Protein AF-0000000086847300 (afdb_homodimer)

InterPro domains:
  IPR021765 Mycotoxin biosynthesis protein UstYa-like [PF11807] (17-201)
  IPR021765 Mycotoxin biosynthesis protein UstYa-like [PTHR33365] (23-204)

Nearest PDB structures (foldseek):
  8xvk-assembly1_R  TM=2.671E-01  e=2.281E+00  Acetivibrio thermocellus ATCC 27405
  8an4-assembly2_B  TM=3.291E-01  e=4.816E+00  Mycobacterium tuberculosis H37Rv
  7stn-assembly1_A  TM=1.536E-01  e=4.547E+00  Candida albicans
  8xvk-assembly1_R  TM=2.671E-01  e=2.387E+00  Acetivibrio thermocellus ATCC 27405
  8an4-assembly2_B  TM=3.291E-01  e=5.006E+00  Mycobacterium tuberculosis H37Rv

Secondary structure (DSSP, 8-state):
---HHHHHHHHHTTGGGHHHHHHS---GGGGT----EEEEE----SS--S--GGGSPS-HHHHHHHHHTT----EEEEHHHHHHTT--TTTB-B--GGG-S-TTEEEEEEHHHHHHHHHHHHHHHHTHHHHHTTT-TTSPPPHHHHHHHHHHHHHHHHHHHHT----EEE-B-BTT-SS-------EEEEE-HHHHHHHHHHHS---HHHHTT--PPTT--PBP--HHHHHHHHTTT-TTSSSS---/---HHHHHHHHHTTGGGHHHHHHS---GGGGT----EEEEE----SS--S--GGGSPS-HHHHHHHHHTT----EEEEHHHHHHTT--TTTB-B--GGG-S-TTEEEEEEHHHHHHHHHHHHHHHHTHHHHHTTT-TTSPPPHHHHHHHHHHHHHHHHHHHHT----EEE-B-BTT-SS-------EEEEE-HHHHHHHHHHHS---HHHHTT--PPTT--PBP--HHHHHHHHSS--TTSSSS---

Foldseek 3Di:
DCDPVNVVVCVVFCPLVVVCPVQDQDDPVSNVFDKTKDKDWDDDDPDDPPPDLCPDPDDPVSVVVLCLLQPFFKFWDFQVRCVSNVHDPLAFDADDCVVVPDPGIGIGGDLRSNLSLLVVLLVCLVVCCVQPCVPPVVSDDDPLSVVSNVVSVVSNVVVCVSPPDPDDWDFPDDPPDPDTHTDPGGMDTDIRSVRVSVVCVVGGDPPLVVVLVDDDDPPRDHDDDDPVVCVSCVVPPVVPPDDPPPD/DCDPVNVVVCVVFCPLVVVCPVQDQDDPVSNVFDKTWDKDWDDDDPDDPPPDLCPDPDDPVSVVVLCLLQPFFKFWDFQVRCVSNVHDPLAFDADDVVVVPDPGIGIGGDLRSNLSLLVVLLVCLVVCCVQPCVPPVVSDDDPLSVVSNVVSVVSNVVVCVSPPDPDDWDFPDDPPDPDTHTDPGGMDTDIRSVRVSVVCVVGGDPPLVVVLVDDDDPPRDHDDDDPVVCVSCVVPPVVPPDDSPSD

Sequence (494 aa):
MVSAFRLKTDLRYNRDNALLRMTDWYSPVHNEARIDFIDVKVNGTLLDLDHSLFRAPPSPQVDAAWERISSLAPHVIRTDHVLRLGKDPAVTARWSADWGFGPDAHVAELDILHTIHCLNAIRRDVHWRHYFAKSFPDGEFPELHKVHTDHCIYIVLQNLMCGATADIITQPWVESQDHPFPDFSINKRCRDFAAILDWHERTMISDIDKFGTLKMPPGHTPLPMTPEFHRMFHSGQADFHHGHSHGMVSAFRLKTDLRYNRDNALLRMTDWYSPVHNEARIDFIDVKVNGTLLDLDHSLFRAPPSPQVDAAWERISSLAPHVIRTDHVLRLGKDPAVTARWSADWGFGPDAHVAELDILHTIHCLNAIRRDVHWRHYFAKSFPDGEFPELHKVHTDHCIYIVLQNLMCGATADIITQPWVESQDHPFPDFSINKRCRDFAAILDWHERTMISDIDKFGTLKMPPGHTPLPMTPEFHRMFHSGQADFHHGHSHG

pLDDT: mean 91.58, std 14.46, range [25.38, 98.94]

Radius of gyration: 23.79 Å; Cα contacts (8 Å, |Δi|>4): 767; chains: 2; bounding box: 69×78×44 Å

Solvent-accessible surface area (backbone atoms only — not comparable to full-atom values): 27586 Å² total; per-residue (Å²): 125,84,46,41,61,53,55,50,50,34,49,74,63,35,46,87,30,46,50,51,68,73,56,40,46,72,38,76,51,56,79,74,44,79,58,49,79,42,81,42,71,46,80,36,59,64,62,82,81,80,68,51,60,77,54,49,72,91,43,72,69,32,50,51,56,52,48,65,63,20,48,71,54,37,33,78,42,42,50,68,53,36,47,70,58,73,46,62,65,87,44,40,29,59,53,57,74,91,74,67,70,48,94,49,21,29,41,27,32,52,42,47,22,44,41,41,33,27,50,50,53,47,51,43,50,60,44,29,68,80,68,35,26,89,83,27,72,86,70,66,70,58,68,64,59,51,42,49,47,31,32,25,52,34,42,45,49,53,50,50,41,31,50,42,57,68,36,67,25,46,15,26,38,34,58,98,49,72,45,67,41,74,42,56,53,34,66,37,38,18,38,36,42,68,44,54,50,50,50,44,72,74,58,38,54,79,60,54,73,63,57,70,65,48,64,80,56,88,88,66,73,52,42,85,66,56,70,66,53,51,54,59,44,62,68,66,67,38,77,60,65,73,70,91,62,72,123,126,85,44,41,62,55,54,49,50,34,49,74,64,34,45,86,29,46,50,51,68,73,56,39,45,73,39,76,52,57,80,73,44,78,58,49,78,41,80,42,72,46,80,36,57,63,63,81,81,80,69,51,59,79,53,47,72,90,44,72,69,32,49,50,56,54,47,65,62,21,48,70,53,38,36,78,43,43,51,69,54,37,47,69,58,74,47,60,65,86,44,40,30,60,53,58,73,91,73,68,70,48,93,50,20,28,42,26,32,52,43,48,22,45,41,41,31,27,49,50,53,47,51,43,50,59,44,29,69,80,69,36,26,88,84,27,73,85,72,65,68,57,68,65,57,52,42,47,48,32,32,25,53,34,44,43,49,53,50,51,41,32,49,42,56,68,36,65,26,46,16,26,38,34,60,98,48,71,45,67,41,74,41,56,54,35,65,37,39,18,38,37,42,66,44,53,51,49,52,45,71,72,58,38,53,80,58,53,72,65,58,70,65,48,64,80,56,89,87,64,74,52,42,87,67,55,71,66,52,50,53,59,45,61,68,66,65,42,76,63,65,71,65,94,60,73,126

Structure (mmCIF, N/CA/C/O backbone):
data_AF-0000000086847300-model_v1
#
loop_
_entity.id
_entity.type
_entity.pdbx_description
1 polymer 'Tat pathway signal sequence'
#
loop_
_atom_site.group_PDB
_atom_site.id
_atom_site.type_symbol
_atom_site.label_atom_id
_atom_site.label_alt_id
_atom_site.label_comp_id
_atom_site.label_asym_id
_atom_site.label_entity_id
_atom_site.label_seq_id
_atom_site.pdbx_PDB_ins_code
_atom_site.Cartn_x
_atom_site.Cartn_y
_atom_site.Cartn_z
_atom_site.occupancy
_atom_site.B_iso_or_equiv
_atom_site.auth_seq_id
_atom_site.auth_comp_id
_atom_site.auth_asym_id
_atom_site.auth_atom_id
_atom_site.pdbx_PDB_model_num
ATOM 1 N N . MET A 1 1 ? 40.031 10.367 0.722 1 36.97 1 MET A N 1
ATOM 2 C CA . MET A 1 1 ? 39.781 9.148 -0.035 1 36.97 1 MET A CA 1
ATOM 3 C C . MET A 1 1 ? 38.812 8.227 0.729 1 36.97 1 MET A C 1
ATOM 5 O O . MET A 1 1 ? 39.25 7.504 1.63 1 36.97 1 MET A O 1
ATOM 9 N N . VAL A 1 2 ? 37.688 8.68 1.063 1 52.72 2 VAL A N 1
ATOM 10 C CA . VAL A 1 2 ? 36.812 7.699 1.69 1 52.72 2 VAL A CA 1
ATOM 11 C C . VAL A 1 2 ? 36.781 6.418 0.859 1 52.72 2 VAL A C 1
ATOM 13 O O . VAL A 1 2 ? 36.469 6.453 -0.336 1 52.72 2 VAL A O 1
ATOM 16 N N . SER A 1 3 ? 37.406 5.336 1.212 1 69.56 3 SER A N 1
ATOM 17 C CA . SER A 1 3 ? 37.719 4.125 0.462 1 69.56 3 SER A CA 1
ATOM 18 C C . SER A 1 3 ? 36.438 3.393 0.04 1 69.56 3 SER A C 1
ATOM 20 O O . SER A 1 3 ? 35.375 3.557 0.661 1 69.56 3 SER A O 1
ATOM 22 N N . ALA A 1 4 ? 36.406 3.039 -1.16 1 74.75 4 ALA A N 1
ATOM 23 C CA . ALA A 1 4 ? 35.406 2.145 -1.723 1 74.75 4 ALA A CA 1
ATOM 24 C C . ALA A 1 4 ? 34.906 1.146 -0.678 1 74.75 4 ALA A C 1
ATOM 26 O O . ALA A 1 4 ? 33.719 0.829 -0.624 1 74.75 4 ALA A O 1
ATOM 27 N N . PHE A 1 5 ? 35.75 0.87 0.105 1 77.12 5 PHE A N 1
ATOM 28 C CA . PHE A 1 5 ? 35.406 -0.098 1.141 1 77.12 5 PHE A CA 1
ATOM 29 C C . PHE A 1 5 ? 34.469 0.521 2.172 1 77.12 5 PHE A C 1
ATOM 31 O O . PHE A 1 5 ? 33.5 -0.113 2.6 1 77.12 5 PHE A O 1
ATOM 38 N N . ARG A 1 6 ? 34.812 1.663 2.533 1 75.44 6 ARG A N 1
ATOM 39 C CA . ARG A 1 6 ? 33.969 2.34 3.506 1 75.44 6 ARG A CA 1
ATOM 40 C C . ARG A 1 6 ? 32.594 2.592 2.938 1 75.44 6 ARG A C 1
ATOM 42 O O . ARG A 1 6 ? 31.578 2.396 3.629 1 75.44 6 ARG A O 1
ATOM 49 N N . LEU A 1 7 ? 32.562 2.969 1.764 1 79.56 7 LEU A N 1
ATOM 50 C CA . LEU A 1 7 ? 31.281 3.221 1.116 1 79.56 7 LEU A CA 1
ATOM 51 C C . LEU A 1 7 ? 30.438 1.949 1.064 1 79.56 7 LEU A C 1
ATOM 53 O O . LEU A 1 7 ? 29.234 1.978 1.365 1 79.56 7 LEU A O 1
ATOM 57 N N . LYS A 1 8 ? 31.047 0.939 0.771 1 80.06 8 LYS A N 1
ATOM 58 C CA . LYS A 1 8 ? 30.344 -0.337 0.695 1 80.06 8 LYS A CA 1
ATOM 59 C C . LYS A 1 8 ? 29.812 -0.752 2.062 1 80.06 8 LYS A C 1
ATOM 61 O O . LYS A 1 8 ? 28.688 -1.247 2.172 1 80.06 8 LYS A O 1
ATOM 66 N N . THR A 1 9 ? 30.578 -0.535 2.992 1 82.88 9 THR A N 1
ATOM 67 C CA . THR A 1 9 ? 30.172 -0.88 4.348 1 82.88 9 THR A CA 1
ATOM 68 C C . THR A 1 9 ? 29.016 0.016 4.801 1 82.88 9 THR A C 1
ATOM 70 O O . THR A 1 9 ? 28.062 -0.455 5.426 1 82.88 9 THR A O 1
ATOM 73 N N . ASP A 1 10 ? 29.156 1.218 4.504 1 83.12 10 ASP A N 1
ATOM 74 C CA . ASP A 1 10 ? 28.109 2.166 4.863 1 83.12 10 ASP A CA 1
ATOM 75 C C . ASP A 1 10 ? 26.781 1.797 4.199 1 83.12 10 ASP A C 1
ATOM 77 O O . ASP A 1 10 ? 25.719 1.854 4.832 1 83.12 10 ASP A O 1
ATOM 81 N N . LEU A 1 11 ? 26.875 1.403 3.016 1 86.19 11 LEU A N 1
ATOM 82 C CA . LEU A 1 11 ? 25.672 1.02 2.277 1 86.19 11 LEU A CA 1
ATOM 83 C C . LEU A 1 11 ? 25.125 -0.303 2.795 1 86.19 11 LEU A C 1
ATOM 85 O O . LEU A 1 11 ? 23.906 -0.44 2.986 1 86.19 11 LEU A O 1
ATOM 89 N N . ARG A 1 12 ? 26.031 -1.139 3.07 1 82.75 12 ARG A N 1
ATOM 90 C CA . ARG A 1 12 ? 25.625 -2.451 3.561 1 82.75 12 ARG A CA 1
ATOM 91 C C . ARG A 1 12 ? 24.859 -2.332 4.875 1 82.75 12 ARG A C 1
ATOM 93 O O . ARG A 1 12 ? 23.875 -3.051 5.102 1 82.75 12 ARG A O 1
ATOM 100 N N . TYR A 1 13 ? 25.219 -1.329 5.59 1 87.56 13 TYR A N 1
ATOM 101 C CA . TYR A 1 13 ? 24.609 -1.204 6.91 1 87.56 13 TYR A CA 1
ATOM 102 C C . TYR A 1 13 ? 23.672 0.005 6.969 1 87.56 13 TYR A C 1
ATOM 104 O O . TYR A 1 13 ? 23.219 0.385 8.047 1 87.56 13 TYR A O 1
ATOM 112 N N . ASN A 1 14 ? 23.438 0.588 5.816 1 93.62 14 ASN A N 1
ATOM 113 C CA . ASN A 1 14 ? 22.594 1.77 5.723 1 93.62 14 ASN A CA 1
ATOM 114 C C . ASN A 1 14 ? 23 2.836 6.734 1 93.62 14 ASN A C 1
ATOM 116 O O . ASN A 1 14 ? 22.141 3.416 7.406 1 93.62 14 ASN A O 1
ATOM 120 N N . ARG A 1 15 ? 24.266 2.994 6.922 1 93 15 ARG A N 1
ATOM 121 C CA . ARG A 1 15 ? 24.75 4.008 7.852 1 93 15 ARG A CA 1
ATOM 122 C C . ARG A 1 15 ? 24.219 5.391 7.477 1 93 15 ARG A C 1
ATOM 124 O O . ARG A 1 15 ? 24.219 5.758 6.301 1 93 15 ARG A O 1
ATOM 131 N N . ASP A 1 16 ? 23.797 6.113 8.469 1 94.25 16 ASP A N 1
ATOM 132 C CA . ASP A 1 16 ? 23.266 7.461 8.289 1 94.25 16 ASP A CA 1
ATOM 133 C C . ASP A 1 16 ? 22.141 7.473 7.254 1 94.25 16 ASP A C 1
ATOM 135 O O . ASP A 1 16 ? 21.969 8.453 6.531 1 94.25 16 ASP A O 1
ATOM 139 N N . ASN A 1 17 ? 21.5 6.371 7.105 1 97.19 17 ASN A N 1
ATOM 140 C CA . ASN A 1 17 ? 20.391 6.211 6.176 1 97.19 17 ASN A CA 1
ATOM 141 C C . ASN A 1 17 ? 20.828 6.422 4.73 1 97.19 17 ASN A C 1
ATOM 143 O O . ASN A 1 17 ? 20.109 7.016 3.936 1 97.19 17 ASN A O 1
ATOM 147 N N . ALA A 1 18 ? 22.016 5.93 4.395 1 94.5 18 ALA A N 1
ATOM 148 C CA . ALA A 1 18 ? 22.594 6.164 3.072 1 94.5 18 ALA A CA 1
ATOM 149 C C . ALA A 1 18 ? 21.719 5.547 1.978 1 94.5 18 ALA A C 1
ATOM 151 O O . ALA A 1 18 ? 21.5 6.16 0.933 1 94.5 18 ALA A O 1
ATOM 152 N N . LEU A 1 19 ? 21.234 4.344 2.148 1 95.19 19 LEU A N 1
ATOM 153 C CA . LEU A 1 19 ? 20.406 3.691 1.148 1 95.19 19 LEU A CA 1
ATOM 154 C C . LEU A 1 19 ? 19.078 4.422 0.998 1 95.19 19 LEU A C 1
ATOM 156 O O . LEU A 1 19 ? 18.562 4.559 -0.115 1 95.19 19 LEU A O 1
ATOM 160 N N . LEU A 1 20 ? 18.516 4.895 2.129 1 96.69 20 LEU A N 1
ATOM 161 C CA . LEU A 1 20 ? 17.266 5.633 2.074 1 96.69 20 LEU A CA 1
ATOM 162 C C . LEU A 1 20 ? 17.422 6.926 1.282 1 96.69 20 LEU A C 1
ATOM 164 O O . LEU A 1 20 ? 16.547 7.293 0.496 1 96.69 20 LEU A O 1
ATOM 168 N N . ARG A 1 21 ? 18.516 7.582 1.518 1 95 21 ARG A N 1
ATOM 169 C CA . ARG A 1 21 ? 18.766 8.859 0.863 1 95 21 ARG A CA 1
ATOM 170 C C . ARG A 1 21 ? 18.906 8.688 -0.645 1 95 21 ARG A C 1
ATOM 172 O O . ARG A 1 21 ? 18.703 9.633 -1.408 1 95 21 ARG A O 1
ATOM 179 N N . MET A 1 22 ? 19.172 7.434 -1.088 1 94.44 22 MET A N 1
ATOM 180 C CA . MET A 1 22 ? 19.312 7.164 -2.516 1 94.44 22 MET A CA 1
ATOM 181 C C . MET A 1 22 ? 18 6.672 -3.115 1 94.44 22 MET A C 1
ATOM 183 O O . MET A 1 22 ? 17.781 6.805 -4.32 1 94.44 22 MET A O 1
ATOM 187 N N . THR A 1 23 ? 17.109 6.152 -2.262 1 96.56 23 THR A N 1
ATOM 188 C CA . THR A 1 23 ? 15.961 5.438 -2.82 1 96.56 23 THR A CA 1
ATOM 189 C C . THR A 1 23 ? 14.656 6.145 -2.467 1 96.56 23 THR A C 1
ATOM 191 O O . THR A 1 23 ? 13.602 5.805 -3.002 1 96.56 23 THR A O 1
ATOM 194 N N . ASP A 1 24 ? 14.719 7.102 -1.577 1 97.69 24 ASP A N 1
ATOM 195 C CA . ASP A 1 24 ? 13.531 7.852 -1.173 1 97.69 24 ASP A CA 1
ATOM 196 C C . ASP A 1 24 ? 13.641 9.32 -1.596 1 97.69 24 ASP A C 1
ATOM 198 O O . ASP A 1 24 ? 14.734 9.805 -1.894 1 97.69 24 ASP A O 1
ATOM 202 N N . TRP A 1 25 ? 12.531 10.008 -1.683 1 98.25 25 TRP A N 1
ATOM 203 C CA . TRP A 1 25 ? 12.531 11.461 -1.752 1 98.25 25 TRP A CA 1
ATOM 204 C C . TRP A 1 25 ? 13.07 12.07 -0.461 1 98.25 25 TRP A C 1
ATOM 206 O O . TRP A 1 25 ? 13.109 11.406 0.577 1 98.25 25 TRP A O 1
ATOM 216 N N . TYR A 1 26 ? 13.477 13.273 -0.498 1 98.25 26 TYR A N 1
ATOM 217 C CA . TYR A 1 26 ? 14.008 13.969 0.669 1 98.25 26 TYR A CA 1
ATOM 218 C C . TYR A 1 26 ? 13.008 13.945 1.817 1 98.25 26 TYR A C 1
ATOM 220 O O . TYR A 1 26 ? 11.812 14.172 1.609 1 98.25 26 TYR A O 1
ATOM 228 N N . SER A 1 27 ? 13.5 13.719 2.973 1 98.69 27 SER A N 1
ATOM 229 C CA . SER A 1 27 ? 12.742 13.867 4.211 1 98.69 27 SER A CA 1
ATOM 230 C C . SER A 1 27 ? 13.648 14.297 5.363 1 98.69 27 SER A C 1
ATOM 232 O O . SER A 1 27 ? 14.711 13.711 5.578 1 98.69 27 SER A O 1
ATOM 234 N N . PRO A 1 28 ? 13.203 15.297 6.121 1 98.44 28 PRO A N 1
ATOM 235 C CA . PRO A 1 28 ? 13.992 15.633 7.305 1 98.44 28 PRO A CA 1
ATOM 236 C C . PRO A 1 28 ? 14.062 14.5 8.32 1 98.44 28 PRO A C 1
ATOM 238 O O . PRO A 1 28 ? 14.961 14.469 9.164 1 98.44 28 PRO A O 1
ATOM 241 N N . VAL A 1 29 ? 13.172 13.562 8.258 1 98.69 29 VAL A N 1
ATOM 242 C CA . VAL A 1 29 ? 13.141 12.43 9.18 1 98.69 29 VAL A CA 1
ATOM 243 C C . VAL A 1 29 ? 14.414 11.602 9.023 1 98.69 29 VAL A C 1
ATOM 245 O O . VAL A 1 29 ? 14.883 10.984 9.984 1 98.69 29 VAL A O 1
ATOM 248 N N . HIS A 1 30 ? 14.992 11.609 7.844 1 98.31 30 HIS A N 1
ATOM 249 C CA . HIS A 1 30 ? 16.219 10.852 7.582 1 98.31 30 HIS A CA 1
ATOM 250 C C . HIS A 1 30 ? 17.359 11.32 8.484 1 98.31 30 HIS A C 1
ATOM 252 O O . HIS A 1 30 ? 18.297 10.57 8.734 1 98.31 30 HIS A O 1
ATOM 258 N N . ASN A 1 31 ? 17.25 12.555 8.953 1 97.81 31 ASN A N 1
ATOM 259 C CA . ASN A 1 31 ? 18.281 13.109 9.82 1 97.81 31 ASN A CA 1
ATOM 260 C C . ASN A 1 31 ? 17.922 12.922 11.297 1 97.81 31 ASN A C 1
ATOM 262 O O . ASN A 1 31 ? 18.734 13.211 12.172 1 97.81 31 ASN A O 1
ATOM 266 N N . GLU A 1 32 ? 16.734 12.445 11.539 1 98.06 32 GLU A N 1
ATOM 267 C CA . GLU A 1 32 ? 16.25 12.484 12.922 1 98.06 32 GLU A CA 1
ATOM 268 C C . GLU A 1 32 ? 15.961 11.078 13.445 1 98.06 32 GLU A C 1
ATOM 270 O O . GLU A 1 32 ? 15.773 10.883 14.648 1 98.06 32 GLU A O 1
ATOM 275 N N . ALA A 1 33 ? 15.961 10.141 12.555 1 98.12 33 ALA A N 1
ATOM 276 C CA . ALA A 1 33 ? 15.711 8.758 12.93 1 98.12 33 ALA A CA 1
ATOM 277 C C . ALA A 1 33 ? 16.516 7.793 12.07 1 98.12 33 ALA A C 1
ATOM 279 O O . ALA A 1 33 ? 16.703 8.031 10.867 1 98.12 33 ALA A O 1
ATOM 280 N N . ARG A 1 34 ? 16.984 6.762 12.703 1 97.5 34 ARG A N 1
ATOM 281 C CA . ARG A 1 34 ? 17.578 5.66 11.953 1 97.5 34 ARG A CA 1
ATOM 282 C C . ARG A 1 34 ? 16.5 4.684 11.484 1 97.5 34 ARG A C 1
ATOM 284 O O . ARG A 1 34 ? 15.789 4.094 12.305 1 97.5 34 ARG A O 1
ATOM 291 N N . ILE A 1 35 ? 16.359 4.52 10.195 1 98.31 35 ILE A N 1
ATOM 292 C CA . ILE A 1 35 ? 15.383 3.617 9.602 1 98.31 35 ILE A CA 1
ATOM 293 C C . ILE A 1 35 ? 16.094 2.494 8.859 1 98.31 35 ILE A C 1
ATOM 295 O O . ILE A 1 35 ? 16.469 2.656 7.695 1 98.31 35 ILE A O 1
ATOM 299 N N . ASP A 1 36 ? 16.219 1.346 9.422 1 97.56 36 ASP A N 1
ATOM 300 C CA . ASP A 1 36 ? 16.984 0.23 8.867 1 97.56 36 ASP A CA 1
ATOM 301 C C . ASP A 1 36 ? 16.141 -0.566 7.871 1 97.56 36 ASP A C 1
ATOM 303 O O . ASP A 1 36 ? 14.906 -0.435 7.848 1 97.56 36 ASP A O 1
ATOM 307 N N . PHE A 1 37 ? 16.812 -1.221 6.984 1 97.5 37 PHE A N 1
ATOM 308 C CA . PHE A 1 37 ? 16.188 -2.287 6.219 1 97.5 37 PHE A CA 1
ATOM 309 C C . PHE A 1 37 ? 16.234 -3.604 6.984 1 97.5 37 PHE A C 1
ATOM 311 O O . PHE A 1 37 ? 17.281 -3.99 7.504 1 97.5 37 PHE A O 1
ATOM 318 N N . ILE A 1 38 ? 15.078 -4.27 7.117 1 98 38 ILE A N 1
ATOM 319 C CA . ILE A 1 38 ? 14.977 -5.508 7.879 1 98 38 ILE A CA 1
ATOM 320 C C . ILE A 1 38 ? 14.281 -6.578 7.035 1 98 38 ILE A C 1
ATOM 322 O O . ILE A 1 38 ? 13.477 -6.258 6.164 1 98 38 ILE A O 1
ATOM 326 N N . ASP A 1 39 ? 14.648 -7.785 7.281 1 97.69 39 ASP A N 1
ATOM 327 C CA . ASP A 1 39 ? 13.977 -8.906 6.629 1 97.69 39 ASP A CA 1
ATOM 328 C C . ASP A 1 39 ? 12.734 -9.336 7.41 1 97.69 39 ASP A C 1
ATOM 330 O O . ASP A 1 39 ? 12.797 -9.531 8.625 1 97.69 39 ASP A O 1
ATOM 334 N N . VAL A 1 40 ? 11.641 -9.367 6.711 1 98.12 40 VAL A N 1
ATOM 335 C CA . VAL A 1 40 ? 10.359 -9.703 7.32 1 98.12 40 VAL A CA 1
ATOM 336 C C . VAL A 1 40 ? 9.688 -10.828 6.535 1 98.12 40 VAL A C 1
ATOM 338 O O . VAL A 1 40 ? 9.727 -10.844 5.301 1 98.12 40 VAL A O 1
ATOM 341 N N . LYS A 1 41 ? 9.156 -11.781 7.258 1 97.19 41 LYS A N 1
ATOM 342 C CA . LYS A 1 41 ? 8.242 -12.719 6.613 1 97.19 41 LYS A CA 1
ATOM 343 C C . LYS A 1 41 ? 6.797 -12.234 6.699 1 97.19 41 LYS A C 1
ATOM 345 O O . LYS A 1 41 ? 6.227 -12.156 7.785 1 97.19 41 LYS A O 1
ATOM 350 N N . VAL A 1 42 ? 6.234 -11.891 5.562 1 96.94 42 VAL A N 1
ATOM 351 C CA . VAL A 1 42 ? 4.844 -11.445 5.488 1 96.94 42 VAL A CA 1
ATOM 352 C C . VAL A 1 42 ? 3.914 -12.57 5.918 1 96.94 42 VAL A C 1
ATOM 354 O O . VAL A 1 42 ? 4.113 -13.727 5.535 1 96.94 42 VAL A O 1
ATOM 357 N N . ASN A 1 43 ? 2.984 -12.242 6.762 1 96.5 43 ASN A N 1
ATOM 358 C CA . ASN A 1 43 ? 1.896 -13.18 7.016 1 96.5 43 ASN A CA 1
ATOM 359 C C . ASN A 1 43 ? 0.823 -13.094 5.934 1 96.5 43 ASN A C 1
ATOM 361 O O . ASN A 1 43 ? -0.005 -12.188 5.945 1 96.5 43 ASN A O 1
ATOM 365 N N . GLY A 1 44 ? 0.847 -14.078 5.047 1 96 44 GLY A N 1
ATOM 366 C CA . GLY A 1 44 ? -0.067 -14.055 3.914 1 96 44 GLY A CA 1
ATOM 367 C C . GLY A 1 44 ? -1.091 -15.172 3.953 1 96 44 GLY A C 1
ATOM 368 O O . GLY A 1 44 ? -1.695 -15.5 2.932 1 96 44 GLY A O 1
ATOM 369 N N . THR A 1 45 ? -1.31 -15.828 5.125 1 93.75 45 THR A N 1
ATOM 370 C CA . THR A 1 45 ? -2.297 -16.891 5.207 1 93.75 45 THR A CA 1
ATOM 371 C C . THR A 1 45 ? -3.701 -16.359 4.953 1 93.75 45 THR A C 1
ATOM 373 O O . THR A 1 45 ? -4.035 -15.25 5.379 1 93.75 45 THR A O 1
ATOM 376 N N . LEU A 1 46 ? -4.477 -17.109 4.266 1 90 46 LEU A N 1
ATOM 377 C CA . LEU A 1 46 ? -5.855 -16.703 4.027 1 90 46 LEU A CA 1
ATOM 378 C C . LEU A 1 46 ? -6.633 -16.625 5.34 1 90 46 LEU A C 1
ATOM 380 O O . LEU A 1 46 ? -7.281 -15.609 5.617 1 90 46 LEU A O 1
ATOM 384 N N . LEU A 1 47 ? -6.465 -17.734 6.102 1 87.06 47 LEU A N 1
ATOM 385 C CA . LEU A 1 47 ? -7.145 -17.75 7.395 1 87.06 47 LEU A CA 1
ATOM 386 C C . LEU A 1 47 ? -6.32 -17.031 8.453 1 87.06 47 LEU A C 1
ATOM 388 O O . LEU A 1 47 ? -5.09 -17 8.375 1 87.06 47 LEU A O 1
ATOM 392 N N . ASP A 1 48 ? -7.074 -16.453 9.352 1 84.5 48 ASP A N 1
ATOM 393 C CA . ASP A 1 48 ? -6.41 -15.758 10.453 1 84.5 48 ASP A CA 1
ATOM 394 C C . ASP A 1 48 ? -5.867 -16.75 11.477 1 84.5 48 ASP A C 1
ATOM 396 O O . ASP A 1 48 ? -6.508 -17 12.5 1 84.5 48 ASP A O 1
ATOM 400 N N . LEU A 1 49 ? -4.68 -17.125 11.211 1 78.62 49 LEU A N 1
ATOM 401 C CA . LEU A 1 49 ? -4.086 -18.141 12.078 1 78.62 49 LEU A CA 1
ATOM 402 C C . LEU A 1 49 ? -3.283 -17.5 13.203 1 78.62 49 LEU A C 1
ATOM 404 O O . LEU A 1 49 ? -3.074 -18.109 14.25 1 78.62 49 LEU A O 1
ATOM 408 N N . ASP A 1 50 ? -2.871 -16.281 13.039 1 81.25 50 ASP A N 1
ATOM 409 C CA . ASP A 1 50 ? -2.006 -15.617 14.008 1 81.25 50 ASP A CA 1
ATOM 410 C C . ASP A 1 50 ? -2.807 -14.664 14.898 1 81.25 50 ASP A C 1
ATOM 412 O O . ASP A 1 50 ? -2.268 -14.086 15.844 1 81.25 50 ASP A O 1
ATOM 416 N N . HIS A 1 51 ? -3.994 -14.414 14.609 1 85.06 51 HIS A N 1
ATOM 417 C CA . HIS A 1 51 ? -4.902 -13.57 15.383 1 85.06 51 HIS A CA 1
ATOM 418 C C . HIS A 1 51 ? -4.383 -12.141 15.477 1 85.06 51 HIS A C 1
ATOM 420 O O . HIS A 1 51 ? -4.32 -11.57 16.562 1 85.06 51 HIS A O 1
ATOM 426 N N . SER A 1 52 ? -3.965 -11.672 14.32 1 91.06 52 SER A N 1
ATOM 427 C CA . SER A 1 52 ? -3.549 -10.281 14.273 1 91.06 52 SER A CA 1
ATOM 428 C C . SER A 1 52 ? -4.73 -9.336 14.5 1 91.06 52 SER A C 1
ATOM 430 O O . SER A 1 52 ? -5.816 -9.555 13.953 1 91.06 52 SER A O 1
ATOM 432 N N . LEU A 1 53 ? -4.484 -8.25 15.25 1 94.38 53 LEU A N 1
ATOM 433 C CA . LEU A 1 53 ? -5.516 -7.238 15.453 1 94.38 53 LEU A CA 1
ATOM 434 C C . LEU A 1 53 ? -5.902 -6.582 14.133 1 94.38 53 LEU A C 1
ATOM 436 O O . LEU A 1 53 ? -7.039 -6.125 13.969 1 94.38 53 LEU A O 1
ATOM 440 N N . PHE A 1 54 ? -5.02 -6.613 13.18 1 96.06 54 PHE A N 1
ATOM 441 C CA . PHE A 1 54 ? -5.203 -5.82 11.969 1 96.06 54 PHE A CA 1
ATOM 442 C C . PHE A 1 54 ? -6.082 -6.562 10.969 1 96.06 54 PHE A C 1
ATOM 444 O O . PHE A 1 54 ? -6.496 -5.988 9.953 1 96.06 54 PHE A O 1
ATOM 451 N N . ARG A 1 55 ? -6.438 -7.805 11.188 1 93 55 ARG A N 1
ATOM 452 C CA . ARG A 1 55 ? -7.402 -8.484 10.328 1 93 55 ARG A CA 1
ATOM 453 C C . ARG A 1 55 ? -8.531 -9.102 11.156 1 93 55 ARG A C 1
ATOM 455 O O . ARG A 1 55 ? -9.289 -9.93 10.656 1 93 55 ARG A O 1
ATOM 462 N N . ALA A 1 56 ? -8.602 -8.695 12.453 1 94.5 56 ALA A N 1
ATOM 463 C CA . ALA A 1 56 ? -9.695 -9.125 13.328 1 94.5 56 ALA A CA 1
ATOM 464 C C . ALA A 1 56 ? -10.977 -8.359 13.023 1 94.5 56 ALA A C 1
ATOM 466 O O . ALA A 1 56 ? -10.938 -7.289 12.422 1 94.5 56 ALA A O 1
ATOM 467 N N . PRO A 1 57 ? -12.078 -8.938 13.445 1 93.75 57 PRO A N 1
ATOM 468 C CA . PRO A 1 57 ? -13.328 -8.203 13.266 1 93.75 57 PRO A CA 1
ATOM 469 C C . PRO A 1 57 ? -13.336 -6.859 14 1 93.75 57 PRO A C 1
ATOM 471 O O . PRO A 1 57 ? -12.633 -6.695 15 1 93.75 57 PRO A O 1
ATOM 474 N N . PRO A 1 58 ? -14.18 -5.961 13.523 1 96.94 58 PRO A N 1
ATOM 475 C CA . PRO A 1 58 ? -14.242 -4.633 14.141 1 96.94 58 PRO A CA 1
ATOM 476 C C . PRO A 1 58 ? -14.5 -4.695 15.641 1 96.94 58 PRO A C 1
ATOM 478 O O . PRO A 1 58 ? -15.328 -5.488 16.094 1 96.94 58 PRO A O 1
ATOM 481 N N . SER A 1 59 ? -13.836 -3.979 16.391 1 97.44 59 SER A N 1
ATOM 482 C CA . SER A 1 59 ? -13.945 -3.809 17.828 1 97.44 59 SER A CA 1
ATOM 483 C C . SER A 1 59 ? -13.172 -2.576 18.297 1 97.44 59 SER A C 1
ATOM 485 O O . SER A 1 59 ? -12.352 -2.031 17.562 1 97.44 59 SER A O 1
ATOM 487 N N . PRO A 1 60 ? -13.438 -2.102 19.453 1 97.75 60 PRO A N 1
ATOM 488 C CA . PRO A 1 60 ? -12.688 -0.953 19.953 1 97.75 60 PRO A CA 1
ATOM 489 C C . PRO A 1 60 ? -11.18 -1.199 19.984 1 97.75 60 PRO A C 1
ATOM 491 O O . PRO A 1 60 ? -10.398 -0.288 19.703 1 97.75 60 PRO A O 1
ATOM 494 N N . GLN A 1 61 ? -10.82 -2.402 20.312 1 97.88 61 GLN A N 1
ATOM 495 C CA . GLN A 1 61 ? -9.398 -2.736 20.344 1 97.88 61 GLN A CA 1
ATOM 496 C C . GLN A 1 61 ? -8.789 -2.68 18.938 1 97.88 61 GLN A C 1
ATOM 498 O O . GLN A 1 61 ? -7.684 -2.178 18.766 1 97.88 61 GLN A O 1
ATOM 503 N N . VAL A 1 62 ? -9.5 -3.189 17.984 1 98 62 VAL A N 1
ATOM 504 C CA . VAL A 1 62 ? -9.062 -3.16 16.594 1 98 62 VAL A CA 1
ATOM 505 C C . VAL A 1 62 ? -8.977 -1.716 16.109 1 98 62 VAL A C 1
ATOM 507 O O . VAL A 1 62 ? -7.992 -1.322 15.477 1 98 62 VAL A O 1
ATOM 510 N N . ASP A 1 63 ? -9.961 -0.94 16.469 1 98.31 63 ASP A N 1
ATOM 511 C CA . ASP A 1 63 ? -9.977 0.464 16.078 1 98.31 63 ASP A CA 1
ATOM 512 C C . ASP A 1 63 ? -8.789 1.221 16.672 1 98.31 63 ASP A C 1
ATOM 514 O O . ASP A 1 63 ? -8.164 2.035 15.992 1 98.31 63 ASP A O 1
ATOM 518 N N . ALA A 1 64 ? -8.5 0.954 17.891 1 98.25 64 ALA A N 1
ATOM 519 C CA . ALA A 1 64 ? -7.371 1.612 18.547 1 98.25 64 ALA A CA 1
ATOM 520 C C . ALA A 1 64 ? -6.055 1.252 17.875 1 98.25 64 ALA A C 1
ATOM 522 O O . ALA A 1 64 ? -5.176 2.105 17.703 1 98.25 64 ALA A O 1
ATOM 523 N N . ALA A 1 65 ? -5.879 -0.002 17.516 1 98.38 65 ALA A N 1
ATOM 524 C CA . ALA A 1 65 ? -4.668 -0.442 16.828 1 98.38 65 ALA A CA 1
ATOM 525 C C . ALA A 1 65 ? -4.508 0.271 15.484 1 98.38 65 ALA A C 1
ATOM 527 O O . ALA A 1 65 ? -3.424 0.769 15.164 1 98.38 65 ALA A O 1
ATOM 528 N N . TRP A 1 66 ? -5.566 0.318 14.703 1 98.69 66 TRP A N 1
ATOM 529 C CA . TRP A 1 66 ? -5.527 0.995 13.414 1 98.69 66 TRP A CA 1
ATOM 530 C C . TRP A 1 66 ? -5.297 2.492 13.586 1 98.69 66 TRP A C 1
ATOM 532 O O . TRP A 1 66 ? -4.547 3.104 12.82 1 98.69 66 TRP A O 1
ATOM 542 N N . GLU A 1 67 ? -5.906 3.123 14.57 1 98.06 67 GLU A N 1
ATOM 543 C CA . GLU A 1 67 ? -5.758 4.555 14.82 1 98.06 67 GLU A CA 1
ATOM 544 C C . GLU A 1 67 ? -4.316 4.91 15.164 1 98.06 67 GLU A C 1
ATOM 546 O O . GLU A 1 67 ? -3.814 5.957 14.75 1 98.06 67 GLU A O 1
ATOM 551 N N . ARG A 1 68 ? -3.676 4.066 15.844 1 98.38 68 ARG A N 1
ATOM 552 C CA . ARG A 1 68 ? -2.291 4.328 16.219 1 98.38 68 ARG A CA 1
ATOM 553 C C . ARG A 1 68 ? -1.405 4.473 14.992 1 98.38 68 ARG A C 1
ATOM 555 O O . ARG A 1 68 ? -0.63 5.426 14.883 1 98.38 68 ARG A O 1
ATOM 562 N N . ILE A 1 69 ? -1.563 3.604 14.016 1 98.81 69 ILE A N 1
ATOM 563 C CA . ILE A 1 69 ? -0.625 3.564 12.898 1 98.81 69 ILE A CA 1
ATOM 564 C C . ILE A 1 69 ? -1.168 4.398 11.742 1 98.81 69 ILE A C 1
ATOM 566 O O . ILE A 1 69 ? -0.625 4.363 10.633 1 98.81 69 ILE A O 1
ATOM 570 N N . SER A 1 70 ? -2.248 5.113 11.969 1 98.62 70 SER A N 1
ATOM 571 C CA . SER A 1 70 ? -2.838 5.969 10.945 1 98.62 70 SER A CA 1
ATOM 572 C C . SER A 1 70 ? -3.01 7.398 11.453 1 98.62 70 SER A C 1
ATOM 574 O O . SER A 1 70 ? -3.828 8.156 10.93 1 98.62 70 SER A O 1
ATOM 576 N N . SER A 1 71 ? -2.271 7.734 12.492 1 98.12 71 SER A N 1
ATOM 577 C CA . SER A 1 71 ? -2.385 9.039 13.125 1 98.12 71 SER A CA 1
ATOM 578 C C . SER A 1 71 ? -2 10.156 12.156 1 98.12 71 SER A C 1
ATOM 580 O O . SER A 1 71 ? -0.959 10.086 11.5 1 98.12 71 SER A O 1
ATOM 582 N N . LEU A 1 72 ? -2.797 11.18 12.117 1 97.62 72 LEU A N 1
ATOM 583 C CA . LEU A 1 72 ? -2.547 12.328 11.25 1 97.62 72 LEU A CA 1
ATOM 584 C C . LEU A 1 72 ? -2.041 13.516 12.055 1 9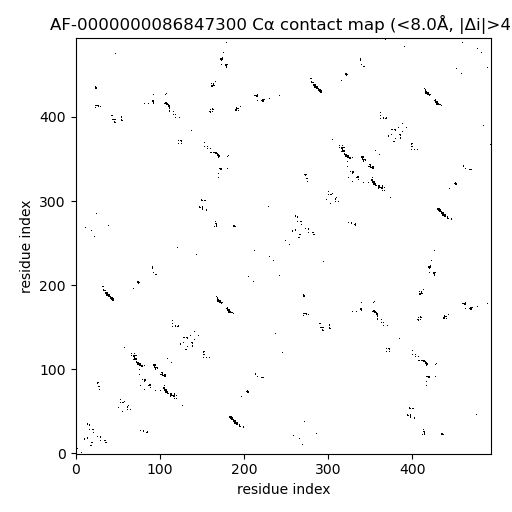7.62 72 LEU A C 1
ATOM 586 O O . LEU A 1 72 ? -2.139 14.664 11.602 1 97.62 72 LEU A O 1
ATOM 590 N N . ALA A 1 73 ? -1.634 13.234 13.312 1 98 73 ALA A N 1
ATOM 591 C CA . ALA A 1 73 ? -1.096 14.312 14.141 1 98 73 ALA A CA 1
ATOM 592 C C . ALA A 1 73 ? -0.004 15.078 13.398 1 98 73 ALA A C 1
ATOM 594 O O . ALA A 1 73 ? 0.835 14.477 12.727 1 98 73 ALA A O 1
ATOM 595 N N . PRO A 1 74 ? -0.04 16.375 13.531 1 98.25 74 PRO A N 1
ATOM 596 C CA . PRO A 1 74 ? 0.895 17.188 12.758 1 98.25 74 PRO A CA 1
ATOM 597 C C . PRO A 1 74 ? 2.301 17.203 13.359 1 98.25 74 PRO A C 1
ATOM 599 O O . PRO A 1 74 ? 2.494 16.781 14.5 1 98.25 74 PRO A O 1
ATOM 602 N N . HIS A 1 75 ? 3.215 17.641 12.57 1 98.75 75 HIS A N 1
ATOM 603 C CA . HIS A 1 75 ? 4.621 17.812 12.914 1 98.75 75 HIS A CA 1
ATOM 604 C C . HIS A 1 75 ? 5.109 19.203 12.555 1 98.75 75 HIS A C 1
ATOM 606 O O . HIS A 1 75 ? 4.387 19.969 11.914 1 98.75 75 HIS A O 1
ATOM 612 N N . VAL A 1 76 ? 6.27 19.531 13.039 1 98.75 76 VAL A N 1
ATOM 613 C CA . VAL A 1 76 ? 6.941 20.781 12.727 1 98.75 76 VAL A CA 1
ATOM 614 C C . VAL A 1 76 ? 8.102 20.531 11.766 1 98.75 76 VAL A C 1
ATOM 616 O O . VAL A 1 76 ? 8.945 19.672 12.016 1 98.75 76 VAL A O 1
ATOM 619 N N . ILE A 1 77 ? 8.109 21.219 10.656 1 98.81 77 ILE A N 1
ATOM 620 C CA . ILE A 1 77 ? 9.297 21.219 9.805 1 98.81 77 ILE A CA 1
ATOM 621 C C . ILE A 1 77 ? 9.734 22.656 9.539 1 98.81 77 ILE A C 1
ATOM 623 O O . ILE A 1 77 ? 8.984 23.609 9.812 1 98.81 77 ILE A O 1
ATOM 627 N N . ARG A 1 78 ? 10.914 22.828 9.023 1 98.75 78 ARG A N 1
ATOM 628 C CA . ARG A 1 78 ? 11.477 24.156 8.82 1 98.75 78 ARG A CA 1
ATOM 629 C C . ARG A 1 78 ? 11.312 24.609 7.375 1 98.75 78 ARG A C 1
ATOM 631 O O . ARG A 1 78 ? 11.109 23.797 6.48 1 98.75 78 ARG A O 1
ATOM 638 N N . THR A 1 79 ? 11.5 25.922 7.203 1 98.81 79 THR A N 1
ATOM 639 C CA . THR A 1 79 ? 11.367 26.531 5.879 1 98.81 79 THR A CA 1
ATOM 640 C C . THR A 1 79 ? 12.305 25.844 4.883 1 98.81 79 THR A C 1
ATOM 642 O O . THR A 1 79 ? 11.914 25.578 3.74 1 98.81 79 THR A O 1
ATOM 645 N N . ASP A 1 80 ? 13.484 25.547 5.266 1 98.5 80 ASP A N 1
ATOM 646 C CA . ASP A 1 80 ? 14.43 24.891 4.371 1 98.5 80 ASP A CA 1
ATOM 647 C C . ASP A 1 80 ? 13.938 23.5 3.971 1 98.5 80 ASP A C 1
ATOM 649 O O . ASP A 1 80 ? 14.172 23.062 2.848 1 98.5 80 ASP A O 1
ATOM 653 N N . HIS A 1 81 ? 13.305 22.781 4.898 1 98.69 81 HIS A N 1
ATOM 654 C CA . HIS A 1 81 ? 12.695 21.5 4.559 1 98.69 81 HIS A CA 1
ATOM 655 C C . HIS A 1 81 ? 11.633 21.656 3.477 1 98.69 81 HIS A C 1
ATOM 657 O O . HIS A 1 81 ? 11.617 20.906 2.496 1 98.69 81 HIS A O 1
ATOM 663 N N . VAL A 1 82 ? 10.727 22.641 3.66 1 98.75 82 VAL A N 1
ATOM 664 C CA . VAL A 1 82 ? 9.641 22.891 2.717 1 98.75 82 VAL A CA 1
ATOM 665 C C . VAL A 1 82 ? 10.211 23.109 1.317 1 98.75 82 VAL A C 1
ATOM 667 O O . VAL A 1 82 ? 9.719 22.531 0.342 1 98.75 82 VAL A O 1
ATOM 670 N N . LEU A 1 83 ? 11.258 23.891 1.225 1 98.62 83 LEU A N 1
ATOM 671 C CA . LEU A 1 83 ? 11.914 24.156 -0.05 1 98.62 83 LEU A CA 1
ATOM 672 C C . LEU A 1 83 ? 12.484 22.891 -0.659 1 98.62 83 LEU A C 1
ATOM 674 O O . LEU A 1 83 ? 12.312 22.641 -1.853 1 98.62 83 LEU A O 1
ATOM 678 N N . ARG A 1 84 ? 13.133 22.094 0.121 1 98.12 84 ARG A N 1
ATOM 679 C CA . ARG A 1 84 ? 13.766 20.875 -0.369 1 98.12 84 ARG A CA 1
ATOM 680 C C . ARG A 1 84 ? 12.719 19.844 -0.789 1 98.12 84 ARG A C 1
ATOM 682 O O . ARG A 1 84 ? 13.008 18.969 -1.599 1 98.12 84 ARG A O 1
ATOM 689 N N . LEU A 1 85 ? 11.531 19.969 -0.222 1 98.31 85 LEU A N 1
ATOM 690 C CA . LEU A 1 85 ? 10.422 19.109 -0.604 1 98.31 85 LEU A CA 1
ATOM 691 C C . LEU A 1 85 ? 9.844 19.516 -1.953 1 98.31 85 LEU A C 1
ATOM 693 O O . LEU A 1 85 ? 9.008 18.812 -2.516 1 98.31 85 LEU A O 1
ATOM 697 N N . GLY A 1 86 ? 10.281 20.625 -2.482 1 97.19 86 GLY A N 1
ATOM 698 C CA . GLY A 1 86 ? 9.75 21.156 -3.725 1 97.19 86 GLY A CA 1
ATOM 699 C C . GLY A 1 86 ? 8.461 21.938 -3.537 1 97.19 86 GLY A C 1
ATOM 700 O O . GLY A 1 86 ? 7.637 22.016 -4.449 1 97.19 86 GLY A O 1
ATOM 701 N N . LYS A 1 87 ? 8.25 22.438 -2.311 1 97.81 87 LYS A N 1
ATOM 702 C CA . LYS A 1 87 ? 7.035 23.188 -1.989 1 97.81 87 LYS A CA 1
ATOM 703 C C . LYS A 1 87 ? 7.344 24.656 -1.722 1 97.81 87 LYS A C 1
ATOM 705 O O . LYS A 1 87 ? 8.508 25.031 -1.583 1 97.81 87 LYS A O 1
ATOM 710 N N . ASP A 1 88 ? 6.328 25.484 -1.775 1 97.38 88 ASP A N 1
ATOM 711 C CA . ASP A 1 88 ? 6.461 26.922 -1.583 1 97.38 88 ASP A CA 1
ATOM 712 C C . ASP A 1 88 ? 6.133 27.312 -0.145 1 97.38 88 ASP A C 1
ATOM 714 O O . ASP A 1 88 ? 4.973 27.266 0.268 1 97.38 88 ASP A O 1
ATOM 718 N N . PRO A 1 89 ? 7.121 27.797 0.54 1 97.44 89 PRO A N 1
ATOM 719 C CA . PRO A 1 89 ? 6.871 28.172 1.937 1 97.44 89 PRO A CA 1
ATOM 720 C C . PRO A 1 89 ? 5.91 29.344 2.076 1 97.44 89 PRO A C 1
ATOM 722 O O . PRO A 1 89 ? 5.395 29.609 3.168 1 97.44 89 PRO A O 1
ATOM 725 N N . ALA A 1 90 ? 5.656 30.062 1.045 1 96.06 90 ALA A N 1
ATOM 726 C CA . ALA A 1 90 ? 4.762 31.219 1.111 1 96.06 90 ALA A CA 1
ATOM 727 C C . ALA A 1 90 ? 3.305 30.766 1.221 1 96.06 90 ALA A C 1
ATOM 729 O O . ALA A 1 90 ? 2.439 31.547 1.624 1 96.06 90 ALA A O 1
ATOM 730 N N . VAL A 1 91 ? 3.051 29.531 0.896 1 95.69 91 VAL A N 1
ATOM 731 C CA . VAL A 1 91 ? 1.658 29.094 0.894 1 95.69 91 VAL A CA 1
ATOM 732 C C . VAL A 1 91 ? 1.416 28.141 2.053 1 95.69 91 VAL A C 1
ATOM 734 O O . VAL A 1 91 ? 0.283 27.984 2.516 1 95.69 91 VAL A O 1
ATOM 737 N N . THR A 1 92 ? 2.428 27.438 2.527 1 97.69 92 THR A N 1
ATOM 738 C CA . THR A 1 92 ? 2.279 26.469 3.605 1 97.69 92 THR A CA 1
ATOM 739 C C . THR A 1 92 ? 1.916 27.172 4.914 1 97.69 92 THR A C 1
ATOM 741 O O . THR A 1 92 ? 2.381 28.281 5.184 1 97.69 92 THR A O 1
ATOM 744 N N . ALA A 1 93 ? 1.123 26.5 5.699 1 98.19 93 ALA A N 1
ATOM 745 C CA . ALA A 1 93 ? 0.736 27.031 7 1 98.19 93 ALA A CA 1
ATOM 746 C C . ALA A 1 93 ? 1.908 27 7.977 1 98.19 93 ALA A C 1
ATOM 748 O O . ALA A 1 93 ? 2.602 25.984 8.086 1 98.19 93 ALA A O 1
ATOM 749 N N . ARG A 1 94 ? 2.08 28.094 8.703 1 97.69 94 ARG A N 1
ATOM 750 C CA . ARG A 1 94 ? 3.088 28.203 9.75 1 97.69 94 ARG A CA 1
ATOM 751 C C . ARG A 1 94 ? 2.451 28.109 11.133 1 97.69 94 ARG A C 1
ATOM 753 O O . ARG A 1 94 ? 1.287 28.484 11.305 1 97.69 94 ARG A O 1
ATOM 760 N N . TRP A 1 95 ? 3.277 27.594 12.039 1 97.69 95 TRP A N 1
ATOM 761 C CA . TRP A 1 95 ? 2.84 27.609 13.43 1 97.69 95 TRP A CA 1
ATOM 762 C C . TRP A 1 95 ? 2.822 29.031 13.984 1 97.69 95 TRP A C 1
ATOM 764 O O . TRP A 1 95 ? 3.73 29.812 13.711 1 97.69 95 TRP A O 1
ATOM 774 N N . SER A 1 96 ? 1.769 29.344 14.734 1 96 96 SER A N 1
ATOM 775 C CA . SER A 1 96 ? 1.688 30.672 15.328 1 96 96 SER A CA 1
ATOM 776 C C . SER A 1 96 ? 2.721 30.844 16.438 1 96 96 SER A C 1
ATOM 778 O O . SER A 1 96 ? 3.266 29.875 16.938 1 96 96 SER A O 1
ATOM 780 N N . ALA A 1 97 ? 2.977 32.062 16.781 1 95.75 97 ALA A N 1
ATOM 781 C CA . ALA A 1 97 ? 4.055 32.406 17.703 1 95.75 97 ALA A CA 1
ATOM 782 C C . ALA A 1 97 ? 3.848 31.766 19.078 1 95.75 97 ALA A C 1
ATOM 784 O O . ALA A 1 97 ? 4.812 31.406 19.75 1 95.75 97 ALA A O 1
ATOM 785 N N . ASP A 1 98 ? 2.605 31.562 19.438 1 95.69 98 ASP A N 1
ATOM 786 C CA . ASP A 1 98 ? 2.285 31.062 20.766 1 95.69 98 ASP A CA 1
ATOM 787 C C . ASP A 1 98 ? 2.719 29.609 20.938 1 95.69 98 ASP A C 1
ATOM 789 O O . ASP A 1 98 ? 2.799 29.109 22.062 1 95.69 98 ASP A O 1
ATOM 793 N N . TRP A 1 99 ? 3.107 28.938 19.875 1 96.94 99 TRP A N 1
ATOM 794 C CA . TRP A 1 99 ? 3.584 27.562 19.953 1 96.94 99 TRP A CA 1
ATOM 795 C C . TRP A 1 99 ? 5.07 27.516 20.297 1 96.94 99 TRP A C 1
ATOM 797 O O . TRP A 1 99 ? 5.586 26.469 20.703 1 96.94 99 TRP A O 1
ATOM 807 N N . GLY A 1 100 ? 5.758 28.594 19.969 1 97.38 100 GLY A N 1
ATOM 808 C CA . GLY A 1 100 ? 7.148 28.719 20.375 1 97.38 100 GLY A CA 1
ATOM 809 C C . GLY A 1 100 ? 8.109 28.016 19.422 1 97.38 100 GLY A C 1
ATOM 810 O O . GLY A 1 100 ? 9.266 27.781 19.781 1 97.38 100 GLY A O 1
ATOM 811 N N . PHE A 1 101 ? 7.695 27.656 18.203 1 98.06 101 PHE A N 1
ATOM 812 C CA . PHE A 1 101 ? 8.547 26.906 17.281 1 98.06 101 PHE A CA 1
ATOM 813 C C . PHE A 1 101 ? 9.367 27.844 16.406 1 98.06 101 PHE A C 1
ATOM 815 O O . PHE A 1 101 ? 10.234 27.406 15.648 1 98.06 101 PHE A O 1
ATOM 822 N N . GLY A 1 102 ? 9.086 29.172 16.484 1 97.06 102 GLY A N 1
ATOM 823 C CA . GLY A 1 102 ? 9.781 30.156 15.672 1 97.06 102 GLY A CA 1
ATOM 824 C C . GLY A 1 102 ? 9.078 30.438 14.352 1 97.06 102 GLY A C 1
ATOM 825 O O . GLY A 1 102 ? 8.141 29.734 13.977 1 97.06 102 GLY A O 1
ATOM 826 N N . PRO A 1 103 ? 9.516 31.5 13.648 1 95.94 103 PRO A N 1
ATOM 827 C CA . PRO A 1 103 ? 8.828 31.953 12.438 1 95.94 103 PRO A CA 1
ATOM 828 C C . PRO A 1 103 ? 9.055 31.031 11.242 1 95.94 103 PRO A C 1
ATOM 830 O O . PRO A 1 103 ? 8.344 31.125 10.234 1 95.94 103 PRO A O 1
ATOM 833 N N . ASP A 1 104 ? 9.984 30.078 11.328 1 98 104 ASP A N 1
ATOM 834 C CA . ASP A 1 104 ? 10.32 29.203 10.211 1 98 104 ASP A CA 1
ATOM 835 C C . ASP A 1 104 ? 9.648 27.828 10.383 1 98 104 ASP A C 1
ATOM 837 O O . ASP A 1 104 ? 10 26.875 9.688 1 98 104 ASP A O 1
ATOM 841 N N . ALA A 1 105 ? 8.688 27.766 11.25 1 98.62 105 ALA A N 1
ATOM 842 C CA . ALA A 1 105 ? 8.047 26.5 11.555 1 98.62 105 ALA A CA 1
ATOM 843 C C . ALA A 1 105 ? 6.785 26.312 10.719 1 98.62 105 ALA A C 1
ATOM 845 O O . ALA A 1 105 ? 5.883 27.141 10.742 1 98.62 105 ALA A O 1
ATOM 846 N N . HIS A 1 106 ? 6.727 25.188 10.023 1 98.75 106 HIS A N 1
ATOM 847 C CA . HIS A 1 106 ? 5.613 24.859 9.133 1 98.75 106 HIS A CA 1
ATOM 848 C C . HIS A 1 106 ? 4.91 23.594 9.57 1 98.75 106 HIS A C 1
ATOM 850 O O . HIS A 1 106 ? 5.539 22.688 10.141 1 98.75 106 HIS A O 1
ATOM 856 N N . VAL A 1 107 ? 3.576 23.484 9.25 1 98.75 107 VAL A N 1
ATOM 857 C CA . VAL A 1 107 ? 2.758 22.328 9.586 1 98.75 107 VAL A CA 1
ATOM 858 C C . VAL A 1 107 ? 2.969 21.219 8.547 1 98.75 107 VAL A C 1
ATOM 860 O O . VAL A 1 107 ? 2.955 21.484 7.34 1 98.75 107 VAL A O 1
ATOM 863 N N . ALA A 1 108 ? 3.199 20.062 9.016 1 98.69 108 ALA A N 1
ATOM 864 C CA . ALA A 1 108 ? 3.395 18.906 8.141 1 98.69 108 ALA A CA 1
ATOM 865 C C . ALA A 1 108 ? 2.812 17.641 8.758 1 98.69 108 ALA A C 1
ATOM 867 O O . ALA A 1 108 ? 2.414 17.641 9.922 1 98.69 108 ALA A O 1
ATOM 868 N N . GLU A 1 109 ? 2.658 16.609 8.023 1 98.56 109 GLU A N 1
ATOM 869 C CA . GLU A 1 109 ? 2.311 15.281 8.5 1 98.56 109 GLU A CA 1
ATOM 870 C C . GLU A 1 109 ? 3.01 14.203 7.676 1 98.56 109 GLU A C 1
ATOM 872 O O . GLU A 1 109 ? 3.652 14.5 6.664 1 98.56 109 GLU A O 1
ATOM 877 N N . LEU A 1 110 ? 2.924 12.945 8.094 1 98.81 110 LEU A N 1
ATOM 878 C CA . LEU A 1 110 ? 3.596 11.844 7.418 1 98.81 110 LEU A CA 1
ATOM 879 C C . LEU A 1 110 ? 2.688 11.219 6.367 1 98.81 110 LEU A C 1
ATOM 881 O O . LEU A 1 110 ? 1.527 10.906 6.648 1 98.81 110 LEU A O 1
ATOM 885 N N . ASP A 1 111 ? 3.283 11.031 5.219 1 98.81 111 ASP A N 1
ATOM 886 C CA . ASP A 1 111 ? 2.535 10.469 4.098 1 98.81 111 ASP A CA 1
ATOM 887 C C . ASP A 1 111 ? 2.113 9.031 4.379 1 98.81 111 ASP A C 1
ATOM 889 O O . ASP A 1 111 ? 0.982 8.641 4.082 1 98.81 111 ASP A O 1
ATOM 893 N N . ILE A 1 112 ? 2.998 8.188 4.945 1 98.94 112 ILE A N 1
ATOM 894 C CA . ILE A 1 112 ? 2.705 6.773 5.133 1 98.94 112 ILE A CA 1
ATOM 895 C C . ILE A 1 112 ? 1.569 6.609 6.141 1 98.94 112 ILE A C 1
ATOM 897 O O . ILE A 1 112 ? 0.719 5.73 5.988 1 98.94 112 ILE A O 1
ATOM 901 N N . LEU A 1 113 ? 1.521 7.43 7.141 1 98.94 113 LEU A N 1
ATOM 902 C CA . LEU A 1 113 ? 0.434 7.332 8.109 1 98.94 113 LEU A CA 1
ATOM 903 C C . LEU A 1 113 ? -0.878 7.816 7.504 1 98.94 113 LEU A C 1
ATOM 905 O O . LEU A 1 113 ? -1.943 7.27 7.797 1 98.94 113 LEU A O 1
ATOM 909 N N . HIS A 1 114 ? -0.82 8.844 6.656 1 98.81 114 HIS A N 1
ATOM 910 C CA . HIS A 1 114 ? -2.016 9.211 5.902 1 98.81 114 HIS A CA 1
ATOM 911 C C . HIS A 1 114 ? -2.482 8.055 5.02 1 98.81 114 HIS A C 1
ATOM 913 O O . HIS A 1 114 ? -3.682 7.797 4.914 1 98.81 114 HIS A O 1
ATOM 919 N N . THR A 1 115 ? -1.533 7.422 4.316 1 98.88 115 THR A N 1
ATOM 920 C CA . THR A 1 115 ? -1.882 6.305 3.447 1 98.88 115 THR A CA 1
ATOM 921 C C . THR A 1 115 ? -2.559 5.188 4.242 1 98.88 115 THR A C 1
ATOM 923 O O . THR A 1 115 ? -3.568 4.633 3.805 1 98.88 115 THR A O 1
ATOM 926 N N . ILE A 1 116 ? -2.014 4.887 5.406 1 98.94 116 ILE A N 1
ATOM 927 C CA . ILE A 1 116 ? -2.619 3.855 6.242 1 98.94 116 ILE A CA 1
ATOM 928 C C . ILE A 1 116 ? -3.955 4.355 6.789 1 98.94 116 ILE A C 1
ATOM 930 O O . ILE A 1 116 ? -4.906 3.582 6.922 1 98.94 116 ILE A O 1
ATOM 934 N N . HIS A 1 117 ? -4.074 5.652 7.066 1 98.81 117 HIS A N 1
ATOM 935 C CA . HIS A 1 117 ? -5.352 6.254 7.422 1 98.81 117 HIS A CA 1
ATOM 936 C C . HIS A 1 117 ? -6.391 6.031 6.328 1 98.81 117 HIS A C 1
ATOM 938 O O . HIS A 1 117 ? -7.543 5.691 6.617 1 98.81 117 HIS A O 1
ATOM 944 N N . CYS A 1 118 ? -5.965 6.227 5.082 1 98.81 118 CYS A N 1
ATOM 945 C CA . CYS A 1 118 ? -6.828 5.934 3.941 1 98.81 118 CYS A CA 1
ATOM 946 C C . CYS A 1 118 ? -7.238 4.465 3.932 1 98.81 118 CYS A C 1
ATOM 948 O O . CYS A 1 118 ? -8.414 4.148 3.732 1 98.81 118 CYS A O 1
ATOM 950 N N . LEU A 1 119 ? -6.293 3.559 4.145 1 98.94 119 LEU A N 1
ATOM 951 C CA . LEU A 1 119 ? -6.625 2.139 4.172 1 98.94 119 LEU A CA 1
ATOM 952 C C . LEU A 1 119 ? -7.609 1.832 5.297 1 98.94 119 LEU A C 1
ATOM 954 O O . LEU A 1 119 ? -8.508 1.005 5.129 1 98.94 119 LEU A O 1
ATOM 958 N N . ASN A 1 120 ? -7.406 2.471 6.43 1 98.81 120 ASN A N 1
ATOM 959 C CA . ASN A 1 120 ? -8.336 2.303 7.539 1 98.81 120 ASN A CA 1
ATOM 960 C C . ASN A 1 120 ? -9.734 2.781 7.176 1 98.81 120 ASN A C 1
ATOM 962 O O . ASN A 1 120 ? -10.727 2.148 7.543 1 98.81 120 ASN A O 1
ATOM 966 N N . ALA A 1 121 ? -9.844 3.902 6.48 1 98.5 121 ALA A N 1
ATOM 967 C CA . ALA A 1 121 ? -11.133 4.383 6.012 1 98.5 121 ALA A CA 1
ATOM 968 C C . ALA A 1 121 ? -11.797 3.367 5.086 1 98.5 121 ALA A C 1
ATOM 970 O O . ALA A 1 121 ? -12.992 3.096 5.203 1 98.5 121 ALA A O 1
ATOM 971 N N . ILE A 1 122 ? -11.047 2.799 4.223 1 98.5 122 ILE A N 1
ATOM 972 C CA . ILE A 1 122 ? -11.531 1.771 3.309 1 98.5 122 ILE A CA 1
ATOM 973 C C . ILE A 1 122 ? -12.008 0.558 4.102 1 98.5 122 ILE A C 1
ATOM 975 O O . ILE A 1 122 ? -13.086 0.019 3.836 1 98.5 122 ILE A O 1
ATOM 979 N N . ARG A 1 123 ? -11.164 0.117 5.074 1 98.56 123 ARG A N 1
ATOM 980 C CA . ARG A 1 123 ? -11.523 -0.999 5.945 1 98.56 123 ARG A CA 1
ATOM 981 C C . ARG A 1 123 ? -12.875 -0.763 6.609 1 98.56 123 ARG A C 1
ATOM 9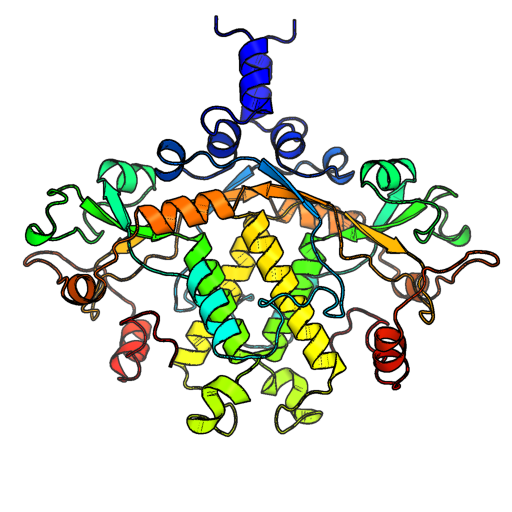83 O O . ARG A 1 123 ? -13.719 -1.66 6.645 1 98.56 123 ARG A O 1
ATOM 990 N N . ARG A 1 124 ? -13.086 0.414 7.094 1 97.94 124 ARG A N 1
ATOM 991 C CA . ARG A 1 124 ? -14.336 0.733 7.762 1 97.94 124 ARG A CA 1
ATOM 992 C C . ARG A 1 124 ? -15.5 0.729 6.777 1 97.94 124 ARG A C 1
ATOM 994 O O . ARG A 1 124 ? -16.625 0.346 7.129 1 97.94 124 ARG A O 1
ATOM 1001 N N . ASP A 1 125 ? -15.25 1.156 5.562 1 96.75 125 ASP A N 1
ATOM 1002 C CA . ASP A 1 125 ? -16.281 1.104 4.531 1 96.75 125 ASP A CA 1
ATOM 1003 C C . ASP A 1 125 ? -16.641 -0.341 4.188 1 96.75 125 ASP A C 1
ATOM 1005 O O . ASP A 1 125 ? -17.812 -0.646 3.908 1 96.75 125 ASP A O 1
ATOM 1009 N N . VAL A 1 126 ? -15.641 -1.172 4.133 1 96.31 126 VAL A N 1
ATOM 1010 C CA . VAL A 1 126 ? -15.875 -2.592 3.891 1 96.31 126 VAL A CA 1
ATOM 1011 C C . VAL A 1 126 ? -16.75 -3.168 5 1 96.31 126 VAL A C 1
ATOM 1013 O O . VAL A 1 126 ? -17.656 -3.969 4.734 1 96.31 126 VAL A O 1
ATOM 1016 N N . HIS A 1 127 ? -16.531 -2.721 6.219 1 96.19 127 HIS A N 1
ATOM 1017 C CA . HIS A 1 127 ? -17.328 -3.135 7.371 1 96.19 127 HIS A CA 1
ATOM 1018 C C . HIS A 1 127 ? -18.422 -2.113 7.688 1 96.19 127 HIS A C 1
ATOM 1020 O O . HIS A 1 127 ? -18.625 -1.763 8.852 1 96.19 127 HIS A O 1
ATOM 1026 N N . TRP A 1 128 ? -19.078 -1.599 6.688 1 94.81 128 TRP A N 1
ATOM 1027 C CA . TRP A 1 128 ? -19.969 -0.448 6.797 1 94.81 128 TRP A CA 1
ATOM 1028 C C . TRP A 1 128 ? -21.125 -0.746 7.742 1 94.81 128 TRP A C 1
ATOM 1030 O O . TRP A 1 128 ? -21.625 0.154 8.414 1 94.81 128 TRP A O 1
ATOM 1040 N N . ARG A 1 129 ? -21.547 -1.977 7.836 1 93.88 129 ARG A N 1
ATOM 1041 C CA . ARG A 1 129 ? -22.672 -2.299 8.727 1 93.88 129 ARG A CA 1
ATOM 1042 C C . ARG A 1 129 ? -22.312 -2.012 10.18 1 93.88 129 ARG A C 1
ATOM 1044 O O . ARG A 1 129 ? -23.141 -1.531 10.945 1 93.88 129 ARG A O 1
ATOM 1051 N N . HIS A 1 130 ? -21.156 -2.359 10.477 1 95.12 130 HIS A N 1
ATOM 1052 C CA . HIS A 1 130 ? -20.703 -2.094 11.836 1 95.12 130 HIS A CA 1
ATOM 1053 C C . HIS A 1 130 ? -20.531 -0.597 12.078 1 95.12 130 HIS A C 1
ATOM 1055 O O . HIS A 1 130 ? -20.969 -0.078 13.102 1 95.12 130 HIS A O 1
ATOM 1061 N N . TYR A 1 131 ? -20 0.1 11.109 1 96.94 131 TYR A N 1
ATOM 1062 C CA . TYR A 1 131 ? -19.531 1.451 11.383 1 96.94 131 TYR A CA 1
ATOM 1063 C C . TYR A 1 131 ? -20.578 2.486 10.984 1 96.94 131 TYR A C 1
ATOM 1065 O O . TYR A 1 131 ? -20.625 3.58 11.555 1 96.94 131 TYR A O 1
ATOM 1073 N N . PHE A 1 132 ? -21.453 2.107 10 1 94.88 132 PHE A N 1
ATOM 1074 C CA . PHE A 1 132 ? -22.219 3.211 9.422 1 94.88 132 PHE A CA 1
ATOM 1075 C C . PHE A 1 132 ? -23.688 2.85 9.305 1 94.88 132 PHE A C 1
ATOM 1077 O O . PHE A 1 132 ? -24.5 3.684 8.906 1 94.88 132 PHE A O 1
ATOM 1084 N N . ALA A 1 133 ? -24.125 1.715 9.688 1 93 133 ALA A N 1
ATOM 1085 C CA . ALA A 1 133 ? -25.484 1.272 9.438 1 93 133 ALA A CA 1
ATOM 1086 C C . ALA A 1 133 ? -26.484 2.141 10.195 1 93 133 ALA A C 1
ATOM 1088 O O . ALA A 1 133 ? -27.625 2.309 9.758 1 93 133 ALA A O 1
ATOM 1089 N N . LYS A 1 134 ? -26.125 2.666 11.297 1 94.81 134 LYS A N 1
ATOM 1090 C CA . LYS A 1 134 ? -27.031 3.525 12.062 1 94.81 134 LYS A CA 1
ATOM 1091 C C . LYS A 1 134 ? -27.375 4.789 11.281 1 94.81 134 LYS A C 1
ATOM 1093 O O . LYS A 1 134 ? -28.531 5.195 11.234 1 94.81 134 LYS A O 1
ATOM 1098 N N . SER A 1 135 ? -26.422 5.336 10.648 1 94.19 135 SER A N 1
ATOM 1099 C CA . SER A 1 135 ? -26.625 6.566 9.891 1 94.19 135 SER A CA 1
ATOM 1100 C C . SER A 1 135 ? -27.047 6.273 8.461 1 94.19 135 SER A C 1
ATOM 1102 O O . SER A 1 135 ? -27.797 7.047 7.855 1 94.19 135 SER A O 1
ATOM 1104 N N . PHE A 1 136 ? -26.562 5.258 7.988 1 92.62 136 PHE A N 1
ATOM 1105 C CA . PHE A 1 136 ? -26.828 4.855 6.613 1 92.62 136 PHE A CA 1
ATOM 1106 C C . PHE A 1 136 ? -27.234 3.391 6.547 1 92.62 136 PHE A C 1
ATOM 1108 O O . PHE A 1 136 ? -26.484 2.543 6.074 1 92.62 136 PHE A O 1
ATOM 1115 N N . PRO A 1 137 ? -28.453 3.078 6.82 1 91.19 137 PRO A N 1
ATOM 1116 C CA . PRO A 1 137 ? -28.891 1.695 7.012 1 91.19 137 PRO A CA 1
ATOM 1117 C C . PRO A 1 137 ? -28.875 0.883 5.719 1 91.19 137 PRO A C 1
ATOM 1119 O O . PRO A 1 137 ? -28.781 -0.347 5.758 1 91.19 137 PRO A O 1
ATOM 1122 N N . ASP A 1 138 ? -28.953 1.537 4.57 1 88 138 ASP A N 1
ATOM 1123 C CA . ASP A 1 138 ? -28.969 0.795 3.314 1 88 138 ASP A CA 1
ATOM 1124 C C . ASP A 1 138 ? -27.594 0.771 2.67 1 88 138 ASP A C 1
ATOM 1126 O O . ASP A 1 138 ? -27.422 0.285 1.547 1 88 138 ASP A O 1
ATOM 1130 N N . GLY A 1 139 ? -26.609 1.41 3.336 1 86.94 139 GLY A N 1
ATOM 1131 C CA . GLY A 1 139 ? -25.25 1.42 2.832 1 86.94 139 GLY A CA 1
ATOM 1132 C C . GLY A 1 139 ? -25.016 2.463 1.756 1 86.94 139 GLY A C 1
ATOM 1133 O O . GLY A 1 139 ? -24.031 2.398 1.023 1 86.94 139 GLY A O 1
ATOM 1134 N N . GLU A 1 140 ? -25.984 3.316 1.568 1 89.38 140 GLU A N 1
ATOM 1135 C CA . GLU A 1 140 ? -25.812 4.426 0.633 1 89.38 140 GLU A CA 1
ATOM 1136 C C . GLU A 1 140 ? -25.203 5.645 1.325 1 89.38 140 GLU A C 1
ATOM 1138 O O . GLU A 1 140 ? -25.844 6.242 2.199 1 89.38 140 GLU A O 1
ATOM 1143 N N . PHE A 1 141 ? -24.016 5.984 0.862 1 92.25 141 PHE A N 1
ATOM 1144 C CA . PHE A 1 141 ? -23.281 7.066 1.513 1 92.25 141 PHE A CA 1
ATOM 1145 C C . PHE A 1 141 ? -23.438 8.367 0.738 1 92.25 141 PHE A C 1
ATOM 1147 O O . PHE A 1 141 ? -23.703 8.352 -0.466 1 92.25 141 PHE A O 1
ATOM 1154 N N . PRO A 1 142 ? -23.281 9.492 1.48 1 91.81 142 PRO A N 1
ATOM 1155 C CA . PRO A 1 142 ? -23.281 10.781 0.787 1 91.81 142 PRO A CA 1
ATOM 1156 C C . PRO A 1 142 ? -22.141 10.898 -0.227 1 91.81 142 PRO A C 1
ATOM 1158 O O . PRO A 1 142 ? -21.141 10.18 -0.132 1 91.81 142 PRO A O 1
ATOM 1161 N N . GLU A 1 143 ? -22.312 11.758 -1.151 1 90.5 143 GLU A N 1
ATOM 1162 C CA . GLU A 1 143 ? -21.375 11.945 -2.25 1 90.5 143 GLU A CA 1
ATOM 1163 C C . GLU A 1 143 ? -19.953 12.188 -1.73 1 90.5 143 GLU A C 1
ATOM 1165 O O . GLU A 1 143 ? -19 11.586 -2.213 1 90.5 143 GLU A O 1
ATOM 1170 N N . LEU A 1 144 ? -19.797 13.039 -0.768 1 91.25 144 LEU A N 1
ATOM 1171 C CA . LEU A 1 144 ? -18.469 13.383 -0.246 1 91.25 144 LEU A CA 1
ATOM 1172 C C . LEU A 1 144 ? -17.797 12.156 0.35 1 91.25 144 LEU A C 1
ATOM 1174 O O . LEU A 1 144 ? -16.578 11.977 0.2 1 91.25 144 LEU A O 1
ATOM 1178 N N . HIS A 1 145 ? -18.609 11.336 1.063 1 93.94 145 HIS A N 1
ATOM 1179 C CA . HIS A 1 145 ? -18.062 10.094 1.611 1 93.94 145 HIS A CA 1
ATOM 1180 C C . HIS A 1 145 ? -17.516 9.203 0.508 1 93.94 145 HIS A C 1
ATOM 1182 O O . HIS A 1 145 ? -16.406 8.664 0.636 1 93.94 145 HIS A O 1
ATOM 1188 N N . LYS A 1 146 ? -18.203 9.094 -0.543 1 93.5 146 LYS A N 1
ATOM 1189 C CA . LYS A 1 146 ? -17.797 8.258 -1.664 1 93.5 146 LYS A CA 1
ATOM 1190 C C . LYS A 1 146 ? -16.547 8.812 -2.346 1 93.5 146 LYS A C 1
ATOM 1192 O O . LYS A 1 146 ? -15.625 8.062 -2.682 1 93.5 146 LYS A O 1
ATOM 1197 N N . VAL A 1 147 ? -16.547 10.078 -2.537 1 92.44 147 VAL A N 1
ATOM 1198 C CA . VAL A 1 147 ? -15.398 10.742 -3.154 1 92.44 147 VAL A CA 1
ATOM 1199 C C . VAL A 1 147 ? -14.156 10.539 -2.287 1 92.44 147 VAL A C 1
ATOM 1201 O O . VAL A 1 147 ? -13.07 10.297 -2.803 1 92.44 147 VAL A O 1
ATOM 1204 N N . HIS A 1 148 ? -14.367 10.648 -0.993 1 94.94 148 HIS A N 1
ATOM 1205 C CA . HIS A 1 148 ? -13.273 10.445 -0.056 1 94.94 148 HIS A CA 1
ATOM 1206 C C . HIS A 1 148 ? -12.734 9.016 -0.143 1 94.94 148 HIS A C 1
ATOM 1208 O O . HIS A 1 148 ? -11.523 8.805 -0.192 1 94.94 148 HIS A O 1
ATOM 1214 N N . THR A 1 149 ? -13.625 8.094 -0.172 1 96.38 149 THR A N 1
ATOM 1215 C CA . THR A 1 149 ? -13.211 6.695 -0.248 1 96.38 149 THR A CA 1
ATOM 1216 C C . THR A 1 149 ? -12.477 6.422 -1.554 1 96.38 149 THR A C 1
ATOM 1218 O O . THR A 1 149 ? -11.461 5.715 -1.564 1 96.38 149 THR A O 1
ATOM 1221 N N . ASP A 1 150 ? -12.953 7.02 -2.633 1 95.88 150 ASP A N 1
ATOM 1222 C CA . ASP A 1 150 ? -12.281 6.84 -3.918 1 95.88 150 ASP A CA 1
ATOM 1223 C C . ASP A 1 150 ? -10.898 7.484 -3.906 1 95.88 150 ASP A C 1
ATOM 1225 O O . ASP A 1 150 ? -9.953 6.945 -4.488 1 95.88 150 ASP A O 1
ATOM 1229 N N . HIS A 1 151 ? -10.758 8.625 -3.311 1 96.12 151 HIS A N 1
ATOM 1230 C CA . HIS A 1 151 ? -9.453 9.227 -3.068 1 96.12 151 HIS A CA 1
ATOM 1231 C C . HIS A 1 151 ? -8.531 8.266 -2.322 1 96.12 151 HIS A C 1
ATOM 1233 O O . HIS A 1 151 ? -7.371 8.094 -2.697 1 96.12 151 HIS A O 1
ATOM 1239 N N . CYS A 1 152 ? -9.086 7.66 -1.267 1 98.38 152 CYS A N 1
ATOM 1240 C CA . CYS A 1 152 ? -8.305 6.758 -0.429 1 98.38 152 CYS A CA 1
ATOM 1241 C C . CYS A 1 152 ? -7.824 5.555 -1.229 1 98.38 152 CYS A C 1
ATOM 1243 O O . CYS A 1 152 ? -6.652 5.176 -1.14 1 98.38 152 CYS A O 1
ATOM 1245 N N . ILE A 1 153 ? -8.695 4.969 -2.029 1 98.5 153 ILE A N 1
ATOM 1246 C CA . ILE A 1 153 ? -8.328 3.807 -2.836 1 98.5 153 ILE A CA 1
ATOM 1247 C C . ILE A 1 153 ? -7.211 4.184 -3.803 1 98.5 153 ILE A C 1
ATOM 1249 O O . ILE A 1 153 ? -6.242 3.439 -3.961 1 98.5 153 ILE A O 1
ATOM 1253 N N . TYR A 1 154 ? -7.316 5.32 -4.371 1 98.12 154 TYR A N 1
ATOM 1254 C CA . TYR A 1 154 ? -6.332 5.773 -5.348 1 98.12 154 TYR A CA 1
ATOM 1255 C C . TYR A 1 154 ? -4.988 6.055 -4.68 1 98.12 154 TYR A C 1
ATOM 1257 O O . TYR A 1 154 ? -3.936 5.715 -5.227 1 98.12 154 TYR A O 1
ATOM 1265 N N . ILE A 1 155 ? -5 6.699 -3.506 1 98.5 155 ILE A N 1
ATOM 1266 C CA . ILE A 1 155 ? -3.777 6.984 -2.762 1 98.5 155 ILE A CA 1
ATOM 1267 C C . ILE A 1 155 ? -3.072 5.68 -2.406 1 98.5 155 ILE A C 1
ATOM 1269 O O . ILE A 1 155 ? -1.857 5.555 -2.574 1 98.5 155 ILE A O 1
ATOM 1273 N N . VAL A 1 156 ? -3.809 4.676 -1.918 1 98.88 156 VAL A N 1
ATOM 1274 C CA . VAL A 1 156 ? -3.23 3.389 -1.553 1 98.88 156 VAL A CA 1
ATOM 1275 C C . VAL A 1 156 ? -2.621 2.727 -2.787 1 98.88 156 VAL A C 1
ATOM 1277 O O . VAL A 1 156 ? -1.495 2.225 -2.738 1 98.88 156 VAL A O 1
ATOM 1280 N N . LEU A 1 157 ? -3.34 2.799 -3.938 1 98.88 157 LEU A N 1
ATOM 1281 C CA . LEU A 1 157 ? -2.83 2.213 -5.172 1 98.88 157 LEU A CA 1
ATOM 1282 C C . LEU A 1 157 ? -1.513 2.863 -5.578 1 98.88 157 LEU A C 1
ATOM 1284 O O . LEU A 1 157 ? -0.537 2.168 -5.871 1 98.88 157 LEU A O 1
ATOM 1288 N N . GLN A 1 158 ? -1.497 4.176 -5.594 1 98.5 158 GLN A N 1
ATOM 1289 C CA . GLN A 1 158 ? -0.298 4.895 -6.016 1 98.5 158 GLN A CA 1
ATOM 1290 C C . GLN A 1 158 ? 0.885 4.566 -5.109 1 98.5 158 GLN A C 1
ATOM 1292 O O . GLN A 1 158 ? 2.018 4.445 -5.578 1 98.5 158 GLN A O 1
ATOM 1297 N N . ASN A 1 159 ? 0.608 4.422 -3.828 1 98.81 159 ASN A N 1
ATOM 1298 C CA . ASN A 1 159 ? 1.696 4.094 -2.912 1 98.81 159 ASN A CA 1
ATOM 1299 C C . ASN A 1 159 ? 2.195 2.668 -3.119 1 98.81 159 ASN A C 1
ATOM 1301 O O . ASN A 1 159 ? 3.396 2.406 -3.033 1 98.81 159 ASN A O 1
ATOM 1305 N N . LEU A 1 160 ? 1.256 1.718 -3.383 1 98.88 160 LEU A N 1
ATOM 1306 C CA . LEU A 1 160 ? 1.667 0.351 -3.689 1 98.88 160 LEU A CA 1
ATOM 1307 C C . LEU A 1 160 ? 2.514 0.309 -4.957 1 98.88 160 LEU A C 1
ATOM 1309 O O . LEU A 1 160 ? 3.551 -0.356 -4.992 1 98.88 160 LEU A O 1
ATOM 1313 N N . MET A 1 161 ? 2.104 1.046 -5.977 1 98.81 161 MET A N 1
ATOM 1314 C CA . MET A 1 161 ? 2.859 1.095 -7.227 1 98.81 161 MET A CA 1
ATOM 1315 C C . MET A 1 161 ? 4.227 1.738 -7.012 1 98.81 161 MET A C 1
ATOM 1317 O O . MET A 1 161 ? 5.227 1.271 -7.555 1 98.81 161 MET A O 1
ATOM 1321 N N . CYS A 1 162 ? 4.27 2.773 -6.211 1 98.81 162 CYS A N 1
ATOM 1322 C CA . CYS A 1 162 ? 5.516 3.482 -5.941 1 98.81 162 CYS A CA 1
ATOM 1323 C C . CYS A 1 162 ? 6.508 2.584 -5.215 1 98.81 162 CYS A C 1
ATOM 1325 O O . CYS A 1 162 ? 7.703 2.605 -5.512 1 98.81 162 CYS A O 1
ATOM 1327 N N . GLY A 1 163 ? 6.035 1.802 -4.258 1 98.38 163 GLY A N 1
ATOM 1328 C CA . GLY A 1 163 ? 6.891 0.935 -3.461 1 98.38 163 GLY A CA 1
ATOM 1329 C C . GLY A 1 163 ? 6.977 -0.479 -4.004 1 98.38 163 GLY A C 1
ATOM 1330 O O . GLY A 1 163 ? 7.402 -1.396 -3.297 1 98.38 163 GLY A O 1
ATOM 1331 N N . ALA A 1 164 ? 6.609 -0.708 -5.254 1 98.69 164 ALA A N 1
ATOM 1332 C CA . ALA A 1 164 ? 6.477 -2.049 -5.82 1 98.69 164 ALA A CA 1
ATOM 1333 C C . ALA A 1 164 ? 7.824 -2.768 -5.844 1 98.69 164 ALA A C 1
ATOM 1335 O O . ALA A 1 164 ? 8.828 -2.199 -6.27 1 98.69 164 ALA A O 1
ATOM 1336 N N . THR A 1 165 ? 7.871 -3.984 -5.352 1 98.62 165 THR A N 1
ATOM 1337 C CA . THR A 1 165 ? 9.016 -4.883 -5.469 1 98.62 165 THR A CA 1
ATOM 1338 C C . THR A 1 165 ? 8.688 -6.07 -6.363 1 98.62 165 THR A C 1
ATOM 1340 O O . THR A 1 165 ? 7.512 -6.375 -6.59 1 98.62 165 THR A O 1
ATOM 1343 N N . ALA A 1 166 ? 9.672 -6.664 -6.836 1 98.62 166 ALA A N 1
ATOM 1344 C CA . ALA A 1 166 ? 9.484 -7.82 -7.707 1 98.62 166 ALA A CA 1
ATOM 1345 C C . ALA A 1 166 ? 9.539 -9.125 -6.91 1 98.62 166 ALA A C 1
ATOM 1347 O O . ALA A 1 166 ? 10.039 -10.133 -7.402 1 98.62 166 ALA A O 1
ATOM 1348 N N . ASP A 1 167 ? 9.117 -9.109 -5.711 1 98.81 167 ASP A N 1
ATOM 1349 C CA . ASP A 1 167 ? 9.07 -10.297 -4.863 1 98.81 167 ASP A CA 1
ATOM 1350 C C . ASP A 1 167 ? 8.203 -11.391 -5.484 1 98.81 167 ASP A C 1
ATOM 1352 O O . ASP A 1 167 ? 7.207 -11.086 -6.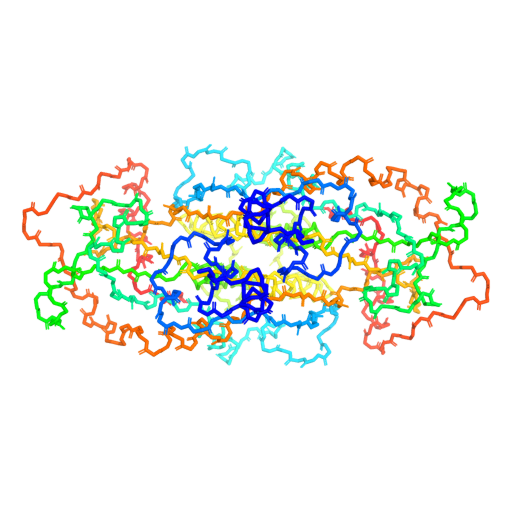152 1 98.81 167 ASP A O 1
ATOM 1356 N N . ILE A 1 168 ? 8.578 -12.641 -5.203 1 98.81 168 ILE A N 1
ATOM 1357 C CA . ILE A 1 168 ? 7.969 -13.781 -5.875 1 98.81 168 ILE A CA 1
ATOM 1358 C C . ILE A 1 168 ? 7.172 -14.602 -4.867 1 98.81 168 ILE A C 1
ATOM 1360 O O . ILE A 1 168 ? 7.629 -14.836 -3.744 1 98.81 168 ILE A O 1
ATOM 1364 N N . ILE A 1 169 ? 6.008 -14.984 -5.301 1 98.75 169 ILE A N 1
ATOM 1365 C CA . ILE A 1 169 ? 5.168 -15.938 -4.586 1 98.75 169 ILE A CA 1
ATOM 1366 C C . ILE A 1 169 ? 5.273 -17.312 -5.246 1 98.75 169 ILE A C 1
ATOM 1368 O O . ILE A 1 169 ? 5.062 -17.438 -6.453 1 98.75 169 ILE A O 1
ATOM 1372 N N . THR A 1 170 ? 5.676 -18.328 -4.469 1 98.75 170 THR A N 1
ATOM 1373 C CA . THR A 1 170 ? 5.645 -19.688 -4.977 1 98.75 170 THR A CA 1
ATOM 1374 C C . THR A 1 170 ? 4.281 -20.328 -4.715 1 98.75 170 THR A C 1
ATOM 1376 O O . THR A 1 170 ? 3.473 -19.797 -3.959 1 98.75 170 THR A O 1
ATOM 1379 N N . GLN A 1 171 ? 4.016 -21.469 -5.371 1 98.25 171 GLN A N 1
ATOM 1380 C CA . GLN A 1 171 ? 2.729 -22.141 -5.238 1 98.25 171 GLN A CA 1
ATOM 1381 C C . GLN A 1 171 ? 2.912 -23.625 -4.957 1 98.25 171 GLN A C 1
ATOM 1383 O O . GLN A 1 171 ? 3.135 -24.422 -5.879 1 98.25 171 GLN A O 1
ATOM 1388 N N . PRO A 1 172 ? 2.713 -24.047 -3.742 1 97.81 172 PRO A N 1
ATOM 1389 C CA . PRO A 1 172 ? 2.77 -25.484 -3.424 1 97.81 172 PRO A CA 1
ATOM 1390 C C . PRO A 1 172 ? 1.465 -26.203 -3.74 1 97.81 172 PRO A C 1
ATOM 1392 O O . PRO A 1 172 ? 0.437 -25.562 -3.977 1 97.81 172 PRO A O 1
ATOM 1395 N N . TRP A 1 173 ? 1.592 -27.484 -3.824 1 96.19 173 TRP A N 1
ATOM 1396 C CA . TRP A 1 173 ? 0.398 -28.312 -3.727 1 96.19 173 TRP A CA 1
ATOM 1397 C C . TRP A 1 173 ? -0.083 -28.406 -2.283 1 96.19 173 TRP A C 1
ATOM 1399 O O . TRP A 1 173 ? 0.721 -28.594 -1.364 1 96.19 173 TRP A O 1
ATOM 1409 N N . VAL A 1 174 ? -1.362 -28.203 -2.07 1 93.94 174 VAL A N 1
ATOM 1410 C CA . VAL A 1 174 ? -1.904 -28.281 -0.717 1 93.94 174 VAL A CA 1
ATOM 1411 C C . VAL A 1 174 ? -3.094 -29.234 -0.688 1 93.94 174 VAL A C 1
ATOM 1413 O O . VAL A 1 174 ? -3.717 -29.5 -1.721 1 93.94 174 VAL A O 1
ATOM 1416 N N . GLU A 1 175 ? -3.346 -29.734 0.486 1 91.19 175 GLU A N 1
ATOM 1417 C CA . GLU A 1 175 ? -4.449 -30.688 0.654 1 91.19 175 GLU A CA 1
ATOM 1418 C C . GLU A 1 175 ? -5.773 -30.062 0.224 1 91.19 175 GLU A C 1
ATOM 1420 O O . GLU A 1 175 ? -6.027 -28.891 0.482 1 91.19 175 GLU A O 1
ATOM 1425 N N . SER A 1 176 ? -6.539 -30.844 -0.502 1 86.12 176 SER A N 1
ATOM 1426 C CA . SER A 1 176 ? -7.93 -30.578 -0.864 1 86.12 176 SER A CA 1
ATOM 1427 C C . SER A 1 176 ? -8.023 -29.516 -1.946 1 86.12 176 SER A C 1
ATOM 1429 O O . SER A 1 176 ? -9.086 -28.922 -2.15 1 86.12 176 SER A O 1
ATOM 1431 N N . GLN A 1 177 ? -6.898 -29.156 -2.51 1 87.94 177 GLN A N 1
ATOM 1432 C CA . GLN A 1 177 ? -6.922 -28.25 -3.648 1 87.94 177 GLN A CA 1
ATOM 1433 C C . GLN A 1 177 ? -6.438 -28.938 -4.918 1 87.94 177 GLN A C 1
ATOM 1435 O O . GLN A 1 177 ? -5.426 -29.641 -4.898 1 87.94 177 GLN A O 1
ATOM 1440 N N . ASP A 1 178 ? -7.152 -28.688 -6.035 1 87.56 178 ASP A N 1
ATOM 1441 C CA . ASP A 1 178 ? -6.84 -29.344 -7.297 1 87.56 178 ASP A CA 1
ATOM 1442 C C . ASP A 1 178 ? -5.715 -28.625 -8.031 1 87.56 178 ASP A C 1
ATOM 1444 O O . ASP A 1 178 ? -5.082 -29.203 -8.922 1 87.56 178 ASP A O 1
ATOM 1448 N N . HIS A 1 179 ? -5.547 -27.406 -7.695 1 91.25 179 HIS A N 1
ATOM 1449 C CA . HIS A 1 179 ? -4.543 -26.578 -8.344 1 91.25 179 HIS A CA 1
ATOM 1450 C C . HIS A 1 179 ? -3.52 -26.062 -7.34 1 91.25 179 HIS A C 1
ATOM 1452 O O . HIS A 1 179 ? -3.773 -26.062 -6.133 1 91.25 179 HIS A O 1
ATOM 1458 N N . PRO A 1 180 ? -2.324 -25.672 -7.875 1 95.19 180 PRO A N 1
ATOM 1459 C CA . PRO A 1 180 ? -1.357 -25.062 -6.961 1 95.19 180 PRO A CA 1
ATOM 1460 C C . PRO A 1 180 ? -1.95 -23.906 -6.164 1 95.19 180 PRO A C 1
ATOM 1462 O O . PRO A 1 180 ? -2.787 -23.156 -6.684 1 95.19 180 PRO A O 1
ATOM 1465 N N . PHE A 1 181 ? -1.525 -23.828 -4.945 1 94.12 181 PHE A N 1
ATOM 1466 C CA . PHE A 1 181 ? -2.066 -22.844 -4.023 1 94.12 181 PHE A CA 1
ATOM 1467 C C . PHE A 1 181 ? -0.994 -21.844 -3.617 1 94.12 181 PHE A C 1
ATOM 1469 O O . PHE A 1 181 ? -0.011 -22.203 -2.965 1 94.12 181 PHE A O 1
ATOM 1476 N N . PRO A 1 182 ? -1.191 -20.578 -3.977 1 96.88 182 PRO A N 1
ATOM 1477 C CA . PRO A 1 182 ? -0.138 -19.609 -3.695 1 96.88 182 PRO A CA 1
ATOM 1478 C C . PRO A 1 182 ? 0.184 -19.5 -2.207 1 96.88 182 PRO A C 1
ATOM 1480 O O . PRO A 1 182 ? -0.727 -19.484 -1.375 1 96.88 182 PRO A O 1
ATOM 1483 N N . ASP A 1 183 ? 1.47 -19.531 -1.903 1 97.19 183 ASP A N 1
ATOM 1484 C CA . ASP A 1 183 ? 1.961 -19.25 -0.559 1 97.19 183 ASP A CA 1
ATOM 1485 C C . ASP A 1 183 ? 2.279 -17.766 -0.396 1 97.19 183 ASP A C 1
ATOM 1487 O O . ASP A 1 183 ? 3.414 -17.344 -0.625 1 97.19 183 ASP A O 1
ATOM 1491 N N . PHE A 1 184 ? 1.312 -17.031 0.104 1 97.38 184 PHE A N 1
ATOM 1492 C CA . PHE A 1 184 ? 1.419 -15.578 0.17 1 97.38 184 PHE A CA 1
ATOM 1493 C C . PHE A 1 184 ? 2.322 -15.156 1.322 1 97.38 184 PHE A C 1
ATOM 1495 O O . PHE A 1 184 ? 2.572 -13.961 1.516 1 97.38 184 PHE A O 1
ATOM 1502 N N . SER A 1 185 ? 2.746 -16.141 2.127 1 96.88 185 SER A N 1
ATOM 1503 C CA . SER A 1 185 ? 3.73 -15.844 3.162 1 96.88 185 SER A CA 1
ATOM 1504 C C . SER A 1 185 ? 5.148 -15.883 2.605 1 96.88 185 SER A C 1
ATOM 1506 O O . SER A 1 185 ? 5.75 -16.953 2.498 1 96.88 185 SER A O 1
ATOM 1508 N N . ILE A 1 186 ? 5.664 -14.711 2.312 1 98.19 186 ILE A N 1
ATOM 1509 C CA . ILE A 1 186 ? 6.953 -14.641 1.634 1 98.19 186 ILE A CA 1
ATOM 1510 C C . ILE A 1 186 ? 7.91 -13.758 2.436 1 98.19 186 ILE A C 1
ATOM 1512 O O . ILE A 1 186 ? 7.473 -12.953 3.266 1 98.19 186 ILE A O 1
ATOM 1516 N N . ASN A 1 187 ? 9.195 -13.953 2.178 1 98.25 187 ASN A N 1
ATOM 1517 C CA . ASN A 1 187 ? 10.219 -13.07 2.734 1 98.25 187 ASN A CA 1
ATOM 1518 C C . ASN A 1 187 ? 10.328 -11.773 1.938 1 98.25 187 ASN A C 1
ATOM 1520 O O . ASN A 1 187 ? 10.25 -11.789 0.708 1 98.25 187 ASN A O 1
ATOM 1524 N N . LYS A 1 188 ? 10.414 -10.703 2.652 1 98.5 188 LYS A N 1
ATOM 1525 C CA . LYS A 1 188 ? 10.641 -9.383 2.072 1 98.5 188 LYS A CA 1
ATOM 1526 C C . LYS A 1 188 ? 11.711 -8.625 2.848 1 98.5 188 LYS A C 1
ATOM 1528 O O . LYS A 1 188 ? 11.961 -8.906 4.02 1 98.5 188 LYS A O 1
ATOM 1533 N N . ARG A 1 189 ? 12.414 -7.816 2.166 1 98.12 189 ARG A N 1
ATOM 1534 C CA . ARG A 1 189 ? 13.227 -6.793 2.812 1 98.12 189 ARG A CA 1
ATOM 1535 C C . ARG A 1 189 ? 12.469 -5.477 2.926 1 98.12 189 ARG A C 1
ATOM 1537 O O . ARG A 1 189 ? 11.977 -4.953 1.925 1 98.12 189 ARG A O 1
ATOM 1544 N N . CYS A 1 190 ? 12.289 -4.992 4.172 1 98.56 190 CYS A N 1
ATOM 1545 C CA . CYS A 1 190 ? 11.383 -3.887 4.461 1 98.56 190 CYS A CA 1
ATOM 1546 C C . CYS A 1 190 ? 12.125 -2.73 5.121 1 98.56 190 CYS A C 1
ATOM 1548 O O . CYS A 1 190 ? 13.164 -2.934 5.746 1 98.56 190 CYS A O 1
ATOM 1550 N N . ARG A 1 191 ? 11.633 -1.533 4.879 1 98.12 191 ARG A N 1
ATOM 1551 C CA . ARG A 1 191 ? 12 -0.45 5.785 1 98.12 191 ARG A CA 1
ATOM 1552 C C . ARG A 1 191 ? 11.422 -0.681 7.176 1 98.12 191 ARG A C 1
ATOM 1554 O O . ARG A 1 191 ? 10.305 -1.184 7.316 1 98.12 191 ARG A O 1
ATOM 1561 N N . ASP A 1 192 ? 12.164 -0.268 8.172 1 98.38 192 ASP A N 1
ATOM 1562 C CA . ASP A 1 192 ? 11.719 -0.456 9.547 1 98.38 192 ASP A CA 1
ATOM 1563 C C . ASP A 1 192 ? 10.594 0.513 9.891 1 98.38 192 ASP A C 1
ATOM 1565 O O . ASP A 1 192 ? 10.836 1.594 10.438 1 98.38 192 ASP A O 1
ATOM 1569 N N . PHE A 1 193 ? 9.398 0.107 9.688 1 98.81 193 PHE A N 1
ATOM 1570 C CA . PHE A 1 193 ? 8.227 0.934 9.945 1 98.81 193 PHE A CA 1
ATOM 1571 C C . PHE A 1 193 ? 8.164 1.327 11.422 1 98.81 193 PHE A C 1
ATOM 1573 O O . PHE A 1 193 ? 7.73 2.432 11.75 1 98.81 193 PHE A O 1
ATOM 1580 N N . ALA A 1 194 ? 8.516 0.431 12.32 1 98.75 194 ALA A N 1
ATOM 1581 C CA . ALA A 1 194 ? 8.492 0.737 13.75 1 98.75 194 ALA A CA 1
ATOM 1582 C C . ALA A 1 194 ? 9.352 1.956 14.062 1 98.75 194 ALA A C 1
ATOM 1584 O O . ALA A 1 194 ? 9.031 2.742 14.961 1 98.75 194 ALA A O 1
ATOM 1585 N N . ALA A 1 195 ? 10.445 2.102 13.383 1 98.75 195 ALA A N 1
ATOM 1586 C CA . ALA A 1 195 ? 11.312 3.26 13.586 1 98.75 195 ALA A CA 1
ATOM 1587 C C . ALA A 1 195 ? 10.617 4.547 13.156 1 98.75 195 ALA A C 1
ATOM 1589 O O . ALA A 1 195 ? 10.75 5.582 13.812 1 98.75 195 ALA A O 1
ATOM 1590 N N . ILE A 1 196 ? 9.906 4.508 12.055 1 98.81 196 ILE A N 1
ATOM 1591 C CA . ILE A 1 196 ? 9.148 5.656 11.57 1 98.81 196 ILE A CA 1
ATOM 1592 C C . ILE A 1 196 ? 8.047 6.004 12.562 1 98.81 196 ILE A C 1
ATOM 1594 O O . ILE A 1 196 ? 7.859 7.172 12.914 1 98.81 196 ILE A O 1
ATOM 1598 N N . LEU A 1 197 ? 7.367 4.961 13.023 1 98.88 197 LEU A N 1
ATOM 1599 C CA . LEU A 1 197 ? 6.289 5.16 13.984 1 98.88 197 LEU A CA 1
ATOM 1600 C C . LEU A 1 197 ? 6.824 5.738 15.289 1 98.88 197 LEU A C 1
ATOM 1602 O O . LEU A 1 197 ? 6.199 6.625 15.883 1 98.88 197 LEU A O 1
ATOM 1606 N N . ASP A 1 198 ? 7.941 5.25 15.711 1 98.81 198 ASP A N 1
ATOM 1607 C CA . ASP A 1 198 ? 8.578 5.777 16.922 1 98.81 198 ASP A CA 1
ATOM 1608 C C . ASP A 1 198 ? 8.898 7.262 16.766 1 98.81 198 ASP A C 1
ATOM 1610 O O . ASP A 1 198 ? 8.625 8.062 17.656 1 98.81 198 ASP A O 1
ATOM 1614 N N . TRP A 1 199 ? 9.508 7.625 15.695 1 98.88 199 TRP A N 1
ATOM 1615 C CA . TRP A 1 199 ? 9.789 9.031 15.43 1 98.88 199 TRP A CA 1
ATOM 1616 C C . TRP A 1 199 ? 8.508 9.859 15.461 1 98.88 199 TRP A C 1
ATOM 1618 O O . TRP A 1 199 ? 8.484 10.945 16.047 1 98.88 199 TRP A O 1
ATOM 1628 N N . HIS A 1 200 ? 7.434 9.367 14.797 1 98.88 200 HIS A N 1
ATOM 1629 C CA . HIS A 1 200 ? 6.145 10.047 14.789 1 98.88 200 HIS A CA 1
ATOM 1630 C C . HIS A 1 200 ? 5.645 10.305 16.203 1 98.88 200 HIS A C 1
ATOM 1632 O O . HIS A 1 200 ? 5.305 11.438 16.547 1 98.88 200 HIS A O 1
ATOM 1638 N N . GLU A 1 201 ? 5.656 9.258 16.984 1 98.75 201 GLU A N 1
ATOM 1639 C CA . GLU A 1 201 ? 5.086 9.328 18.312 1 98.75 201 GLU A CA 1
ATOM 1640 C C . GLU A 1 201 ? 5.91 10.234 19.219 1 98.75 201 GLU A C 1
ATOM 1642 O O . GLU A 1 201 ? 5.363 10.898 20.109 1 98.75 201 GLU A O 1
ATOM 1647 N N . ARG A 1 202 ? 7.188 10.367 18.953 1 98.25 202 ARG A N 1
ATOM 1648 C CA . ARG A 1 202 ? 8.07 11.188 19.781 1 98.25 202 ARG A CA 1
ATOM 1649 C C . ARG A 1 202 ? 7.965 12.664 19.391 1 98.25 202 ARG A C 1
ATOM 1651 O O . ARG A 1 202 ? 8.195 13.539 20.219 1 98.25 202 ARG A O 1
ATOM 1658 N N . THR A 1 203 ? 7.602 12.914 18.125 1 98.5 203 THR A N 1
ATOM 1659 C CA . THR A 1 203 ? 7.781 14.281 17.641 1 98.5 203 THR A CA 1
ATOM 1660 C C . THR A 1 203 ? 6.438 14.906 17.281 1 98.5 203 THR A C 1
ATOM 1662 O O . THR A 1 203 ? 6.34 16.125 17.109 1 98.5 203 THR A O 1
ATOM 1665 N N . MET A 1 204 ? 5.379 14.148 17.219 1 98.56 204 MET A N 1
ATOM 1666 C CA . MET A 1 204 ? 4.066 14.664 16.828 1 98.56 204 MET A CA 1
ATOM 1667 C C . MET A 1 204 ? 3.564 15.688 17.844 1 98.56 204 MET A C 1
ATOM 1669 O O . MET A 1 204 ? 3.936 15.641 19.016 1 98.56 204 MET A O 1
ATOM 1673 N N . ILE A 1 205 ? 2.758 16.594 17.328 1 98.12 205 ILE A N 1
ATOM 1674 C CA . ILE A 1 205 ? 2.068 17.531 18.219 1 98.12 205 ILE A CA 1
ATOM 1675 C C . ILE A 1 205 ? 0.938 16.812 18.953 1 98.12 205 ILE A C 1
ATOM 1677 O O . ILE A 1 205 ? 0.039 16.25 18.312 1 98.12 205 ILE A O 1
ATOM 1681 N N . SER A 1 206 ? 0.994 16.875 20.266 1 95 206 SER A N 1
ATOM 1682 C CA . SER A 1 206 ? 0.04 16.109 21.062 1 95 206 SER A CA 1
ATOM 1683 C C . SER A 1 206 ? -1.177 16.938 21.438 1 95 206 SER A C 1
ATOM 1685 O O . SER A 1 206 ? -2.252 16.406 21.703 1 95 206 SER A O 1
ATOM 1687 N N . ASP A 1 207 ? -1.006 18.219 21.5 1 96.31 207 ASP A N 1
ATOM 1688 C CA . ASP A 1 207 ? -2.133 19.094 21.828 1 96.31 207 ASP A CA 1
ATOM 1689 C C . ASP A 1 207 ? -2.984 19.375 20.594 1 96.31 207 ASP A C 1
ATOM 1691 O O . ASP A 1 207 ? -2.965 20.484 20.062 1 96.31 207 ASP A O 1
ATOM 1695 N N . ILE A 1 208 ? -3.736 18.484 20.25 1 94.56 208 ILE A N 1
ATOM 1696 C CA . ILE A 1 208 ? -4.531 18.547 19.031 1 94.56 208 ILE A CA 1
ATOM 1697 C C . ILE A 1 208 ? -5.617 19.609 19.172 1 94.56 208 ILE A C 1
ATOM 1699 O O . ILE A 1 208 ? -5.961 20.281 18.203 1 94.56 208 ILE A O 1
ATOM 1703 N N . ASP A 1 209 ? -6.133 19.766 20.391 1 94.06 209 ASP A N 1
ATOM 1704 C CA . ASP A 1 209 ? -7.121 20.812 20.641 1 94.06 209 ASP A CA 1
ATOM 1705 C C . ASP A 1 209 ? -6.559 22.203 20.312 1 94.06 209 ASP A C 1
ATOM 1707 O O . ASP A 1 209 ? -7.211 23 19.641 1 94.06 209 ASP A O 1
ATOM 1711 N N . LYS A 1 210 ? -5.387 22.422 20.828 1 95.62 210 LYS A N 1
ATOM 1712 C CA . LYS A 1 210 ? -4.738 23.688 20.516 1 95.62 210 LYS A CA 1
ATOM 1713 C C . LYS A 1 210 ? -4.469 23.812 19.016 1 95.62 210 LYS A C 1
ATOM 1715 O O . LYS A 1 210 ? -4.625 24.891 18.438 1 95.62 210 LYS A O 1
ATOM 1720 N N . PHE A 1 211 ? -4.035 22.766 18.391 1 95.88 211 PHE A N 1
ATOM 1721 C CA . PHE A 1 211 ? -3.812 22.781 16.953 1 95.88 211 PHE A CA 1
ATOM 1722 C C . PHE A 1 211 ? -5.082 23.172 16.203 1 95.88 211 PHE A C 1
ATOM 1724 O O . PHE A 1 211 ? -5.027 23.891 15.211 1 95.88 211 PHE A O 1
ATOM 1731 N N . GLY A 1 212 ? -6.199 22.719 16.719 1 93.12 212 GLY A N 1
ATOM 1732 C CA . GLY A 1 212 ? -7.488 23.031 16.109 1 93.12 212 GLY A CA 1
ATOM 1733 C C . GLY A 1 212 ? -7.812 24.516 16.125 1 93.12 212 GLY A C 1
ATOM 1734 O O . GLY A 1 212 ? -8.703 24.969 15.414 1 93.12 212 GLY A O 1
ATOM 1735 N N . THR A 1 213 ? -7.074 25.281 16.953 1 92.19 213 THR A N 1
ATOM 1736 C CA . THR A 1 213 ? -7.336 26.719 17.062 1 92.19 213 THR A CA 1
ATOM 1737 C C . THR A 1 213 ? -6.422 27.5 16.125 1 92.19 213 THR A C 1
ATOM 1739 O O . THR A 1 213 ? -6.539 28.719 16.031 1 92.19 213 THR A O 1
ATOM 1742 N N . LEU A 1 214 ? -5.543 26.812 15.461 1 94.94 214 LEU A N 1
ATOM 1743 C CA . LEU A 1 214 ? -4.672 27.484 14.5 1 94.94 214 LEU A CA 1
ATOM 1744 C C . LEU A 1 214 ? -5.484 28.141 13.391 1 94.94 214 LEU A C 1
ATOM 1746 O O . LEU A 1 214 ? -6.359 27.5 12.805 1 94.94 214 LEU A O 1
ATOM 1750 N N . LYS A 1 215 ? -5.223 29.453 13.148 1 92.69 215 LYS A N 1
ATOM 1751 C CA . LYS A 1 215 ? -5.957 30.219 12.141 1 92.69 215 LYS A CA 1
ATOM 1752 C C . LYS A 1 215 ? -5.008 30.844 11.125 1 92.69 215 LYS A C 1
ATOM 1754 O O . LYS A 1 215 ? -3.85 31.141 11.445 1 92.69 215 LYS A O 1
ATOM 1759 N N . MET A 1 216 ? -5.574 31.016 9.977 1 94.81 216 MET A N 1
ATOM 1760 C CA . MET A 1 216 ? -4.812 31.719 8.938 1 94.81 216 MET A CA 1
ATOM 1761 C C . MET A 1 216 ? -4.449 33.125 9.375 1 94.81 216 MET A C 1
ATOM 1763 O O . MET A 1 216 ? -5.316 33.906 9.797 1 94.81 216 MET A O 1
ATOM 1767 N N . PRO A 1 217 ? -3.191 33.469 9.336 1 93.12 217 PRO A N 1
ATOM 1768 C CA . PRO A 1 217 ? -2.828 34.844 9.742 1 93.12 217 PRO A CA 1
ATOM 1769 C C . PRO A 1 217 ? -3.395 35.906 8.805 1 93.12 217 PRO A C 1
ATOM 1771 O O . PRO A 1 217 ? -3.557 35.656 7.605 1 93.12 217 PRO A O 1
ATOM 1774 N N . PRO A 1 218 ? -3.611 37.062 9.461 1 91.06 218 PRO A N 1
ATOM 1775 C CA . PRO A 1 218 ? -4.074 38.156 8.609 1 91.06 218 PRO A CA 1
ATOM 1776 C C . PRO A 1 218 ? -3.119 38.438 7.453 1 91.06 218 PRO A C 1
ATOM 1778 O O . PRO A 1 218 ? -1.899 38.375 7.625 1 91.06 218 PRO A O 1
ATOM 1781 N N . GLY A 1 219 ? -3.629 38.688 6.301 1 91.25 219 GLY A N 1
ATOM 1782 C CA . GLY A 1 219 ? -2.82 39.062 5.156 1 91.25 219 GLY A CA 1
ATOM 1783 C C . GLY A 1 219 ? -2.383 37.875 4.312 1 91.25 219 GLY A C 1
ATOM 1784 O O . GLY A 1 219 ? -1.871 38.031 3.205 1 91.25 219 GLY A O 1
ATOM 1785 N N . HIS A 1 220 ? -2.432 36.656 4.891 1 93.56 220 HIS A N 1
ATOM 1786 C CA . HIS A 1 220 ? -2.088 35.469 4.109 1 93.56 220 HIS A CA 1
ATOM 1787 C C . HIS A 1 220 ? -3.117 35.219 3.014 1 93.56 220 HIS A C 1
ATOM 1789 O O . HIS A 1 220 ? -4.324 35.344 3.252 1 93.56 220 HIS A O 1
ATOM 1795 N N . THR A 1 221 ? -2.646 34.906 1.801 1 93.81 221 THR A N 1
ATOM 1796 C CA . THR A 1 221 ? -3.531 34.594 0.689 1 93.81 221 THR A CA 1
ATOM 1797 C C . THR A 1 221 ? -3.715 33.094 0.574 1 93.81 221 THR A C 1
ATOM 1799 O O . THR A 1 221 ? -2.758 32.344 0.304 1 93.81 221 THR A O 1
ATOM 1802 N N . PRO A 1 222 ? -4.887 32.594 0.768 1 95.31 222 PRO A N 1
ATOM 1803 C CA . PRO A 1 222 ? -5.105 31.156 0.633 1 95.31 222 PRO A CA 1
ATOM 1804 C C . PRO A 1 222 ? -5.047 30.688 -0.818 1 95.31 222 PRO A C 1
ATOM 1806 O O . PRO A 1 222 ? -5.301 31.469 -1.737 1 95.31 222 PRO A O 1
ATOM 1809 N N . LEU A 1 223 ? -4.707 29.438 -0.999 1 95.19 223 LEU A N 1
ATOM 1810 C CA . LEU A 1 223 ? -4.773 28.844 -2.328 1 95.19 223 LEU A CA 1
ATOM 1811 C C . LEU A 1 223 ? -6.219 28.75 -2.809 1 95.19 223 LEU A C 1
ATOM 1813 O O . LEU A 1 223 ? -7.113 28.406 -2.033 1 95.19 223 LEU A O 1
ATOM 1817 N N . PRO A 1 224 ? -6.422 29.047 -4.07 1 93.06 224 PRO A N 1
ATOM 1818 C CA . PRO A 1 224 ? -7.781 28.906 -4.602 1 93.06 224 PRO A CA 1
ATOM 1819 C C . PRO A 1 224 ? -8.211 27.453 -4.766 1 93.06 224 PRO A C 1
ATOM 1821 O O . PRO A 1 224 ? -7.371 26.578 -4.98 1 93.06 224 PRO A O 1
ATOM 1824 N N . MET A 1 225 ? -9.516 27.203 -4.598 1 90.12 225 MET A N 1
ATOM 1825 C CA . MET A 1 225 ? -10.094 25.875 -4.824 1 90.12 225 MET A CA 1
ATOM 1826 C C . MET A 1 225 ? -11.109 25.922 -5.961 1 90.12 225 MET A C 1
ATOM 1828 O O . MET A 1 225 ? -11.656 26.969 -6.277 1 90.12 225 MET A O 1
ATOM 1832 N N . THR A 1 226 ? -11.32 24.797 -6.539 1 88.25 226 THR A N 1
ATOM 1833 C CA . THR A 1 226 ? -12.234 24.688 -7.672 1 88.25 226 THR A CA 1
ATOM 1834 C C . THR A 1 226 ? -13.68 24.922 -7.223 1 88.25 226 THR A C 1
ATOM 1836 O O . THR A 1 226 ? -14 24.734 -6.047 1 88.25 226 THR A O 1
ATOM 1839 N N . PRO A 1 227 ? -14.523 25.234 -8.148 1 88.69 227 PRO A N 1
ATOM 1840 C CA . PRO A 1 227 ? -15.953 25.344 -7.82 1 88.69 227 PRO A CA 1
ATOM 1841 C C . PRO A 1 227 ? -16.516 24.047 -7.258 1 88.69 227 PRO A C 1
ATOM 1843 O O . PRO A 1 227 ? -17.359 24.078 -6.355 1 88.69 227 PRO A O 1
ATOM 1846 N N . GLU A 1 228 ? -16.047 22.969 -7.777 1 87.62 228 GLU A N 1
ATOM 1847 C CA . GLU A 1 228 ? -16.531 21.672 -7.301 1 87.62 228 GLU A CA 1
ATOM 1848 C C . GLU A 1 228 ? -16.156 21.453 -5.836 1 87.62 228 GLU A C 1
ATOM 1850 O O . GLU A 1 228 ? -16.938 20.875 -5.074 1 87.62 228 GLU A O 1
ATOM 1855 N N . PHE A 1 229 ? -15.008 21.891 -5.508 1 87.75 229 PHE A N 1
ATOM 1856 C CA . PHE A 1 229 ? -14.586 21.812 -4.113 1 87.75 229 PHE A CA 1
ATOM 1857 C C . PHE A 1 229 ? -15.531 22.594 -3.215 1 87.75 229 PHE A C 1
ATOM 1859 O O . PHE A 1 229 ? -15.992 22.094 -2.191 1 87.75 229 PHE A O 1
ATOM 1866 N N . HIS A 1 230 ? -15.828 23.781 -3.625 1 88.19 230 HIS A N 1
ATOM 1867 C CA . HIS A 1 230 ? -16.719 24.641 -2.844 1 88.19 230 HIS A CA 1
ATOM 1868 C C . HIS A 1 230 ? -18.109 24.016 -2.729 1 88.19 230 HIS A C 1
ATOM 1870 O O . HIS A 1 230 ? -18.734 24.078 -1.666 1 88.19 230 HIS A O 1
ATOM 1876 N N . ARG A 1 231 ? -18.562 23.422 -3.768 1 86.5 231 ARG A N 1
ATOM 1877 C CA . ARG A 1 231 ? -19.859 22.766 -3.752 1 86.5 231 ARG A CA 1
ATOM 1878 C C . ARG A 1 231 ? -19.875 21.609 -2.76 1 86.5 231 ARG A C 1
ATOM 1880 O O . ARG A 1 231 ? -20.812 21.469 -1.976 1 86.5 231 ARG A O 1
ATOM 1887 N N . MET A 1 232 ? -18.844 20.828 -2.783 1 83.94 232 MET A N 1
ATOM 1888 C CA . MET A 1 232 ? -18.766 19.609 -1.984 1 83.94 232 MET A CA 1
ATOM 1889 C C . MET A 1 232 ? -18.609 19.938 -0.502 1 83.94 232 MET A C 1
ATOM 1891 O O . MET A 1 232 ? -19.203 19.281 0.348 1 83.94 232 MET A O 1
ATOM 1895 N N . PHE A 1 233 ? -17.859 20.938 -0.173 1 80.38 233 PHE A N 1
ATOM 1896 C CA . PHE A 1 233 ? -17.547 21.234 1.22 1 80.38 233 PHE A CA 1
ATOM 1897 C C . PHE A 1 233 ? -18.547 22.219 1.804 1 80.38 233 PHE A C 1
ATOM 1899 O O . PHE A 1 233 ? -18.688 22.328 3.023 1 80.38 233 PHE A O 1
ATOM 1906 N N . HIS A 1 234 ? -19.094 23.156 1.117 1 69 234 HIS A N 1
ATOM 1907 C CA . HIS A 1 234 ? -20.125 24.062 1.621 1 69 234 HIS A CA 1
ATOM 1908 C C . HIS A 1 234 ? -21.406 23.312 1.914 1 69 234 HIS A C 1
ATOM 1910 O O . HIS A 1 234 ? -22.203 23.734 2.76 1 69 234 HIS A O 1
ATOM 1916 N N . SER A 1 235 ? -21.672 22.438 1.037 1 54.09 235 SER A N 1
ATOM 1917 C CA . SER A 1 235 ? -22.938 21.75 1.274 1 54.09 235 SER A CA 1
ATOM 1918 C C . SER A 1 235 ? -22.969 21.125 2.67 1 54.09 235 SER A C 1
ATOM 1920 O O . SER A 1 235 ? -23.953 20.469 3.037 1 54.09 235 SER A O 1
ATOM 1922 N N . GLY A 1 236 ? -22.312 21.781 3.645 1 49.84 236 GLY A N 1
ATOM 1923 C CA . GLY A 1 236 ? -22.484 21.469 5.059 1 49.84 236 GLY A CA 1
ATOM 1924 C C . GLY A 1 236 ? -21.953 20.094 5.438 1 49.84 236 GLY A C 1
ATOM 1925 O O . GLY A 1 236 ? -22.078 19.672 6.59 1 49.84 236 GLY A O 1
ATOM 1926 N N . GLN A 1 237 ? -21.703 19.281 4.531 1 44.19 237 GLN A N 1
ATOM 1927 C CA . GLN A 1 237 ? -21.359 17.922 4.914 1 44.19 237 GLN A CA 1
ATOM 1928 C C . GLN A 1 237 ? -19.875 17.828 5.293 1 44.19 237 GLN A C 1
ATOM 1930 O O . GLN A 1 237 ? -19.375 16.734 5.566 1 44.19 237 GLN A O 1
ATOM 1935 N N . ALA A 1 238 ? -19.188 19.062 5.332 1 45.03 238 ALA A N 1
ATOM 1936 C CA . ALA A 1 238 ? -17.734 19.125 5.422 1 45.03 238 ALA A CA 1
ATOM 1937 C C . ALA A 1 238 ? -17.266 18.812 6.832 1 45.03 238 ALA A C 1
ATOM 1939 O O . ALA A 1 238 ? -16.109 19.109 7.191 1 45.03 238 ALA A O 1
ATOM 1940 N N . ASP A 1 239 ? -18.172 18.469 7.66 1 39.41 239 ASP A N 1
ATOM 1941 C CA . ASP A 1 239 ? -17.484 18.156 8.914 1 39.41 239 ASP A CA 1
ATOM 1942 C C . ASP A 1 239 ? -16.312 17.203 8.68 1 39.41 239 ASP A C 1
ATOM 1944 O O . ASP A 1 239 ? -15.891 16.5 9.586 1 39.41 239 ASP A O 1
ATOM 1948 N N . PHE A 1 240 ? -15.953 17.156 7.402 1 39.81 240 PHE A N 1
ATOM 1949 C CA . PHE A 1 240 ? -14.977 16.094 7.168 1 39.81 240 PHE A CA 1
ATOM 1950 C C . PHE A 1 240 ? -13.633 16.453 7.777 1 39.81 240 PHE A C 1
ATOM 1952 O O . PHE A 1 240 ? -12.773 15.586 7.969 1 39.81 240 PHE A O 1
ATOM 1959 N N . HIS A 1 241 ? -13.203 17.703 7.531 1 37.41 241 HIS A N 1
ATOM 1960 C CA . HIS A 1 241 ? -11.797 17.953 7.828 1 37.41 241 HIS A CA 1
ATOM 1961 C C . HIS A 1 241 ? -11.539 17.922 9.328 1 37.41 241 HIS A C 1
ATOM 1963 O O . HIS A 1 241 ? -10.438 18.266 9.781 1 37.41 241 HIS A O 1
ATOM 1969 N N . HIS A 1 242 ? -12.539 18.656 10.016 1 34.53 242 HIS A N 1
ATOM 1970 C CA . HIS A 1 242 ? -11.82 18.844 11.266 1 34.53 242 HIS A CA 1
ATOM 1971 C C . HIS A 1 242 ? -10.953 17.625 11.594 1 34.53 242 HIS A C 1
ATOM 1973 O O . HIS A 1 242 ? -9.734 17.75 11.734 1 34.53 242 HIS A O 1
ATOM 1979 N N . GLY A 1 243 ? -10.938 17.062 12.945 1 32.25 243 GLY A N 1
ATOM 1980 C CA . GLY A 1 243 ? -10.164 15.906 13.375 1 32.25 243 GLY A CA 1
ATOM 1981 C C . GLY A 1 243 ? -10.305 14.711 12.445 1 32.25 243 GLY A C 1
ATOM 1982 O O . GLY A 1 243 ? -11.188 14.688 11.586 1 32.25 243 GLY A O 1
ATOM 1983 N N . HIS A 1 244 ? -9.43 13.383 12.516 1 34.62 244 HIS A N 1
ATOM 1984 C CA . HIS A 1 244 ? -9.344 11.953 12.789 1 34.62 244 HIS A CA 1
ATOM 1985 C C . HIS A 1 244 ? -10.703 11.383 13.18 1 34.62 244 HIS A C 1
ATOM 1987 O O . HIS A 1 244 ? -10.781 10.32 13.789 1 34.62 244 HIS A O 1
ATOM 1993 N N . SER A 1 245 ? -11.711 12.164 13.438 1 30.19 245 SER A N 1
ATOM 1994 C CA . SER A 1 245 ? -12.844 11.453 14.039 1 30.19 245 SER A CA 1
ATOM 1995 C C . SER A 1 245 ? -13.617 10.656 12.992 1 30.19 245 SER A C 1
ATOM 1997 O O . SER A 1 245 ? -14.227 11.234 12.094 1 30.19 245 SER A O 1
ATOM 1999 N N . HIS A 1 246 ? -12.961 9.789 12.375 1 31.41 246 HIS A N 1
ATOM 2000 C CA . HIS A 1 246 ? -13.898 8.898 11.688 1 31.41 246 HIS A CA 1
ATOM 2001 C C . HIS A 1 246 ? -15.203 8.773 12.469 1 31.41 246 HIS A C 1
ATOM 2003 O O . HIS A 1 246 ? -15.188 8.703 13.703 1 31.41 246 HIS A O 1
ATOM 2009 N N . GLY A 1 247 ? -16.406 9.398 12.086 1 25.84 247 GLY A N 1
ATOM 2010 C CA . GLY A 1 247 ? -17.688 9.133 12.727 1 25.84 247 GLY A CA 1
ATOM 2011 C C . GLY A 1 247 ? -17.734 7.801 13.445 1 25.84 247 GLY A C 1
ATOM 2012 O O . GLY A 1 247 ? -17.031 6.863 13.07 1 25.84 247 GLY A O 1
ATOM 2013 N N . MET B 1 1 ? 40.438 -3.352 -8.453 1 37.75 1 MET B N 1
ATOM 2014 C CA . MET B 1 1 ? 40.125 -2.162 -7.68 1 37.75 1 MET B CA 1
ATOM 2015 C C . MET B 1 1 ? 38.906 -1.454 -8.266 1 37.75 1 MET B C 1
ATOM 2017 O O . MET B 1 1 ? 39.031 -0.69 -9.227 1 37.75 1 MET B O 1
ATOM 2021 N N . VAL B 1 2 ? 37.844 -2.141 -8.43 1 53 2 VAL B N 1
ATOM 2022 C CA . VAL B 1 2 ? 36.688 -1.361 -8.875 1 53 2 VAL B CA 1
ATOM 2023 C C . VAL B 1 2 ? 36.562 -0.092 -8.031 1 53 2 VAL B C 1
ATOM 2025 O O . VAL B 1 2 ? 36.5 -0.159 -6.805 1 53 2 VAL B O 1
ATOM 2028 N N . SER B 1 3 ? 36.906 1.099 -8.461 1 67.81 3 SER B N 1
ATOM 2029 C CA . SER B 1 3 ? 37.094 2.361 -7.762 1 67.81 3 SER B CA 1
ATOM 2030 C C . SER B 1 3 ? 35.812 2.857 -7.121 1 67.81 3 SER B C 1
ATOM 2032 O O . SER B 1 3 ? 34.719 2.521 -7.578 1 67.81 3 SER B O 1
ATOM 2034 N N . ALA B 1 4 ? 35.938 3.221 -5.938 1 74.62 4 ALA B N 1
ATOM 2035 C CA . ALA B 1 4 ? 34.906 3.924 -5.191 1 74.62 4 ALA B CA 1
ATOM 2036 C C . ALA B 1 4 ? 34.062 4.797 -6.117 1 74.62 4 ALA B C 1
ATOM 2038 O O . ALA B 1 4 ? 32.844 4.898 -5.949 1 74.62 4 ALA B O 1
ATOM 2039 N N . PHE B 1 5 ? 34.656 5.219 -7.023 1 77.25 5 PHE B N 1
ATOM 2040 C CA . PHE B 1 5 ? 33.969 6.09 -7.969 1 77.25 5 PHE B CA 1
ATOM 2041 C C . PHE B 1 5 ? 33 5.289 -8.828 1 77.25 5 PHE B C 1
ATOM 2043 O O . PHE B 1 5 ? 31.875 5.727 -9.062 1 77.25 5 PHE B O 1
ATOM 2050 N N . ARG B 1 6 ? 33.5 4.223 -9.258 1 75.94 6 ARG B N 1
ATOM 2051 C CA . ARG B 1 6 ? 32.656 3.381 -10.078 1 75.94 6 ARG B CA 1
ATOM 2052 C C . ARG B 1 6 ? 31.438 2.887 -9.273 1 75.94 6 ARG B C 1
ATOM 2054 O O . ARG B 1 6 ? 30.312 2.883 -9.766 1 75.94 6 ARG B O 1
ATOM 2061 N N . LEU B 1 7 ? 31.688 2.5 -8.117 1 79.75 7 LEU B N 1
ATOM 2062 C CA . LEU B 1 7 ? 30.609 2.027 -7.258 1 79.75 7 LEU B CA 1
ATOM 2063 C C . LEU B 1 7 ? 29.578 3.125 -7.031 1 79.75 7 LEU B C 1
ATOM 2065 O O . LEU B 1 7 ? 28.375 2.873 -7.109 1 79.75 7 LEU B O 1
ATOM 2069 N N . LYS B 1 8 ? 30.062 4.23 -6.832 1 80.06 8 LYS B N 1
ATOM 2070 C CA . LYS B 1 8 ? 29.156 5.359 -6.605 1 80.06 8 LYS B CA 1
ATOM 2071 C C . LYS B 1 8 ? 28.328 5.652 -7.848 1 80.06 8 LYS B C 1
ATOM 2073 O O . LYS B 1 8 ? 27.125 5.934 -7.742 1 80.06 8 LYS B O 1
ATOM 2078 N N . THR B 1 9 ? 28.922 5.559 -8.906 1 82.88 9 THR B N 1
ATOM 2079 C CA . THR B 1 9 ? 28.219 5.801 -10.156 1 82.88 9 THR B CA 1
ATOM 2080 C C . THR B 1 9 ? 27.188 4.703 -10.422 1 82.88 9 THR B C 1
ATOM 2082 O O . THR B 1 9 ? 26.078 4.984 -10.852 1 82.88 9 THR B O 1
ATOM 2085 N N . ASP B 1 10 ? 27.578 3.557 -10.172 1 83.19 10 ASP B N 1
ATOM 2086 C CA . ASP B 1 10 ? 26.672 2.428 -10.359 1 83.19 10 ASP B CA 1
ATOM 2087 C C . ASP B 1 10 ? 25.453 2.561 -9.461 1 83.19 10 ASP B C 1
ATOM 2089 O O . ASP B 1 10 ? 24.328 2.305 -9.898 1 83.19 10 ASP B O 1
ATOM 2093 N N . LEU B 1 11 ? 25.688 2.977 -8.305 1 86.19 11 LEU B N 1
ATOM 2094 C CA . LEU B 1 11 ? 24.594 3.148 -7.352 1 86.19 11 LEU B CA 1
ATOM 2095 C C . LEU B 1 11 ? 23.719 4.336 -7.738 1 86.19 11 LEU B C 1
ATOM 2097 O O . LEU B 1 11 ? 22.484 4.25 -7.703 1 86.19 11 LEU B O 1
ATOM 2101 N N . ARG B 1 12 ? 24.391 5.32 -8.156 1 82.69 12 ARG B N 1
ATOM 2102 C CA . ARG B 1 12 ? 23.672 6.531 -8.539 1 82.69 12 ARG B CA 1
ATOM 2103 C C . ARG B 1 12 ? 22.719 6.25 -9.695 1 82.69 12 ARG B C 1
ATOM 2105 O O . ARG B 1 12 ? 21.594 6.777 -9.734 1 82.69 12 ARG B O 1
ATOM 2112 N N . TYR B 1 13 ? 23.109 5.312 -10.484 1 87.56 13 TYR B N 1
ATOM 2113 C CA . TYR B 1 13 ? 22.297 5.051 -11.672 1 87.56 13 TYR B CA 1
ATOM 2114 C C . TYR B 1 13 ? 21.609 3.695 -11.578 1 87.56 13 TYR B C 1
ATOM 2116 O O . TYR B 1 13 ? 21.031 3.217 -12.555 1 87.56 13 TYR B O 1
ATOM 2124 N N . ASN B 1 14 ? 21.688 3.1 -10.406 1 93.56 14 ASN B N 1
ATOM 2125 C CA . ASN B 1 14 ? 21.109 1.785 -10.172 1 93.56 14 ASN B CA 1
ATOM 2126 C C . ASN B 1 14 ? 21.5 0.792 -11.258 1 93.56 14 ASN B C 1
ATOM 2128 O O . ASN B 1 14 ? 20.656 0.054 -11.773 1 93.56 14 ASN B O 1
ATOM 2132 N N . ARG B 1 15 ? 22.719 0.866 -11.68 1 93 15 ARG B N 1
ATOM 2133 C CA . ARG B 1 15 ? 23.203 -0.057 -12.703 1 93 15 ARG B CA 1
ATOM 2134 C C . ARG B 1 15 ? 23.016 -1.506 -12.266 1 93 15 ARG B C 1
ATOM 2136 O O . ARG B 1 15 ? 23.281 -1.852 -11.109 1 93 15 ARG B O 1
ATOM 2143 N N . ASP B 1 16 ? 22.547 -2.309 -13.172 1 94.25 16 ASP B N 1
ATOM 2144 C CA . ASP B 1 16 ? 22.328 -3.727 -12.922 1 94.25 16 ASP B CA 1
ATOM 2145 C C . ASP B 1 16 ? 21.422 -3.93 -11.703 1 94.25 16 ASP B C 1
ATOM 2147 O O . ASP B 1 16 ? 21.562 -4.922 -10.984 1 94.25 16 ASP B O 1
ATOM 2151 N N . ASN B 1 17 ? 20.641 -2.959 -11.414 1 97.25 17 ASN B N 1
ATOM 2152 C CA . ASN B 1 17 ? 19.703 -2.99 -10.289 1 97.25 17 ASN B CA 1
ATOM 2153 C C . ASN B 1 17 ? 20.438 -3.096 -8.953 1 97.25 17 ASN B C 1
ATOM 2155 O O . ASN B 1 17 ? 19.984 -3.799 -8.055 1 97.25 17 ASN B O 1
ATOM 2159 N N . ALA B 1 18 ? 21.547 -2.391 -8.836 1 94.5 18 ALA B N 1
ATOM 2160 C CA . ALA B 1 18 ? 22.391 -2.494 -7.645 1 94.5 18 ALA B CA 1
ATOM 2161 C C . ALA B 1 18 ? 21.641 -2.023 -6.402 1 94.5 18 ALA B C 1
ATOM 2163 O O . ALA B 1 18 ? 21.719 -2.65 -5.34 1 94.5 18 ALA B O 1
ATOM 2164 N N . LEU B 1 19 ? 20.922 -0.932 -6.457 1 95.25 19 LEU B N 1
ATOM 2165 C CA . LEU B 1 19 ? 20.172 -0.425 -5.312 1 95.25 19 LEU B CA 1
ATOM 2166 C C . LEU B 1 19 ? 19.047 -1.383 -4.93 1 95.25 19 LEU B C 1
ATOM 2168 O O . LEU B 1 19 ? 18.781 -1.592 -3.742 1 95.25 19 LEU B O 1
ATOM 2172 N N . LEU B 1 20 ? 18.391 -1.98 -5.941 1 96.69 20 LEU B N 1
ATOM 2173 C CA . LEU B 1 20 ? 17.328 -2.934 -5.664 1 96.69 20 LEU B CA 1
ATOM 2174 C C . LEU B 1 20 ? 17.859 -4.16 -4.938 1 96.69 20 LEU B C 1
ATOM 2176 O O . LEU B 1 20 ? 17.234 -4.668 -4.012 1 96.69 20 LEU B O 1
ATOM 2180 N N . ARG B 1 21 ? 19 -4.602 -5.379 1 95.06 21 ARG B N 1
ATOM 2181 C CA . ARG B 1 21 ? 19.594 -5.801 -4.801 1 95.06 21 ARG B CA 1
ATOM 2182 C C . ARG B 1 21 ? 19.984 -5.57 -3.342 1 95.06 21 ARG B C 1
ATOM 2184 O O . ARG B 1 21 ? 20.109 -6.527 -2.57 1 95.06 21 ARG B O 1
ATOM 2191 N N . MET B 1 22 ? 20.078 -4.301 -2.936 1 94.62 22 MET B N 1
ATOM 2192 C CA . MET B 1 22 ? 20.438 -3.979 -1.555 1 94.62 22 MET B CA 1
ATOM 2193 C C . MET B 1 22 ? 19.188 -3.719 -0.719 1 94.62 22 MET B C 1
ATOM 2195 O O . MET B 1 22 ? 19.219 -3.863 0.505 1 94.62 22 MET B O 1
ATOM 2199 N N . THR B 1 23 ? 18.062 -3.389 -1.382 1 96.62 23 THR B N 1
ATOM 2200 C CA . THR B 1 23 ? 16.938 -2.883 -0.614 1 96.62 23 THR B CA 1
ATOM 2201 C C . THR B 1 23 ? 15.742 -3.826 -0.73 1 96.62 23 THR B C 1
ATOM 2203 O O . THR B 1 23 ? 14.758 -3.68 -0.003 1 96.62 23 THR B O 1
ATOM 2206 N N . ASP B 1 24 ? 15.812 -4.777 -1.633 1 97.69 24 ASP B N 1
ATOM 2207 C CA . ASP B 1 24 ? 14.727 -5.738 -1.822 1 97.69 24 ASP B CA 1
ATOM 2208 C C . ASP B 1 24 ? 15.172 -7.148 -1.453 1 97.69 24 ASP B C 1
ATOM 2210 O O . ASP B 1 24 ? 16.375 -7.422 -1.367 1 97.69 24 ASP B O 1
ATOM 2214 N N . TRP B 1 25 ? 14.258 -8.023 -1.18 1 98.25 25 TRP B N 1
ATOM 2215 C CA . TRP B 1 25 ? 14.531 -9.453 -1.137 1 98.25 25 TRP B CA 1
ATOM 2216 C C . TRP B 1 25 ? 14.93 -9.977 -2.514 1 98.25 25 TRP B C 1
ATOM 2218 O O . TRP B 1 25 ? 14.664 -9.328 -3.529 1 98.25 25 TRP B O 1
ATOM 2228 N N . TYR B 1 26 ? 15.539 -11.094 -2.572 1 98.25 26 TYR B N 1
ATOM 2229 C CA . TYR B 1 26 ? 15.969 -11.695 -3.83 1 98.25 26 TYR B CA 1
ATOM 2230 C C . TYR B 1 26 ? 14.781 -11.875 -4.773 1 98.25 26 TYR B C 1
ATOM 2232 O O . TYR B 1 26 ? 13.703 -12.305 -4.355 1 98.25 26 TYR B O 1
ATOM 2240 N N . SER B 1 27 ? 15.008 -11.578 -6 1 98.69 27 SER B N 1
ATOM 2241 C CA . SER B 1 27 ? 14.07 -11.883 -7.078 1 98.69 27 SER B CA 1
ATOM 2242 C C . SER B 1 27 ? 14.805 -12.156 -8.383 1 98.69 27 SER B C 1
ATOM 2244 O O . SER B 1 27 ? 15.688 -11.391 -8.781 1 98.69 27 SER B O 1
ATOM 2246 N N . PRO B 1 28 ? 14.43 -13.227 -9.062 1 98.44 28 PRO B N 1
ATOM 2247 C CA . PRO B 1 28 ? 15.031 -13.445 -10.383 1 98.44 28 PRO B CA 1
ATOM 2248 C C . PRO B 1 28 ? 14.711 -12.328 -11.367 1 98.44 28 PRO B C 1
ATOM 2250 O O . PRO B 1 28 ? 15.414 -12.148 -12.367 1 98.44 28 PRO B O 1
ATOM 2253 N N . VAL B 1 29 ? 13.695 -11.57 -11.133 1 98.69 29 VAL B N 1
ATOM 2254 C CA . VAL B 1 29 ? 13.289 -10.477 -12.016 1 98.69 29 VAL B CA 1
ATOM 2255 C C . VAL B 1 29 ? 14.398 -9.43 -12.078 1 98.69 29 VAL B C 1
ATOM 2257 O O . VAL B 1 29 ? 14.57 -8.758 -13.102 1 98.69 29 VAL B O 1
ATOM 2260 N N . HIS B 1 30 ? 15.18 -9.305 -11.023 1 98.25 30 HIS B N 1
ATOM 2261 C CA . HIS B 1 30 ? 16.266 -8.336 -10.977 1 98.25 30 HIS B CA 1
ATOM 2262 C C . HIS B 1 30 ? 17.281 -8.594 -12.078 1 98.25 30 HIS B C 1
ATOM 2264 O O . HIS B 1 30 ? 18.016 -7.684 -12.484 1 98.25 30 HIS B O 1
ATOM 2270 N N . ASN B 1 31 ? 17.312 -9.836 -12.547 1 97.75 31 ASN B N 1
ATOM 2271 C CA . ASN B 1 31 ? 18.25 -10.203 -13.602 1 97.75 31 ASN B CA 1
ATOM 2272 C C . ASN B 1 31 ? 17.609 -10.109 -14.984 1 97.75 31 ASN B C 1
ATOM 2274 O O . ASN B 1 31 ? 18.297 -10.258 -16 1 97.75 31 ASN B O 1
ATOM 2278 N N . GLU B 1 32 ? 16.328 -9.867 -15 1 98.06 32 GLU B N 1
ATOM 2279 C CA . GLU B 1 32 ? 15.609 -10.016 -16.266 1 98.06 32 GLU B CA 1
ATOM 2280 C C . GLU B 1 32 ? 14.977 -8.703 -16.703 1 98.06 32 GLU B C 1
ATOM 2282 O O . GLU B 1 32 ? 14.539 -8.57 -17.844 1 98.06 32 GLU B O 1
ATOM 2287 N N . ALA B 1 33 ? 14.961 -7.773 -15.812 1 98.12 33 ALA B N 1
ATOM 2288 C CA . ALA B 1 33 ? 14.398 -6.461 -16.109 1 98.12 33 ALA B CA 1
ATOM 2289 C C . ALA B 1 33 ? 15.164 -5.352 -15.391 1 98.12 33 ALA B C 1
ATOM 2291 O O . ALA B 1 33 ? 15.594 -5.527 -14.25 1 98.12 33 ALA B O 1
ATOM 2292 N N . ARG B 1 34 ? 15.305 -4.258 -16.094 1 97.5 34 ARG B N 1
ATOM 2293 C CA . ARG B 1 34 ? 15.812 -3.059 -15.43 1 97.5 34 ARG B CA 1
ATOM 2294 C C . ARG B 1 34 ? 14.688 -2.283 -14.758 1 97.5 34 ARG B C 1
ATOM 2296 O O . ARG B 1 34 ? 13.742 -1.841 -15.422 1 97.5 34 ARG B O 1
ATOM 2303 N N . ILE B 1 35 ? 14.758 -2.131 -13.469 1 98.31 35 ILE B N 1
ATOM 2304 C CA . ILE B 1 35 ? 13.758 -1.412 -12.688 1 98.31 35 ILE B CA 1
ATOM 2305 C C . ILE B 1 35 ? 14.383 -0.165 -12.07 1 98.31 35 ILE B C 1
ATOM 2307 O O . ILE B 1 35 ? 14.992 -0.235 -11 1 98.31 35 ILE B O 1
ATOM 2311 N N . ASP B 1 36 ? 14.188 0.983 -12.633 1 97.56 36 ASP B N 1
ATOM 2312 C CA . ASP B 1 36 ? 14.82 2.227 -12.203 1 97.56 36 ASP B CA 1
ATOM 2313 C C . ASP B 1 36 ? 14.047 2.871 -11.055 1 97.56 36 ASP B C 1
ATOM 2315 O O . ASP B 1 36 ? 12.891 2.523 -10.812 1 97.56 36 ASP B O 1
ATOM 2319 N N . PHE B 1 37 ? 14.75 3.641 -10.289 1 97.5 37 PHE B N 1
ATOM 2320 C CA . PHE B 1 37 ? 14.086 4.59 -9.398 1 97.5 37 PHE B CA 1
ATOM 2321 C C . PHE B 1 37 ? 13.75 5.879 -10.141 1 97.5 37 PHE B C 1
ATOM 2323 O O . PHE B 1 37 ? 14.602 6.441 -10.836 1 97.5 37 PHE B O 1
ATOM 2330 N N . ILE B 1 38 ? 12.492 6.336 -10.055 1 98 38 ILE B N 1
ATOM 2331 C CA . ILE B 1 38 ? 12.023 7.523 -10.766 1 98 38 ILE B CA 1
ATOM 2332 C C . ILE B 1 38 ? 11.32 8.461 -9.797 1 98 38 ILE B C 1
ATOM 2334 O O . ILE B 1 38 ? 10.75 8.023 -8.789 1 98 38 ILE B O 1
ATOM 2338 N N . ASP B 1 39 ? 11.414 9.711 -10.055 1 97.69 39 ASP B N 1
ATOM 2339 C CA . ASP B 1 39 ? 10.68 10.695 -9.273 1 97.69 39 ASP B CA 1
ATOM 2340 C C . ASP B 1 39 ? 9.258 10.875 -9.812 1 97.69 39 ASP B C 1
ATOM 2342 O O . ASP B 1 39 ? 9.062 11.062 -11.016 1 97.69 39 ASP B O 1
ATOM 2346 N N . VAL B 1 40 ? 8.312 10.727 -8.922 1 98.12 40 VAL B N 1
ATOM 2347 C CA . VAL B 1 40 ? 6.902 10.812 -9.281 1 98.12 40 VAL B CA 1
ATOM 2348 C C . VAL B 1 40 ? 6.195 11.805 -8.367 1 98.12 40 VAL B C 1
ATOM 2350 O O . VAL B 1 40 ? 6.457 11.852 -7.164 1 98.12 40 VAL B O 1
ATOM 2353 N N . LYS B 1 41 ? 5.379 12.633 -8.969 1 97.19 41 LYS B N 1
ATOM 2354 C CA . LYS B 1 41 ? 4.445 13.406 -8.156 1 97.19 41 LYS B CA 1
ATOM 2355 C C . LYS B 1 41 ? 3.125 12.664 -7.977 1 97.19 41 LYS B C 1
ATOM 2357 O O . LYS B 1 41 ? 2.385 12.461 -8.938 1 97.19 41 LYS B O 1
ATOM 2362 N N . VAL B 1 42 ? 2.844 12.25 -6.77 1 96.88 42 VAL B N 1
ATOM 2363 C CA . VAL B 1 42 ? 1.603 11.555 -6.441 1 96.88 42 VAL B CA 1
ATOM 2364 C C . VAL B 1 42 ? 0.416 12.492 -6.664 1 96.88 42 VAL B C 1
ATOM 2366 O O . VAL B 1 42 ? 0.469 13.664 -6.305 1 96.88 42 VAL B O 1
ATOM 2369 N N . ASN B 1 43 ? -0.579 11.977 -7.328 1 96.5 43 ASN B N 1
ATOM 2370 C CA . ASN B 1 43 ? -1.849 12.695 -7.355 1 96.5 43 ASN B CA 1
ATOM 2371 C C . ASN B 1 43 ? -2.67 12.43 -6.098 1 96.5 43 ASN B C 1
ATOM 2373 O O . ASN B 1 43 ? -3.299 11.383 -5.973 1 96.5 43 ASN B O 1
ATOM 2377 N N . GLY B 1 44 ? -2.666 13.406 -5.215 1 95.88 44 GLY B N 1
ATOM 2378 C CA . GLY B 1 44 ? -3.34 13.242 -3.938 1 95.88 44 GLY B CA 1
ATOM 2379 C C . GLY B 1 44 ? -4.539 14.156 -3.77 1 95.88 44 GLY B C 1
ATOM 2380 O O . GLY B 1 44 ? -5 14.383 -2.65 1 95.88 44 GLY B O 1
ATOM 2381 N N . THR B 1 45 ? -5.078 14.742 -4.867 1 93.75 45 THR B N 1
ATOM 2382 C CA . THR B 1 45 ? -6.242 15.609 -4.75 1 93.75 45 THR B CA 1
ATOM 2383 C C . THR B 1 45 ? -7.457 14.828 -4.254 1 93.75 45 THR B C 1
ATOM 2385 O O . THR B 1 45 ? -7.652 13.672 -4.629 1 93.75 45 THR B O 1
ATOM 2388 N N . LEU B 1 46 ? -8.219 15.445 -3.439 1 89.88 46 LEU B N 1
ATOM 2389 C CA . LEU B 1 46 ? -9.438 14.797 -2.965 1 89.88 46 LEU B CA 1
ATOM 2390 C C . LEU B 1 46 ? -10.406 14.555 -4.117 1 89.88 46 LEU B C 1
ATOM 2392 O O . LEU B 1 46 ? -10.898 13.438 -4.293 1 89.88 46 LEU B O 1
ATOM 2396 N N . LEU B 1 47 ? -10.586 15.672 -4.879 1 87.06 47 LEU B N 1
ATOM 2397 C CA . LEU B 1 47 ? -11.477 15.562 -6.023 1 87.06 47 LEU B CA 1
ATOM 2398 C C . LEU B 1 47 ? -10.75 14.969 -7.227 1 87.06 47 LEU B C 1
ATOM 2400 O O . LEU B 1 47 ? -9.539 15.156 -7.375 1 87.06 47 LEU B O 1
ATOM 2404 N N . ASP B 1 48 ? -11.531 14.242 -7.973 1 84.5 48 ASP B N 1
ATOM 2405 C CA . ASP B 1 48 ? -10.977 13.656 -9.188 1 84.5 48 ASP B CA 1
ATOM 2406 C C . ASP B 1 48 ? -10.828 14.703 -10.289 1 84.5 48 ASP B C 1
ATOM 2408 O O . ASP B 1 48 ? -11.688 14.812 -11.164 1 84.5 48 ASP B O 1
ATOM 2412 N N . LEU B 1 49 ? -9.703 15.312 -10.234 1 78.31 49 LEU B N 1
ATOM 2413 C CA . LEU B 1 49 ? -9.492 16.406 -11.188 1 78.31 49 LEU B CA 1
ATOM 2414 C C . LEU B 1 49 ? -8.797 15.891 -12.445 1 78.31 49 LEU B C 1
ATOM 2416 O O . LEU B 1 49 ? -8.906 16.5 -13.516 1 78.31 49 LEU B O 1
ATOM 2420 N N . ASP B 1 50 ? -8.141 14.766 -12.375 1 80.88 50 ASP B N 1
ATOM 2421 C CA . ASP B 1 50 ? -7.359 14.25 -13.492 1 80.88 50 ASP B CA 1
ATOM 2422 C C . ASP B 1 50 ? -8.117 13.148 -14.227 1 80.88 50 ASP B C 1
ATOM 2424 O O . ASP B 1 50 ? -7.664 12.664 -15.273 1 80.88 50 ASP B O 1
ATOM 2428 N N . HIS B 1 51 ? -9.172 12.695 -13.734 1 85.06 51 HIS B N 1
ATOM 2429 C CA . HIS B 1 51 ? -10.039 11.688 -14.336 1 85.06 51 HIS B CA 1
ATOM 2430 C C . HIS B 1 51 ? -9.289 10.375 -14.547 1 85.06 51 HIS B C 1
ATOM 2432 O O . HIS B 1 51 ? -9.328 9.797 -15.633 1 85.06 51 HIS B O 1
ATOM 2438 N N . SER B 1 52 ? -8.578 10.008 -13.508 1 91.19 52 SER B N 1
ATOM 2439 C CA . SER B 1 52 ? -7.91 8.711 -13.555 1 91.19 52 SER B CA 1
ATOM 2440 C C . SER B 1 52 ? -8.914 7.57 -13.578 1 91.19 52 SER B C 1
ATOM 2442 O O . SER B 1 52 ? -9.898 7.59 -12.828 1 91.19 52 SER B O 1
ATOM 2444 N N . LEU B 1 53 ? -8.625 6.531 -14.383 1 94.5 53 LEU B N 1
ATOM 2445 C CA . LEU B 1 53 ? -9.469 5.348 -14.406 1 94.5 53 LEU B CA 1
ATOM 2446 C C . LEU B 1 53 ? -9.477 4.652 -13.047 1 94.5 53 LEU B C 1
ATOM 2448 O O . LEU B 1 53 ? -10.461 4.004 -12.68 1 94.5 53 LEU B O 1
ATOM 2452 N N . PHE B 1 54 ? -8.453 4.863 -12.273 1 96.12 54 PHE B N 1
ATOM 2453 C CA . PHE B 1 54 ? -8.258 4.078 -11.062 1 96.12 54 PHE B CA 1
ATOM 2454 C C . PHE B 1 54 ? -9.055 4.664 -9.906 1 96.12 54 PHE B C 1
ATOM 2456 O O . PHE B 1 54 ? -9.172 4.047 -8.844 1 96.12 54 PHE B O 1
ATOM 2463 N N . ARG B 1 55 ? -9.672 5.809 -10.039 1 93.12 55 ARG B N 1
ATOM 2464 C CA . ARG B 1 55 ? -10.57 6.32 -9.008 1 93.12 55 ARG B CA 1
ATOM 2465 C C . ARG B 1 55 ? -11.922 6.699 -9.602 1 93.12 55 ARG B C 1
ATOM 2467 O O . ARG B 1 55 ? -12.719 7.383 -8.953 1 93.12 55 ARG B O 1
ATOM 2474 N N . ALA B 1 56 ? -12.164 6.273 -10.859 1 94.5 56 ALA B N 1
ATOM 2475 C CA . ALA B 1 56 ? -13.453 6.484 -11.516 1 94.5 56 ALA B CA 1
ATOM 2476 C C . ALA B 1 56 ? -14.5 5.504 -10.992 1 94.5 56 ALA B C 1
ATOM 2478 O O . ALA B 1 56 ? -14.156 4.465 -10.422 1 94.5 56 ALA B O 1
ATOM 2479 N N . PRO B 1 57 ? -15.734 5.859 -11.188 1 93.75 57 PRO B N 1
ATOM 2480 C CA . PRO B 1 57 ? -16.781 4.914 -10.789 1 93.75 57 PRO B CA 1
ATOM 2481 C C . PRO B 1 57 ? -16.688 3.584 -11.531 1 93.75 57 PRO B C 1
ATOM 2483 O O . PRO B 1 57 ? -16.156 3.531 -12.648 1 93.75 57 PRO B O 1
ATOM 2486 N N . PRO B 1 58 ? -17.25 2.553 -10.922 1 97 58 PRO B N 1
ATOM 2487 C CA . PRO B 1 58 ? -17.188 1.227 -11.539 1 97 58 PRO B CA 1
ATOM 2488 C C . PRO B 1 58 ? -17.719 1.217 -12.977 1 97 58 PRO B C 1
ATOM 2490 O O . PRO B 1 58 ? -18.75 1.845 -13.258 1 97 58 PRO B O 1
ATOM 2493 N N . SER B 1 59 ? -17.094 0.61 -13.844 1 97.5 59 SER B N 1
ATOM 2494 C CA . SER B 1 59 ? -17.438 0.399 -15.25 1 97.5 59 SER B CA 1
ATOM 2495 C C . SER B 1 59 ? -16.562 -0.684 -15.867 1 97.5 59 SER B C 1
ATOM 2497 O O . SER B 1 59 ? -15.531 -1.058 -15.305 1 97.5 59 SER B O 1
ATOM 2499 N N . PRO B 1 60 ? -16.938 -1.216 -16.953 1 97.81 60 PRO B N 1
ATOM 2500 C CA . PRO B 1 60 ? -16.094 -2.217 -17.609 1 97.81 60 PRO B CA 1
ATOM 2501 C C . PRO B 1 60 ? -14.688 -1.703 -17.906 1 97.81 60 PRO B C 1
ATOM 2503 O O . PRO B 1 60 ? -13.719 -2.453 -17.797 1 97.81 60 PRO B O 1
ATOM 2506 N N . GLN B 1 61 ? -14.617 -0.457 -18.281 1 97.88 61 GLN B N 1
ATOM 2507 C CA . GLN B 1 61 ? -13.312 0.129 -18.562 1 97.88 61 GLN B CA 1
ATOM 2508 C C . GLN B 1 61 ? -12.461 0.206 -17.312 1 97.88 61 GLN B C 1
ATOM 2510 O O . GLN B 1 61 ? -11.258 -0.085 -17.344 1 97.88 61 GLN B O 1
ATOM 2515 N N . VAL B 1 62 ? -13.055 0.593 -16.219 1 98 62 VAL B N 1
ATOM 2516 C CA . VAL B 1 62 ? -12.375 0.666 -14.93 1 98 62 VAL B CA 1
ATOM 2517 C C . VAL B 1 62 ? -11.938 -0.732 -14.5 1 98 62 VAL B C 1
ATOM 2519 O O . VAL B 1 62 ? -10.805 -0.931 -14.07 1 98 62 VAL B O 1
ATOM 2522 N N . ASP B 1 63 ? -12.812 -1.676 -14.695 1 98.38 63 ASP B N 1
ATOM 2523 C CA . ASP B 1 63 ? -12.5 -3.053 -14.32 1 98.38 63 ASP B CA 1
ATOM 2524 C C . ASP B 1 63 ? -11.328 -3.592 -15.141 1 98.38 63 ASP B C 1
ATOM 2526 O O . ASP B 1 63 ? -10.453 -4.266 -14.602 1 98.38 63 ASP B O 1
ATOM 2530 N N . ALA B 1 64 ? -11.328 -3.301 -16.391 1 98.31 64 ALA B N 1
ATOM 2531 C CA . ALA B 1 64 ? -10.242 -3.754 -17.25 1 98.31 64 ALA B CA 1
ATOM 2532 C C . ALA B 1 64 ? -8.906 -3.148 -16.828 1 98.31 64 ALA B C 1
ATOM 2534 O O . ALA B 1 64 ? -7.879 -3.826 -16.844 1 98.31 64 ALA B O 1
ATOM 2535 N N . ALA B 1 65 ? -8.906 -1.879 -16.484 1 98.38 65 ALA B N 1
ATOM 2536 C CA . ALA B 1 65 ? -7.684 -1.214 -16.031 1 98.38 65 ALA B CA 1
ATOM 2537 C C . ALA B 1 65 ? -7.152 -1.86 -14.75 1 98.38 65 ALA B C 1
ATOM 2539 O O . ALA B 1 65 ? -5.957 -2.146 -14.648 1 98.38 65 ALA B O 1
ATOM 2540 N N . TRP B 1 66 ? -8.016 -2.09 -13.797 1 98.69 66 TRP B N 1
ATOM 2541 C CA . TRP B 1 66 ? -7.617 -2.725 -12.547 1 98.69 66 TRP B CA 1
ATOM 2542 C C . TRP B 1 66 ? -7.152 -4.156 -12.789 1 98.69 66 TRP B C 1
ATOM 2544 O O . TRP B 1 66 ? -6.176 -4.609 -12.188 1 98.69 66 TRP B O 1
ATOM 2554 N N . GLU B 1 67 ? -7.809 -4.902 -13.648 1 98.12 67 GLU B N 1
ATOM 2555 C CA . GLU B 1 67 ? -7.453 -6.285 -13.938 1 98.12 67 GLU B CA 1
ATOM 2556 C C . GLU B 1 67 ? -6.059 -6.379 -14.547 1 98.12 67 GLU B C 1
ATOM 2558 O O . GLU B 1 67 ? -5.309 -7.312 -14.25 1 98.12 67 GLU B O 1
ATOM 2563 N N . ARG B 1 68 ? -5.715 -5.441 -15.32 1 98.44 68 ARG B N 1
ATOM 2564 C CA . ARG B 1 68 ? -4.398 -5.457 -15.953 1 98.44 68 ARG B CA 1
ATOM 2565 C C . ARG B 1 68 ? -3.293 -5.414 -14.906 1 98.44 68 ARG B C 1
ATOM 2567 O O . ARG B 1 68 ? -2.352 -6.211 -14.953 1 98.44 68 ARG B O 1
ATOM 2574 N N . ILE B 1 69 ? -3.422 -4.57 -13.898 1 98.81 69 ILE B N 1
ATOM 2575 C CA . ILE B 1 69 ? -2.318 -4.344 -12.969 1 98.81 69 ILE B CA 1
ATOM 2576 C C . ILE B 1 69 ? -2.48 -5.242 -11.75 1 98.81 69 ILE B C 1
ATOM 2578 O O . ILE B 1 69 ? -1.763 -5.086 -10.758 1 98.81 69 ILE B O 1
ATOM 2582 N N . SER B 1 70 ? -3.436 -6.145 -11.789 1 98.69 70 SER B N 1
ATOM 2583 C CA . SER B 1 70 ? -3.664 -7.074 -10.688 1 98.69 70 SER B CA 1
ATOM 2584 C C . SER B 1 70 ? -3.664 -8.523 -11.18 1 98.69 70 SER B C 1
ATOM 2586 O O . SER B 1 70 ? -4.227 -9.398 -10.523 1 98.69 70 SER B O 1
ATOM 2588 N N . SER B 1 71 ? -3.072 -8.734 -12.328 1 98.25 71 SER B N 1
ATOM 2589 C CA . SER B 1 71 ? -3.061 -10.055 -12.953 1 98.25 71 SER B CA 1
ATOM 2590 C C . SER B 1 71 ? -2.309 -11.062 -12.094 1 98.25 71 SER B C 1
ATOM 2592 O O . SER B 1 71 ? -1.194 -10.789 -11.641 1 98.25 71 SER B O 1
ATOM 2594 N N . LEU B 1 72 ? -2.887 -12.211 -11.922 1 97.69 72 LEU B N 1
ATOM 2595 C CA . LEU B 1 72 ? -2.275 -13.273 -11.141 1 97.69 72 LEU B CA 1
ATOM 2596 C C . LEU B 1 72 ? -1.712 -14.359 -12.047 1 97.69 72 LEU B C 1
ATOM 2598 O O . LEU B 1 72 ? -1.506 -15.492 -11.609 1 97.69 72 LEU B O 1
ATOM 2602 N N . ALA B 1 73 ? -1.597 -14.023 -13.359 1 98.06 73 ALA B N 1
ATOM 2603 C CA . ALA B 1 73 ? -1.031 -14.992 -14.289 1 98.06 73 ALA B CA 1
ATOM 2604 C C . ALA B 1 73 ? 0.299 -15.531 -13.773 1 98.06 73 ALA B C 1
ATOM 2606 O O . ALA B 1 73 ? 1.126 -14.781 -13.258 1 98.06 73 ALA B O 1
ATOM 2607 N N . PRO B 1 74 ? 0.469 -16.828 -13.914 1 98.31 74 PRO B N 1
ATOM 2608 C CA . PRO B 1 74 ? 1.664 -17.453 -13.344 1 98.31 74 PRO B CA 1
ATOM 2609 C C . PRO B 1 74 ? 2.914 -17.219 -14.195 1 98.31 74 PRO B C 1
ATOM 2611 O O . PRO B 1 74 ? 2.812 -16.781 -15.344 1 98.31 74 PRO B O 1
ATOM 2614 N N . HIS B 1 75 ? 4.023 -17.453 -13.602 1 98.81 75 HIS B N 1
ATOM 2615 C CA . HIS B 1 75 ? 5.348 -17.375 -14.203 1 98.81 75 HIS B CA 1
ATOM 2616 C C . HIS B 1 75 ? 6.141 -18.656 -13.961 1 98.81 75 HIS B C 1
ATOM 2618 O O . HIS B 1 75 ? 5.695 -19.531 -13.219 1 98.81 75 HIS B O 1
ATOM 2624 N N . VAL B 1 76 ? 7.234 -18.781 -14.648 1 98.81 76 VAL B N 1
ATOM 2625 C CA . VAL B 1 76 ? 8.172 -19.891 -14.492 1 98.81 76 VAL B CA 1
ATOM 2626 C C . VAL B 1 76 ? 9.422 -19.406 -13.75 1 98.81 76 VAL B C 1
ATOM 2628 O O . VAL B 1 76 ? 10.031 -18.406 -14.141 1 98.81 76 VAL B O 1
ATOM 2631 N N . ILE B 1 77 ? 9.766 -20.062 -12.68 1 98.81 77 ILE B N 1
ATOM 2632 C CA . ILE B 1 77 ? 11.062 -19.828 -12.055 1 98.81 77 ILE B CA 1
ATOM 2633 C C . ILE B 1 77 ? 11.797 -21.156 -11.906 1 98.81 77 ILE B C 1
ATOM 2635 O O . ILE B 1 77 ? 11.195 -22.234 -12.039 1 98.81 77 ILE B O 1
ATOM 2639 N N . ARG B 1 78 ? 13.055 -21.094 -11.625 1 98.75 78 ARG B N 1
ATOM 2640 C CA . ARG B 1 78 ? 13.875 -22.297 -11.547 1 98.75 78 ARG B CA 1
ATOM 2641 C C . ARG B 1 78 ? 14.062 -22.75 -10.102 1 98.75 78 ARG B C 1
ATOM 2643 O O . ARG B 1 78 ? 13.875 -21.969 -9.172 1 98.75 78 ARG B O 1
ATOM 2650 N N . THR B 1 79 ? 14.523 -24 -9.992 1 98.81 79 THR B N 1
ATOM 2651 C CA . THR B 1 79 ? 14.75 -24.594 -8.68 1 98.81 79 THR B CA 1
ATOM 2652 C C . THR B 1 79 ? 15.711 -23.734 -7.859 1 98.81 79 THR B C 1
ATOM 2654 O O . THR B 1 79 ? 15.508 -23.531 -6.66 1 98.81 79 THR B O 1
ATOM 2657 N N . ASP B 1 80 ? 16.734 -23.234 -8.438 1 98.5 80 ASP B N 1
ATOM 2658 C CA . ASP B 1 80 ? 17.688 -22.406 -7.719 1 98.5 80 ASP B CA 1
ATOM 2659 C C . ASP B 1 80 ? 17.031 -21.125 -7.215 1 98.5 80 ASP B C 1
ATOM 2661 O O . ASP B 1 80 ? 17.391 -20.625 -6.148 1 98.5 80 ASP B O 1
ATOM 2665 N N . HIS B 1 81 ? 16.109 -20.531 -8 1 98.69 81 HIS B N 1
ATOM 2666 C CA . HIS B 1 81 ? 15.352 -19.391 -7.531 1 98.69 81 HIS B CA 1
ATOM 2667 C C . HIS B 1 81 ? 14.555 -19.719 -6.273 1 98.69 81 HIS B C 1
ATOM 2669 O O . HIS B 1 81 ? 14.586 -18.984 -5.293 1 98.69 81 HIS B O 1
ATOM 2675 N N . VAL B 1 82 ? 13.82 -20.859 -6.305 1 98.81 82 VAL B N 1
ATOM 2676 C CA . VAL B 1 82 ? 12.992 -21.281 -5.184 1 98.81 82 VAL B CA 1
ATOM 2677 C C . VAL B 1 82 ? 13.836 -21.375 -3.918 1 98.81 82 VAL B C 1
ATOM 2679 O O . VAL B 1 82 ? 13.438 -20.875 -2.859 1 98.81 82 VAL B O 1
ATOM 2682 N N . LEU B 1 83 ? 15.016 -21.938 -4.035 1 98.62 83 LEU B N 1
ATOM 2683 C CA . LEU B 1 83 ? 15.93 -22.062 -2.908 1 98.62 83 LEU B CA 1
ATOM 2684 C C . LEU B 1 83 ? 16.359 -20.703 -2.391 1 98.62 83 LEU B C 1
ATOM 2686 O O . LEU B 1 83 ? 16.375 -20.469 -1.181 1 98.62 83 LEU B O 1
ATOM 2690 N N . ARG B 1 84 ? 16.703 -19.812 -3.258 1 98.12 84 ARG B N 1
ATOM 2691 C CA . ARG B 1 84 ? 17.172 -18.5 -2.869 1 98.12 84 ARG B CA 1
ATOM 2692 C C . ARG B 1 84 ? 16.062 -17.672 -2.248 1 98.12 84 ARG B C 1
ATOM 2694 O O . ARG B 1 84 ? 16.312 -16.734 -1.488 1 98.12 84 ARG B O 1
ATOM 2701 N N . LEU B 1 85 ? 14.828 -18.016 -2.588 1 98.31 85 LEU B N 1
ATOM 2702 C CA . LEU B 1 85 ? 13.672 -17.359 -1.995 1 98.31 85 LEU B CA 1
ATOM 2703 C C . LEU B 1 85 ? 13.43 -17.859 -0.572 1 98.31 85 LEU B C 1
ATOM 2705 O O . LEU B 1 85 ? 12.594 -17.312 0.148 1 98.31 85 LEU B O 1
ATOM 2709 N N . GLY B 1 86 ? 14.148 -18.844 -0.151 1 97.19 86 GLY B N 1
ATOM 2710 C CA . GLY B 1 86 ? 13.961 -19.453 1.158 1 97.19 86 GLY B CA 1
ATOM 2711 C C . GLY B 1 86 ? 12.828 -20.453 1.192 1 97.19 86 GLY B C 1
ATOM 2712 O O . GLY B 1 86 ? 12.211 -20.672 2.238 1 97.19 86 GLY B O 1
ATOM 2713 N N . LYS B 1 87 ? 12.484 -21.016 0.025 1 97.81 87 LYS B N 1
ATOM 2714 C CA . LYS B 1 87 ? 11.391 -21.969 -0.086 1 97.81 87 LYS B CA 1
ATOM 2715 C C . LYS B 1 87 ? 11.906 -23.359 -0.431 1 97.81 87 LYS B C 1
ATOM 2717 O O . LYS B 1 87 ? 13.078 -23.531 -0.79 1 97.81 87 LYS B O 1
ATOM 2722 N N . ASP B 1 88 ? 11.086 -24.359 -0.208 1 97.38 88 ASP B N 1
ATOM 2723 C CA . ASP B 1 88 ? 11.453 -25.75 -0.445 1 97.38 88 ASP B CA 1
ATOM 2724 C C . ASP B 1 88 ? 10.945 -26.219 -1.805 1 97.38 88 ASP B C 1
ATOM 2726 O O . ASP B 1 88 ? 9.734 -26.391 -1.999 1 97.38 88 ASP B O 1
ATOM 2730 N N . PRO B 1 89 ? 11.867 -26.531 -2.668 1 97.44 89 PRO B N 1
ATOM 2731 C CA . PRO B 1 89 ? 11.438 -26.969 -4 1 97.44 89 PRO B CA 1
ATOM 2732 C C . PRO B 1 89 ? 10.703 -28.297 -3.984 1 97.44 89 PRO B C 1
ATOM 2734 O O . PRO B 1 89 ? 10.047 -28.672 -4.965 1 97.44 89 PRO B O 1
ATOM 2737 N N . ALA B 1 90 ? 10.781 -29.031 -2.936 1 96.12 90 ALA B N 1
ATOM 2738 C CA . ALA B 1 90 ? 10.117 -30.328 -2.857 1 96.12 90 ALA B CA 1
ATOM 2739 C C . ALA B 1 90 ? 8.609 -30.172 -2.686 1 96.12 90 ALA B C 1
ATOM 2741 O O . ALA B 1 90 ? 7.84 -31.094 -2.936 1 96.12 90 ALA B O 1
ATOM 2742 N N . VAL B 1 91 ? 8.195 -29 -2.293 1 95.69 91 VAL B N 1
ATOM 2743 C CA . VAL B 1 91 ? 6.77 -28.828 -2.025 1 95.69 91 VAL B CA 1
ATOM 2744 C C . VAL B 1 91 ? 6.145 -27.938 -3.104 1 95.69 91 VAL B C 1
ATOM 2746 O O . VAL B 1 91 ? 4.938 -28.016 -3.348 1 95.69 91 VAL B O 1
ATOM 2749 N N . THR B 1 92 ? 6.906 -27.078 -3.742 1 97.75 92 THR B N 1
ATOM 2750 C CA . THR B 1 92 ? 6.387 -26.172 -4.754 1 97.75 92 THR B CA 1
ATOM 2751 C C . THR B 1 92 ? 5.926 -26.938 -5.988 1 97.75 92 THR B C 1
ATOM 2753 O O . THR B 1 92 ? 6.523 -27.953 -6.355 1 97.75 92 THR B O 1
ATOM 2756 N N . ALA B 1 93 ? 4.887 -26.438 -6.594 1 98.25 93 ALA B N 1
ATOM 2757 C CA . ALA B 1 93 ? 4.367 -27.062 -7.812 1 98.25 93 ALA B CA 1
ATOM 2758 C C . ALA B 1 93 ? 5.312 -26.828 -8.992 1 98.25 93 ALA B C 1
ATOM 2760 O O . ALA B 1 93 ? 5.773 -25.703 -9.211 1 98.25 93 ALA B O 1
ATOM 2761 N N . ARG B 1 94 ? 5.555 -27.875 -9.758 1 97.69 94 ARG B N 1
ATOM 2762 C CA . ARG B 1 94 ? 6.355 -27.812 -10.977 1 97.69 94 ARG B CA 1
ATOM 2763 C C . ARG B 1 94 ? 5.473 -27.875 -12.219 1 97.69 94 ARG B C 1
ATOM 2765 O O . ARG B 1 94 ? 4.383 -28.453 -12.188 1 97.69 94 ARG B O 1
ATOM 2772 N N . TRP B 1 95 ? 6.004 -27.219 -13.25 1 97.81 95 TRP B N 1
ATOM 2773 C CA . TRP B 1 95 ? 5.328 -27.344 -14.531 1 97.81 95 TRP B CA 1
ATOM 2774 C C . TRP B 1 95 ? 5.469 -28.75 -15.094 1 97.81 95 TRP B C 1
ATOM 2776 O O . TRP B 1 95 ? 6.535 -29.359 -15.008 1 97.81 95 TRP B O 1
ATOM 2786 N N . SER B 1 96 ? 4.363 -29.25 -15.641 1 96.06 96 SER B N 1
ATOM 2787 C CA . SER B 1 96 ? 4.414 -30.594 -16.234 1 96.06 96 SER B 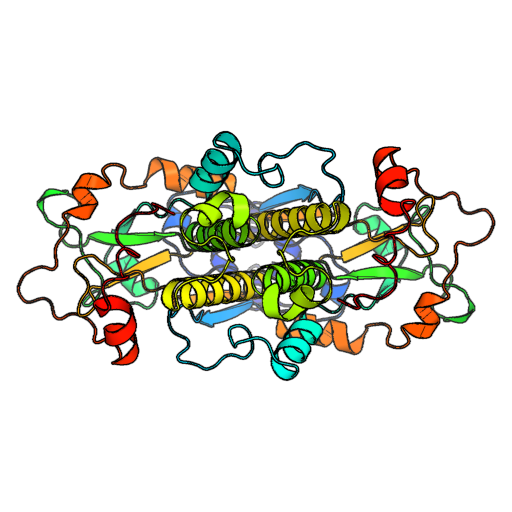CA 1
ATOM 2788 C C . SER B 1 96 ? 5.242 -30.594 -17.516 1 96.06 96 SER B C 1
ATOM 2790 O O . SER B 1 96 ? 5.492 -29.547 -18.109 1 96.06 96 SER B O 1
ATOM 2792 N N . ALA B 1 97 ? 5.648 -31.766 -17.938 1 95.81 97 ALA B N 1
ATOM 2793 C CA . ALA B 1 97 ? 6.59 -31.938 -19.031 1 95.81 97 ALA B CA 1
ATOM 2794 C C . ALA B 1 97 ? 6.02 -31.359 -20.328 1 95.81 97 ALA B C 1
ATOM 2796 O O . ALA B 1 97 ? 6.762 -30.844 -21.172 1 95.81 97 ALA B O 1
ATOM 2797 N N . ASP B 1 98 ? 4.711 -31.391 -20.453 1 95.75 98 ASP B N 1
ATOM 2798 C CA . ASP B 1 98 ? 4.066 -30.984 -21.703 1 95.75 98 ASP B CA 1
ATOM 2799 C C . ASP B 1 98 ? 4.191 -29.484 -21.938 1 95.75 98 ASP B C 1
ATOM 2801 O O . ASP B 1 98 ? 3.967 -29 -23.047 1 95.75 98 ASP B O 1
ATOM 2805 N N . TRP B 1 99 ? 4.641 -28.734 -20.938 1 97 99 TRP B N 1
ATOM 2806 C CA . TRP B 1 99 ? 4.836 -27.297 -21.078 1 97 99 TRP B CA 1
ATOM 2807 C C . TRP B 1 99 ? 6.203 -26.984 -21.688 1 97 99 TRP B C 1
ATOM 2809 O O . TRP B 1 99 ? 6.438 -25.875 -22.172 1 97 99 TRP B O 1
ATOM 2819 N N . GLY B 1 100 ? 7.129 -27.906 -21.516 1 97.38 100 GLY B N 1
ATOM 2820 C CA . GLY B 1 100 ? 8.422 -27.781 -22.172 1 97.38 100 GLY B CA 1
ATOM 2821 C C . GLY B 1 100 ? 9.391 -26.906 -21.406 1 97.38 100 GLY B C 1
ATOM 2822 O O . GLY B 1 100 ? 10.406 -26.469 -21.953 1 97.38 100 GLY B O 1
ATOM 2823 N N . PHE B 1 101 ? 9.164 -26.594 -20.125 1 98.06 101 PHE B N 1
ATOM 2824 C CA . PHE B 1 101 ? 10.016 -25.688 -19.359 1 98.06 101 PHE B CA 1
ATOM 2825 C C . PHE B 1 101 ? 11.133 -26.453 -18.672 1 98.06 101 PHE B C 1
ATOM 2827 O O . PHE B 1 101 ? 12.039 -25.844 -18.094 1 98.06 101 PHE B O 1
ATOM 2834 N N . GLY B 1 102 ? 11.094 -27.812 -18.719 1 97.06 102 GLY B N 1
ATOM 2835 C CA . GLY B 1 102 ? 12.086 -28.641 -18.047 1 97.06 102 GLY B CA 1
ATOM 2836 C C . GLY B 1 102 ? 11.703 -29.016 -16.641 1 97.06 102 GLY B C 1
ATOM 2837 O O . GLY B 1 102 ? 10.727 -28.484 -16.094 1 97.06 102 GLY B O 1
ATOM 2838 N N . PRO B 1 103 ? 12.438 -29.953 -16.031 1 96 103 PRO B N 1
ATOM 2839 C CA . PRO B 1 103 ? 12.078 -30.516 -14.727 1 96 103 PRO B CA 1
ATOM 2840 C C . PRO B 1 103 ? 12.352 -29.531 -13.586 1 96 103 PRO B C 1
ATOM 2842 O O . PRO B 1 103 ? 11.859 -29.734 -12.469 1 96 103 PRO B O 1
ATOM 2845 N N . ASP B 1 104 ? 13.07 -28.438 -13.82 1 98 104 ASP B N 1
ATOM 2846 C CA . ASP B 1 104 ? 13.43 -27.484 -12.773 1 98 104 ASP B CA 1
ATOM 2847 C C . ASP B 1 104 ? 12.508 -26.266 -12.797 1 98 104 ASP B C 1
ATOM 2849 O O . ASP B 1 104 ? 12.805 -25.25 -12.172 1 98 104 ASP B O 1
ATOM 2853 N N . ALA B 1 105 ? 11.398 -26.406 -13.469 1 98.62 105 ALA B N 1
ATOM 2854 C CA . ALA B 1 105 ? 10.492 -25.266 -13.633 1 98.62 105 ALA B CA 1
ATOM 2855 C C . ALA B 1 105 ? 9.391 -25.297 -12.578 1 98.62 105 ALA B C 1
ATOM 2857 O O . ALA B 1 105 ? 8.656 -26.281 -12.461 1 98.62 105 ALA B O 1
ATOM 2858 N N . HIS B 1 106 ? 9.266 -24.203 -11.852 1 98.75 106 HIS B N 1
ATOM 2859 C CA . HIS B 1 106 ? 8.289 -24.062 -10.773 1 98.75 106 HIS B CA 1
ATOM 2860 C C . HIS B 1 106 ? 7.297 -22.953 -11.055 1 98.75 106 HIS B C 1
ATOM 2862 O O . HIS B 1 106 ? 7.641 -21.953 -11.711 1 98.75 106 HIS B O 1
ATOM 2868 N N . VAL B 1 107 ? 6.055 -23.094 -10.492 1 98.75 107 VAL B N 1
ATOM 2869 C CA . VAL B 1 107 ? 4.992 -22.109 -10.656 1 98.75 107 VAL B CA 1
ATOM 2870 C C . VAL B 1 107 ? 5.184 -20.969 -9.656 1 98.75 107 VAL B C 1
ATOM 2872 O O . VAL B 1 107 ? 5.438 -21.203 -8.477 1 98.75 107 VAL B O 1
ATOM 2875 N N . ALA B 1 108 ? 5.102 -19.781 -10.141 1 98.75 108 ALA B N 1
ATOM 2876 C CA . ALA B 1 108 ? 5.246 -18.609 -9.297 1 98.75 108 ALA B CA 1
ATOM 2877 C C . ALA B 1 108 ? 4.336 -17.469 -9.773 1 98.75 108 ALA B C 1
ATOM 2879 O O . ALA B 1 108 ? 3.734 -17.562 -10.844 1 98.75 108 ALA B O 1
ATOM 2880 N N . GLU B 1 109 ? 4.141 -16.484 -9.008 1 98.56 109 GLU B N 1
ATOM 2881 C CA . GLU B 1 109 ? 3.473 -15.242 -9.391 1 98.56 109 GLU B CA 1
ATOM 2882 C C . GLU B 1 109 ? 4.102 -14.047 -8.688 1 98.56 109 GLU B C 1
ATOM 2884 O O . GLU B 1 109 ? 4.965 -14.203 -7.824 1 98.56 109 GLU B O 1
ATOM 2889 N N . LEU B 1 110 ? 3.709 -12.836 -9.07 1 98.81 110 LEU B N 1
ATOM 2890 C CA . LEU B 1 110 ? 4.281 -11.617 -8.508 1 98.81 110 LEU B CA 1
ATOM 2891 C C . LEU B 1 110 ? 3.484 -11.148 -7.297 1 98.81 110 LEU B C 1
ATOM 2893 O O . LEU B 1 110 ? 2.256 -11.055 -7.355 1 98.81 110 LEU B O 1
ATOM 2897 N N . ASP B 1 111 ? 4.238 -10.844 -6.277 1 98.81 111 ASP B N 1
ATOM 2898 C CA . ASP B 1 111 ? 3.619 -10.414 -5.027 1 98.81 111 ASP B CA 1
ATOM 2899 C C . ASP B 1 111 ? 2.898 -9.078 -5.199 1 98.81 111 ASP B C 1
ATOM 2901 O O . ASP B 1 111 ? 1.79 -8.898 -4.695 1 98.81 111 ASP B O 1
ATOM 2905 N N . ILE B 1 112 ? 3.498 -8.102 -5.906 1 98.94 112 ILE B N 1
ATOM 2906 C CA . ILE B 1 112 ? 2.922 -6.766 -6.016 1 98.94 112 ILE B CA 1
ATOM 2907 C C . ILE B 1 112 ? 1.61 -6.828 -6.793 1 98.94 112 ILE B C 1
ATOM 2909 O O . ILE B 1 112 ? 0.655 -6.117 -6.473 1 98.94 112 ILE B O 1
ATOM 2913 N N . LEU B 1 113 ? 1.525 -7.656 -7.777 1 98.94 113 LEU B N 1
ATOM 2914 C CA . LEU B 1 113 ? 0.279 -7.773 -8.523 1 98.94 113 LEU B CA 1
ATOM 2915 C C . LEU B 1 113 ? -0.788 -8.484 -7.699 1 98.94 113 LEU B C 1
ATOM 2917 O O . LEU B 1 113 ? -1.971 -8.141 -7.781 1 98.94 113 LEU B O 1
ATOM 2921 N N . HIS B 1 114 ? -0.387 -9.469 -6.891 1 98.88 114 HIS B N 1
ATOM 2922 C CA . HIS B 1 114 ? -1.334 -10.031 -5.934 1 98.88 114 HIS B CA 1
ATOM 2923 C C . HIS B 1 114 ? -1.834 -8.961 -4.965 1 98.88 114 HIS B C 1
ATOM 2925 O O . HIS B 1 114 ? -3.021 -8.922 -4.637 1 98.88 114 HIS B O 1
ATOM 2931 N N . THR B 1 115 ? -0.908 -8.148 -4.445 1 98.94 115 THR B N 1
ATOM 2932 C CA . THR B 1 115 ? -1.287 -7.102 -3.506 1 98.94 115 THR B CA 1
ATOM 2933 C C . THR B 1 115 ? -2.289 -6.145 -4.145 1 98.94 115 THR B C 1
ATOM 2935 O O . THR B 1 115 ? -3.287 -5.773 -3.52 1 98.94 115 THR B O 1
ATOM 2938 N N . ILE B 1 116 ? -2.031 -5.766 -5.387 1 98.94 116 ILE B N 1
ATOM 2939 C CA . ILE B 1 116 ? -2.959 -4.879 -6.078 1 98.94 116 ILE B CA 1
ATOM 2940 C C . ILE B 1 116 ? -4.258 -5.625 -6.379 1 98.94 116 ILE B C 1
ATOM 2942 O O . ILE B 1 116 ? -5.344 -5.039 -6.324 1 98.94 116 ILE B O 1
ATOM 2946 N N . HIS B 1 117 ? -4.188 -6.922 -6.645 1 98.88 117 HIS B N 1
ATOM 2947 C CA . HIS B 1 117 ? -5.379 -7.754 -6.77 1 98.88 117 HIS B CA 1
ATOM 2948 C C . HIS B 1 117 ? -6.223 -7.707 -5.5 1 98.88 117 HIS B C 1
ATOM 2950 O O . HIS B 1 117 ? -7.449 -7.582 -5.566 1 98.88 117 HIS B O 1
ATOM 2956 N N . CYS B 1 118 ? -5.547 -7.801 -4.359 1 98.88 118 CYS B N 1
ATOM 2957 C CA . CYS B 1 118 ? -6.223 -7.652 -3.076 1 98.88 118 CYS B CA 1
ATOM 2958 C C . CYS B 1 118 ? -6.887 -6.281 -2.965 1 98.88 118 CYS B C 1
ATOM 2960 O O . CYS B 1 118 ? -8.039 -6.18 -2.543 1 98.88 118 CYS B O 1
ATOM 2962 N N . LEU B 1 119 ? -6.172 -5.223 -3.332 1 98.94 119 LEU B N 1
ATOM 2963 C CA . LEU B 1 119 ? -6.754 -3.887 -3.273 1 98.94 119 LEU B CA 1
ATOM 2964 C C . LEU B 1 119 ? -7.965 -3.781 -4.191 1 98.94 119 LEU B C 1
ATOM 2966 O O . LEU B 1 119 ? -8.953 -3.125 -3.852 1 98.94 119 LEU B O 1
ATOM 2970 N N . ASN B 1 120 ? -7.863 -4.395 -5.352 1 98.81 120 ASN B N 1
ATOM 2971 C CA . ASN B 1 120 ? -9 -4.418 -6.273 1 98.81 120 ASN B CA 1
ATOM 2972 C C . ASN B 1 120 ? -10.203 -5.133 -5.66 1 98.81 120 ASN B C 1
ATOM 2974 O O . ASN B 1 120 ? -11.336 -4.699 -5.832 1 98.81 120 ASN B O 1
ATOM 2978 N N . ALA B 1 121 ? -9.969 -6.242 -4.977 1 98.56 121 ALA B N 1
ATOM 2979 C CA . ALA B 1 121 ? -11.047 -6.945 -4.285 1 98.56 121 ALA B CA 1
ATOM 2980 C C . ALA B 1 121 ? -11.703 -6.047 -3.234 1 98.56 121 ALA B C 1
ATOM 2982 O O . ALA B 1 121 ? -12.93 -5.996 -3.127 1 98.56 121 ALA B O 1
ATOM 2983 N N . ILE B 1 122 ? -10.914 -5.34 -2.518 1 98.56 122 ILE B N 1
ATOM 2984 C CA . ILE B 1 122 ? -11.398 -4.398 -1.513 1 98.56 122 ILE B CA 1
ATOM 2985 C C . ILE B 1 122 ? -12.234 -3.309 -2.184 1 98.56 122 ILE B C 1
ATOM 2987 O O . ILE B 1 122 ? -13.32 -2.971 -1.714 1 98.56 122 ILE B O 1
ATOM 2991 N N . ARG B 1 123 ? -11.68 -2.738 -3.281 1 98.56 123 ARG B N 1
ATOM 2992 C CA . ARG B 1 123 ? -12.391 -1.72 -4.051 1 98.56 123 ARG B CA 1
ATOM 2993 C C . ARG B 1 123 ? -13.773 -2.209 -4.457 1 98.56 123 ARG B C 1
ATOM 2995 O O . ARG B 1 123 ? -14.758 -1.479 -4.324 1 98.56 123 ARG B O 1
ATOM 3002 N N . ARG B 1 124 ? -13.852 -3.406 -4.922 1 98 124 ARG B N 1
ATOM 3003 C CA . ARG B 1 124 ? -15.133 -3.957 -5.359 1 98 124 ARG B CA 1
ATOM 3004 C C . ARG B 1 124 ? -16.078 -4.148 -4.18 1 98 124 ARG B C 1
ATOM 3006 O O . ARG B 1 124 ? -17.297 -3.98 -4.316 1 98 124 ARG B O 1
ATOM 3013 N N . ASP B 1 125 ? -15.531 -4.5 -3.037 1 96.88 125 ASP B N 1
ATOM 3014 C CA . ASP B 1 125 ? -16.344 -4.621 -1.834 1 96.88 125 ASP B CA 1
ATOM 3015 C C . ASP B 1 125 ? -16.891 -3.262 -1.404 1 96.88 125 ASP B C 1
ATOM 3017 O O . ASP B 1 125 ? -18.016 -3.168 -0.911 1 96.88 125 ASP B O 1
ATOM 3021 N N . VAL B 1 126 ? -16.062 -2.262 -1.51 1 96.38 126 VAL B N 1
ATOM 3022 C CA . VAL B 1 126 ? -16.5 -0.904 -1.207 1 96.38 126 VAL B CA 1
ATOM 3023 C C . VAL B 1 126 ? -17.656 -0.517 -2.127 1 96.38 126 VAL B C 1
ATOM 3025 O O . VAL B 1 126 ? -18.625 0.111 -1.688 1 96.38 126 VAL B O 1
ATOM 3028 N N . HIS B 1 127 ? -17.609 -0.935 -3.367 1 96.19 127 HIS B N 1
ATOM 3029 C CA . HIS B 1 127 ? -18.656 -0.692 -4.348 1 96.19 127 HIS B CA 1
ATOM 3030 C C . HIS B 1 127 ? -19.578 -1.9 -4.48 1 96.19 127 HIS B C 1
ATOM 3032 O O . HIS B 1 127 ? -19.922 -2.301 -5.59 1 96.19 127 HIS B O 1
ATOM 3038 N N . TRP B 1 128 ? -19.938 -2.508 -3.393 1 94.88 128 TRP B N 1
ATOM 3039 C CA . TRP B 1 128 ? -20.609 -3.805 -3.357 1 94.88 128 TRP B CA 1
ATOM 3040 C C . TRP B 1 128 ? -21.953 -3.738 -4.066 1 94.88 128 TRP B C 1
ATOM 3042 O O . TRP B 1 128 ? -22.406 -4.727 -4.656 1 94.88 128 TRP B O 1
ATOM 3052 N N . ARG B 1 129 ? -22.609 -2.6 -4.059 1 93.94 129 ARG B N 1
ATOM 3053 C CA . ARG B 1 129 ? -23.906 -2.496 -4.715 1 93.94 129 ARG B CA 1
ATOM 3054 C C . ARG B 1 129 ? -23.781 -2.736 -6.215 1 93.94 129 ARG B C 1
ATOM 3056 O O . ARG B 1 129 ? -24.641 -3.367 -6.824 1 93.94 129 ARG B O 1
ATOM 3063 N N . HIS B 1 130 ? -22.781 -2.203 -6.715 1 95.19 130 HIS B N 1
ATOM 3064 C CA . HIS B 1 130 ? -22.547 -2.404 -8.141 1 95.19 130 HIS B CA 1
ATOM 3065 C C . HIS B 1 130 ? -22.156 -3.848 -8.43 1 95.19 130 HIS B C 1
ATOM 3067 O O . HIS B 1 130 ? -22.672 -4.457 -9.375 1 95.19 130 HIS B O 1
ATOM 3073 N N . TYR B 1 131 ? -21.344 -4.422 -7.586 1 97.06 131 TYR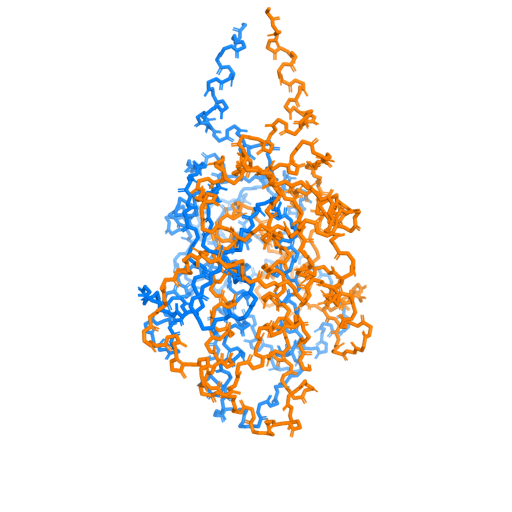 B N 1
ATOM 3074 C CA . TYR B 1 131 ? -20.688 -5.668 -7.969 1 97.06 131 TYR B CA 1
ATOM 3075 C C . TYR B 1 131 ? -21.438 -6.871 -7.402 1 97.06 131 TYR B C 1
ATOM 3077 O O . TYR B 1 131 ? -21.391 -7.961 -7.973 1 97.06 131 TYR B O 1
ATOM 3085 N N . PHE B 1 132 ? -22.156 -6.648 -6.27 1 95.12 132 PHE B N 1
ATOM 3086 C CA . PHE B 1 132 ? -22.578 -7.863 -5.582 1 95.12 132 PHE B CA 1
ATOM 3087 C C . PHE B 1 132 ? -24.062 -7.777 -5.188 1 95.12 132 PHE B C 1
ATOM 3089 O O . PHE B 1 132 ? -24.625 -8.734 -4.668 1 95.12 132 PHE B O 1
ATOM 3096 N N . ALA B 1 133 ? -24.75 -6.738 -5.461 1 93.19 133 ALA B N 1
ATOM 3097 C CA . ALA B 1 133 ? -26.109 -6.551 -4.957 1 93.19 133 ALA B CA 1
ATOM 3098 C C . ALA B 1 133 ? -27.062 -7.594 -5.531 1 93.19 133 ALA B C 1
ATOM 3100 O O . ALA B 1 133 ? -28.047 -7.957 -4.891 1 93.19 133 ALA B O 1
ATOM 3101 N N . LYS B 1 134 ? -26.812 -8.062 -6.688 1 95 134 LYS B N 1
ATOM 3102 C CA . LYS B 1 134 ? -27.672 -9.086 -7.285 1 95 134 LYS B CA 1
ATOM 3103 C C . LYS B 1 134 ? -27.641 -10.375 -6.477 1 95 134 LYS B C 1
ATOM 3105 O O . LYS B 1 134 ? -28.672 -10.992 -6.227 1 95 134 LYS B O 1
ATOM 3110 N N . SER B 1 135 ? -26.5 -10.742 -6.051 1 94.44 135 SER B N 1
ATOM 3111 C CA . SER B 1 135 ? -26.312 -11.977 -5.293 1 94.44 135 SER B CA 1
ATOM 3112 C C . SER B 1 135 ? -26.516 -11.742 -3.801 1 94.44 135 SER B C 1
ATOM 3114 O O . SER B 1 135 ? -26.984 -12.633 -3.084 1 94.44 135 SER B O 1
ATOM 3116 N N . PHE B 1 136 ? -26.156 -10.633 -3.408 1 92.88 136 PHE B N 1
ATOM 3117 C CA . PHE B 1 136 ? -26.234 -10.266 -1.999 1 92.88 136 PHE B CA 1
ATOM 3118 C C . PHE B 1 136 ? -26.891 -8.898 -1.832 1 92.88 136 PHE B C 1
ATOM 3120 O O . PHE B 1 136 ? -26.219 -7.918 -1.496 1 92.88 136 PHE B O 1
ATOM 3127 N N . PRO B 1 137 ? -28.156 -8.82 -1.867 1 91.25 137 PRO B N 1
ATOM 3128 C CA . PRO B 1 137 ? -28.875 -7.543 -1.951 1 91.25 137 PRO B CA 1
ATOM 3129 C C . PRO B 1 137 ? -28.75 -6.715 -0.674 1 91.25 137 PRO B C 1
ATOM 3131 O O . PRO B 1 137 ? -28.906 -5.492 -0.712 1 91.25 137 PRO B O 1
ATOM 3134 N N . ASP B 1 138 ? -28.516 -7.352 0.453 1 88.06 138 ASP B N 1
ATOM 3135 C CA . ASP B 1 138 ? -28.422 -6.602 1.701 1 88.06 138 ASP B CA 1
ATOM 3136 C C . ASP B 1 138 ? -26.969 -6.32 2.076 1 88.06 138 ASP B C 1
ATOM 3138 O O . ASP B 1 138 ? -26.703 -5.797 3.16 1 88.06 138 ASP B O 1
ATOM 3142 N N . GLY B 1 139 ? -26.031 -6.777 1.237 1 87.06 139 GLY B N 1
ATOM 3143 C CA . GLY B 1 139 ? -24.625 -6.535 1.479 1 87.06 139 GLY B CA 1
ATOM 3144 C C . GLY B 1 139 ? -24.016 -7.5 2.479 1 87.06 139 GLY B C 1
ATOM 31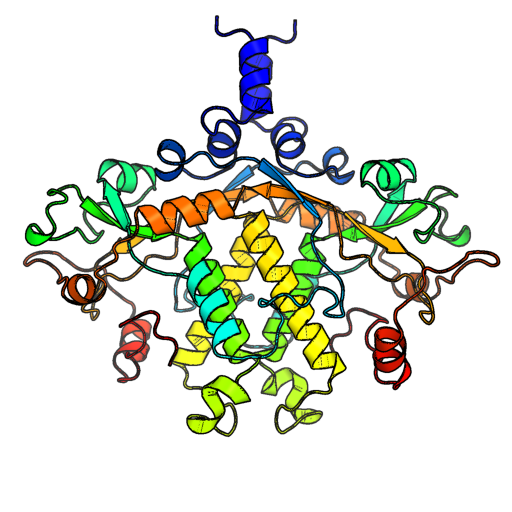45 O O . GLY B 1 139 ? -22.938 -7.242 3.02 1 87.06 139 GLY B O 1
ATOM 3146 N N . GLU B 1 140 ? -24.75 -8.508 2.818 1 89.56 140 GLU B N 1
ATOM 3147 C CA . GLU B 1 140 ? -24.219 -9.555 3.689 1 89.56 140 GLU B CA 1
ATOM 3148 C C . GLU B 1 140 ? -23.547 -10.656 2.879 1 89.56 140 GLU B C 1
ATOM 3150 O O . GLU B 1 140 ? -24.203 -11.375 2.127 1 89.56 140 GLU B O 1
ATOM 3155 N N . PHE B 1 141 ? -22.25 -10.773 3.111 1 92.44 141 PHE B N 1
ATOM 3156 C CA . PHE B 1 141 ? -21.469 -11.711 2.316 1 92.44 141 PHE B CA 1
ATOM 3157 C C . PHE B 1 141 ? -21.234 -13.008 3.084 1 92.44 141 PHE B C 1
ATOM 3159 O O . PHE B 1 141 ? -21.266 -13.023 4.316 1 92.44 141 PHE B O 1
ATOM 3166 N N . PRO B 1 142 ? -21.016 -14.094 2.305 1 92 142 PRO B N 1
ATOM 3167 C CA . PRO B 1 142 ? -20.656 -15.352 2.959 1 92 142 PRO B CA 1
ATOM 3168 C C . PRO B 1 142 ? -19.344 -15.242 3.744 1 92 142 PRO B C 1
ATOM 3170 O O . PRO B 1 142 ? -18.531 -14.352 3.482 1 92 142 PRO B O 1
ATOM 3173 N N . GLU B 1 143 ? -19.188 -16.109 4.668 1 90.62 143 GLU B N 1
ATOM 3174 C CA . GLU B 1 143 ? -18.047 -16.094 5.574 1 90.62 143 GLU B CA 1
ATOM 3175 C C . GLU B 1 143 ? -16.719 -16.094 4.801 1 90.62 143 GLU B C 1
ATOM 3177 O O . GLU B 1 143 ? -15.82 -15.312 5.109 1 90.62 143 GLU B O 1
ATOM 3182 N N . LEU B 1 144 ? -16.594 -16.906 3.811 1 91.31 144 LEU B N 1
ATOM 3183 C CA . LEU B 1 144 ? -15.352 -17.016 3.051 1 91.31 144 LEU B CA 1
ATOM 3184 C C . LEU B 1 144 ? -15.031 -15.688 2.361 1 91.31 144 LEU B C 1
ATOM 3186 O O . LEU B 1 144 ? -13.867 -15.289 2.287 1 91.31 144 LEU B O 1
ATOM 3190 N N . HIS B 1 145 ? -16.094 -15.047 1.817 1 94.06 145 HIS B N 1
ATOM 3191 C CA . HIS B 1 145 ? -15.898 -13.742 1.203 1 94.06 145 HIS B CA 1
ATOM 3192 C C . HIS B 1 145 ? -15.32 -12.742 2.201 1 94.06 145 HIS B C 1
ATOM 3194 O O . HIS B 1 145 ? -14.375 -12.016 1.884 1 94.06 145 HIS B O 1
ATOM 3200 N N . LYS B 1 146 ? -15.82 -12.742 3.363 1 93.62 146 LYS B N 1
ATOM 3201 C CA . LYS B 1 146 ? -15.375 -11.82 4.406 1 93.62 146 LYS B CA 1
ATOM 3202 C C . LYS B 1 146 ? -13.945 -12.133 4.84 1 93.62 146 LYS B C 1
ATOM 3204 O O . LYS B 1 146 ? -13.133 -11.219 5.016 1 93.62 146 LYS B O 1
ATOM 3209 N N . VAL B 1 147 ? -13.672 -13.367 5.004 1 92.5 147 VAL B N 1
ATOM 3210 C CA . VAL B 1 147 ? -12.336 -13.805 5.387 1 92.5 147 VAL B CA 1
ATOM 3211 C C . VAL B 1 147 ? -11.328 -13.398 4.312 1 92.5 147 VAL B C 1
ATOM 3213 O O . VAL B 1 147 ? -10.227 -12.945 4.625 1 92.5 147 VAL B O 1
ATOM 3216 N N . HIS B 1 148 ? -11.742 -13.57 3.08 1 95.06 148 HIS B N 1
ATOM 3217 C CA . HIS B 1 148 ? -10.891 -13.18 1.963 1 95.06 148 HIS B CA 1
ATOM 3218 C C . HIS B 1 148 ? -10.617 -11.68 1.977 1 95.06 148 HIS B C 1
ATOM 3220 O O . HIS B 1 148 ? -9.477 -11.25 1.805 1 95.06 148 HIS B O 1
ATOM 3226 N N . THR B 1 149 ? -11.641 -10.93 2.176 1 96.44 149 THR B N 1
ATOM 3227 C CA . THR B 1 149 ? -11.484 -9.484 2.199 1 96.44 149 THR B CA 1
ATOM 3228 C C . THR B 1 149 ? -10.578 -9.055 3.352 1 96.44 149 THR B C 1
ATOM 3230 O O . THR B 1 149 ? -9.727 -8.18 3.188 1 96.44 149 THR B O 1
ATOM 3233 N N . ASP B 1 150 ? -10.742 -9.711 4.5 1 96 150 ASP B N 1
ATOM 3234 C CA . ASP B 1 150 ? -9.891 -9.391 5.641 1 96 150 ASP B CA 1
ATOM 3235 C C . ASP B 1 150 ? -8.438 -9.766 5.367 1 96 150 ASP B C 1
ATOM 3237 O O . ASP B 1 150 ? -7.52 -9.062 5.773 1 96 150 ASP B O 1
ATOM 3241 N N . HIS B 1 151 ? -8.211 -10.875 4.738 1 96.19 151 HIS B N 1
ATOM 3242 C CA . HIS B 1 151 ? -6.883 -11.234 4.246 1 96.19 151 HIS B CA 1
ATOM 3243 C C . HIS B 1 151 ? -6.305 -10.133 3.363 1 96.19 151 HIS B C 1
ATOM 3245 O O . HIS B 1 151 ? -5.145 -9.75 3.521 1 96.19 151 HIS B O 1
ATOM 3251 N N . CYS B 1 152 ? -7.145 -9.664 2.436 1 98.44 152 CYS B N 1
ATOM 3252 C CA . CYS B 1 152 ? -6.707 -8.641 1.487 1 98.44 152 CYS B CA 1
ATOM 3253 C C . CYS B 1 152 ? -6.309 -7.359 2.207 1 98.44 152 CYS B C 1
ATOM 3255 O O . CYS B 1 152 ? -5.27 -6.773 1.91 1 98.44 152 CYS B O 1
ATOM 3257 N N . ILE B 1 153 ? -7.109 -6.926 3.166 1 98.5 153 ILE B N 1
ATOM 3258 C CA . ILE B 1 153 ? -6.82 -5.707 3.912 1 98.5 153 ILE B CA 1
ATOM 3259 C C . ILE B 1 153 ? -5.492 -5.859 4.652 1 98.5 153 ILE B C 1
ATOM 3261 O O . ILE B 1 153 ? -4.664 -4.945 4.645 1 98.5 153 ILE B O 1
ATOM 3265 N N . TYR B 1 154 ? -5.281 -6.988 5.211 1 98.19 154 TYR B N 1
ATOM 3266 C CA . TYR B 1 154 ? -4.066 -7.234 5.98 1 98.19 154 TYR B CA 1
ATOM 3267 C C . TYR B 1 154 ? -2.846 -7.281 5.074 1 98.19 154 TYR B C 1
ATOM 3269 O O . TYR B 1 154 ? -1.787 -6.754 5.418 1 98.19 154 TYR B O 1
ATOM 3277 N N . ILE B 1 155 ? -2.953 -7.938 3.912 1 98.5 155 ILE B N 1
ATOM 3278 C CA . ILE B 1 155 ? -1.86 -8.008 2.949 1 98.5 155 ILE B CA 1
ATOM 3279 C C . ILE B 1 155 ? -1.479 -6.605 2.492 1 98.5 155 ILE B C 1
ATOM 3281 O O . ILE B 1 155 ? -0.296 -6.262 2.438 1 98.5 155 ILE B O 1
ATOM 3285 N N . VAL B 1 156 ? -2.467 -5.762 2.162 1 98.88 156 VAL B N 1
ATOM 3286 C CA . VAL B 1 156 ? -2.209 -4.398 1.718 1 98.88 156 VAL B CA 1
ATOM 3287 C C . VAL B 1 156 ? -1.511 -3.615 2.828 1 98.88 156 VAL B C 1
ATOM 3289 O O . VAL B 1 156 ? -0.524 -2.918 2.582 1 98.88 156 VAL B O 1
ATOM 3292 N N . LEU B 1 157 ? -1.979 -3.793 4.09 1 98.88 157 LEU B N 1
ATOM 3293 C CA . LEU B 1 157 ? -1.367 -3.102 5.219 1 98.88 157 LEU B CA 1
ATOM 3294 C C . LEU B 1 157 ? 0.098 -3.496 5.367 1 98.88 157 LEU B C 1
ATOM 3296 O O . LEU B 1 157 ? 0.969 -2.631 5.488 1 98.88 157 LEU B O 1
ATOM 3300 N N . GLN B 1 158 ? 0.353 -4.781 5.355 1 98.5 158 GLN B N 1
ATOM 3301 C CA . GLN B 1 158 ? 1.718 -5.262 5.543 1 98.5 158 GLN B CA 1
ATOM 3302 C C . GLN B 1 158 ? 2.637 -4.742 4.438 1 98.5 158 GLN B C 1
ATOM 3304 O O . GLN B 1 158 ? 3.795 -4.406 4.695 1 98.5 158 GLN B O 1
ATOM 3309 N N . ASN B 1 159 ? 2.115 -4.676 3.232 1 98.81 159 ASN B N 1
ATOM 3310 C CA . ASN B 1 159 ? 2.941 -4.176 2.139 1 98.81 159 ASN B CA 1
ATOM 3311 C C . ASN B 1 159 ? 3.197 -2.678 2.268 1 98.81 159 ASN B C 1
ATOM 3313 O O . ASN B 1 159 ? 4.293 -2.201 1.96 1 98.81 159 ASN B O 1
ATOM 3317 N N . LEU B 1 160 ? 2.16 -1.904 2.723 1 98.94 160 LEU B N 1
ATOM 3318 C CA . LEU B 1 160 ? 2.361 -0.48 2.971 1 98.94 160 LEU B CA 1
ATOM 3319 C C . LEU B 1 160 ? 3.406 -0.261 4.062 1 98.94 160 LEU B C 1
ATOM 3321 O O . LEU B 1 160 ? 4.293 0.583 3.916 1 98.94 160 LEU B O 1
ATOM 3325 N N . MET B 1 161 ? 3.336 -1.038 5.117 1 98.81 161 MET B N 1
ATOM 3326 C CA . MET B 1 161 ? 4.305 -0.924 6.203 1 98.81 161 MET B CA 1
ATOM 3327 C C . MET B 1 161 ? 5.703 -1.315 5.73 1 98.81 161 MET B C 1
ATOM 3329 O O . MET B 1 161 ? 6.688 -0.67 6.094 1 98.81 161 MET B O 1
ATOM 3333 N N . CYS B 1 162 ? 5.785 -2.34 4.926 1 98.81 162 CYS B N 1
ATOM 3334 C CA . CYS B 1 162 ? 7.062 -2.816 4.414 1 98.81 162 CYS B CA 1
ATOM 3335 C C . CYS B 1 162 ? 7.727 -1.764 3.535 1 98.81 162 CYS B C 1
ATOM 3337 O O . CYS B 1 162 ? 8.938 -1.561 3.609 1 98.81 162 CYS B O 1
ATOM 3339 N N . GLY B 1 163 ? 6.957 -1.103 2.691 1 98.38 163 GLY B N 1
ATOM 3340 C CA . GLY B 1 163 ? 7.48 -0.109 1.768 1 98.38 163 GLY B CA 1
ATOM 3341 C C . GLY B 1 163 ? 7.402 1.307 2.309 1 98.38 163 GLY B C 1
ATOM 3342 O O . GLY B 1 163 ? 7.508 2.273 1.55 1 98.38 163 GLY B O 1
ATOM 3343 N N . ALA B 1 164 ? 7.242 1.499 3.611 1 98.69 164 ALA B N 1
ATOM 3344 C CA . ALA B 1 164 ? 6.973 2.801 4.215 1 98.69 164 ALA B CA 1
ATOM 3345 C C . ALA B 1 164 ? 8.148 3.756 4.004 1 98.69 164 ALA B C 1
ATOM 3347 O O . ALA B 1 164 ? 9.305 3.389 4.23 1 98.69 164 ALA B O 1
ATOM 3348 N N . THR B 1 165 ? 7.875 4.949 3.531 1 98.62 165 THR B N 1
ATOM 3349 C CA . THR B 1 165 ? 8.844 6.039 3.447 1 98.62 165 THR B CA 1
ATOM 3350 C C . THR B 1 165 ? 8.469 7.164 4.41 1 98.62 165 THR B C 1
ATOM 3352 O O . THR B 1 165 ? 7.324 7.25 4.859 1 98.62 165 THR B O 1
ATOM 3355 N N . ALA B 1 166 ? 9.406 7.941 4.699 1 98.62 166 ALA B N 1
ATOM 3356 C CA . ALA B 1 166 ? 9.172 9.062 5.609 1 98.62 166 ALA B CA 1
ATOM 3357 C C . ALA B 1 166 ? 8.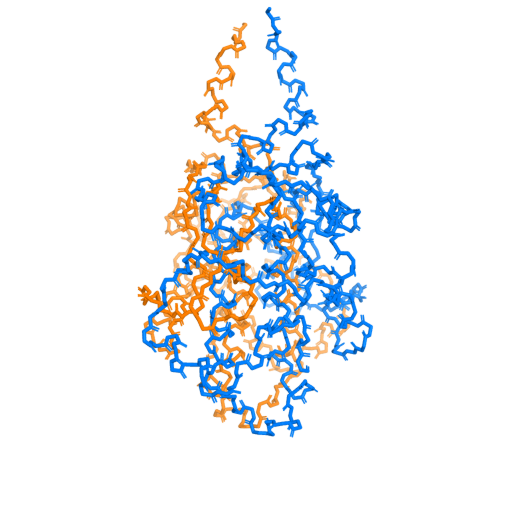844 10.336 4.836 1 98.62 166 ALA B C 1
ATOM 3359 O O . ALA B 1 166 ? 9.227 11.438 5.246 1 98.62 166 ALA B O 1
ATOM 3360 N N . ASP B 1 167 ? 8.211 10.227 3.74 1 98.81 167 ASP B N 1
ATOM 3361 C CA . ASP B 1 167 ? 7.797 11.367 2.934 1 98.81 167 ASP B CA 1
ATOM 3362 C C . ASP B 1 167 ? 6.871 12.289 3.725 1 98.81 167 ASP B C 1
ATOM 3364 O O . ASP B 1 167 ? 6.098 11.828 4.566 1 98.81 167 ASP B O 1
ATOM 3368 N N . ILE B 1 168 ? 6.949 13.578 3.393 1 98.81 168 ILE B N 1
ATOM 3369 C CA . ILE B 1 168 ? 6.277 14.602 4.184 1 98.81 168 ILE B CA 1
ATOM 3370 C C . ILE B 1 168 ? 5.172 15.25 3.357 1 98.81 168 ILE B C 1
ATOM 3372 O O . ILE B 1 168 ? 5.363 15.547 2.176 1 98.81 168 ILE B O 1
ATOM 3376 N N . ILE B 1 169 ? 4.062 15.43 4.008 1 98.75 169 ILE B N 1
ATOM 3377 C CA . ILE B 1 169 ? 2.945 16.203 3.475 1 98.75 169 ILE B CA 1
ATOM 3378 C C . ILE B 1 169 ? 2.914 17.578 4.129 1 98.75 169 ILE B C 1
ATOM 3380 O O . ILE B 1 169 ? 2.904 17.688 5.359 1 98.75 169 ILE B O 1
ATOM 3384 N N . THR B 1 170 ? 2.973 18.641 3.32 1 98.69 170 THR B N 1
ATOM 3385 C CA . THR B 1 170 ? 2.781 19.984 3.852 1 98.69 170 THR B CA 1
ATOM 3386 C C . THR B 1 170 ? 1.302 20.359 3.855 1 98.69 170 THR B C 1
ATOM 3388 O O . THR B 1 170 ? 0.479 19.672 3.25 1 98.69 170 THR B O 1
ATOM 3391 N N . GLN B 1 171 ? 0.962 21.438 4.562 1 98.19 171 GLN B N 1
ATOM 3392 C CA . GLN B 1 171 ? -0.429 21.859 4.688 1 98.19 171 GLN B CA 1
ATOM 3393 C C . GLN B 1 171 ? -0.577 23.344 4.402 1 98.19 171 GLN B C 1
ATOM 3395 O O . GLN B 1 171 ? -0.336 24.188 5.281 1 98.19 171 GLN B O 1
ATOM 3400 N N . PRO B 1 172 ? -1.071 23.719 3.254 1 97.75 172 PRO B N 1
ATOM 3401 C CA . PRO B 1 172 ? -1.337 25.125 2.955 1 97.75 172 PRO B CA 1
ATOM 3402 C C . PRO B 1 172 ? -2.674 25.609 3.514 1 97.75 172 PRO B C 1
ATOM 3404 O O . PRO B 1 172 ? -3.506 24.797 3.92 1 97.75 172 PRO B O 1
ATOM 3407 N N . TRP B 1 173 ? -2.764 26.891 3.592 1 96.06 173 TRP B N 1
ATOM 3408 C CA . TRP B 1 173 ? -4.086 27.484 3.73 1 96.06 173 TRP B CA 1
ATOM 3409 C C . TRP B 1 173 ? -4.836 27.469 2.402 1 96.06 173 TRP B C 1
ATOM 3411 O O . TRP B 1 173 ? -4.262 27.781 1.354 1 96.06 173 TRP B O 1
ATOM 3421 N N . VAL B 1 174 ? -6.074 27.031 2.424 1 93.88 174 VAL B N 1
ATOM 3422 C CA . VAL B 1 174 ? -6.859 26.969 1.195 1 93.88 174 VAL B CA 1
ATOM 3423 C C . VAL B 1 174 ? -8.188 27.703 1.398 1 93.88 174 VAL B C 1
ATOM 3425 O O . VAL B 1 174 ? -8.648 27.859 2.531 1 93.88 174 VAL B O 1
ATOM 3428 N N . GLU B 1 175 ? -8.742 28.125 0.291 1 91.12 175 GLU B N 1
ATOM 3429 C CA . GLU B 1 175 ? -10.008 28.859 0.343 1 91.12 175 GLU B CA 1
ATOM 3430 C C . GLU B 1 175 ? -11.102 28.016 0.996 1 91.12 175 GLU B C 1
ATOM 3432 O O . GLU B 1 175 ? -11.18 26.797 0.768 1 91.12 175 GLU B O 1
ATOM 3437 N N . SER B 1 176 ? -11.852 28.625 1.869 1 86 176 SER B N 1
ATOM 3438 C CA . SER B 1 176 ? -13.078 28.125 2.475 1 86 176 SER B CA 1
ATOM 3439 C C . SER B 1 176 ? -12.773 27.078 3.543 1 86 176 SER B C 1
ATOM 3441 O O . SER B 1 176 ? -13.664 26.328 3.943 1 86 176 SER B O 1
ATOM 3443 N N . GLN B 1 177 ? -11.508 26.953 3.885 1 87.94 177 GLN B N 1
ATOM 3444 C CA . GLN B 1 177 ? -11.164 26.078 4.996 1 87.94 177 GLN B CA 1
ATOM 3445 C C . GLN B 1 177 ? -10.586 26.875 6.168 1 87.94 177 GLN B C 1
ATOM 3447 O O . GLN B 1 177 ? -9.75 27.766 5.973 1 87.94 177 GLN B O 1
ATOM 3452 N N . ASP B 1 178 ? -11.016 26.5 7.391 1 87.5 178 ASP B N 1
ATOM 3453 C CA . ASP B 1 178 ? -10.609 27.234 8.586 1 87.5 178 ASP B CA 1
ATOM 3454 C C . ASP B 1 178 ? -9.25 26.734 9.086 1 87.5 178 ASP B C 1
ATOM 3456 O O . ASP B 1 178 ? -8.586 27.438 9.859 1 87.5 178 ASP B O 1
ATOM 3460 N N . HIS B 1 179 ? -8.93 25.562 8.703 1 91.12 179 HIS B N 1
ATOM 3461 C CA . HIS B 1 179 ? -7.691 24.938 9.148 1 91.12 179 HIS B CA 1
ATOM 3462 C C . HIS B 1 179 ? -6.793 24.609 7.961 1 91.12 179 HIS B C 1
ATOM 3464 O O . HIS B 1 179 ? -7.258 24.547 6.82 1 91.12 179 HIS B O 1
ATOM 3470 N N . PRO B 1 180 ? -5.473 24.453 8.258 1 95.06 180 PRO B N 1
ATOM 3471 C CA . PRO B 1 180 ? -4.598 24.016 7.172 1 95.06 180 PRO B CA 1
ATOM 3472 C C . PRO B 1 180 ? -5.105 22.75 6.48 1 95.06 180 PRO B C 1
ATOM 3474 O O . PRO B 1 180 ? -5.676 21.875 7.133 1 95.06 180 PRO B O 1
ATOM 3477 N N . PHE B 1 181 ? -4.91 22.734 5.203 1 94.06 181 PHE B N 1
ATOM 3478 C CA . PHE B 1 181 ? -5.422 21.656 4.379 1 94.06 181 PHE B CA 1
ATOM 3479 C C . PHE B 1 181 ? -4.277 20.859 3.766 1 94.06 181 PHE B C 1
ATOM 3481 O O . PHE B 1 181 ? -3.52 21.375 2.945 1 94.06 181 PHE B O 1
ATOM 3488 N N . PRO B 1 182 ? -4.176 19.594 4.133 1 96.81 182 PRO B N 1
ATOM 3489 C CA . PRO B 1 182 ? -3.027 18.812 3.645 1 96.81 182 PRO B CA 1
ATOM 3490 C C . PRO B 1 182 ? -2.973 18.734 2.121 1 96.81 182 PRO B C 1
ATOM 3492 O O . PRO B 1 182 ? -4.004 18.531 1.473 1 96.81 182 PRO B O 1
ATOM 3495 N N . ASP B 1 183 ? -1.787 19 1.587 1 97.12 183 ASP B N 1
ATOM 3496 C CA . ASP B 1 183 ? -1.507 18.797 0.171 1 97.12 183 ASP B CA 1
ATOM 3497 C C . ASP B 1 183 ? -0.955 17.391 -0.071 1 97.12 183 ASP B C 1
ATOM 3499 O O . ASP B 1 183 ? 0.261 17.188 -0.062 1 97.12 183 ASP B O 1
ATOM 3503 N N . PHE B 1 184 ? -1.854 16.484 -0.393 1 97.31 184 PHE B N 1
ATOM 3504 C CA . PHE B 1 184 ? -1.493 15.078 -0.504 1 97.31 184 PHE B CA 1
ATOM 3505 C C . PHE B 1 184 ? -0.761 14.805 -1.812 1 97.31 184 PHE B C 1
ATOM 3507 O O . PHE B 1 184 ? -0.341 13.68 -2.074 1 97.31 184 PHE B O 1
ATOM 3514 N N . SER B 1 185 ? -0.679 15.836 -2.662 1 96.88 185 SER B N 1
ATOM 3515 C CA . SER B 1 185 ? 0.135 15.711 -3.867 1 96.88 185 SER B CA 1
ATOM 3516 C C . SER B 1 185 ? 1.6 16.031 -3.578 1 96.88 185 SER B C 1
ATOM 3518 O O . SER B 1 185 ? 1.998 17.188 -3.557 1 96.88 185 SER B O 1
ATOM 3520 N N . ILE B 1 186 ? 2.369 14.961 -3.422 1 98.19 186 ILE B N 1
ATOM 3521 C CA . ILE B 1 186 ? 3.754 15.141 -2.996 1 98.19 186 ILE B CA 1
ATOM 3522 C C . ILE B 1 186 ? 4.688 14.43 -3.973 1 98.19 186 ILE B C 1
ATOM 3524 O O . ILE B 1 186 ? 4.258 13.555 -4.73 1 98.19 186 ILE B O 1
ATOM 3528 N N . ASN B 1 187 ? 5.957 14.867 -3.945 1 98.25 187 ASN B N 1
ATOM 3529 C CA . ASN B 1 187 ? 6.996 14.172 -4.695 1 98.25 187 ASN B CA 1
ATOM 3530 C C . ASN B 1 187 ? 7.484 12.93 -3.951 1 98.25 187 ASN B C 1
ATOM 3532 O O . ASN B 1 187 ? 7.633 12.953 -2.729 1 98.25 187 ASN B O 1
ATOM 3536 N N . LYS B 1 188 ? 7.625 11.883 -4.691 1 98.5 188 LYS B N 1
ATOM 3537 C CA . LYS B 1 188 ? 8.195 10.633 -4.188 1 98.5 188 LYS B CA 1
ATOM 3538 C C . LYS B 1 188 ? 9.227 10.062 -5.16 1 98.5 188 LYS B C 1
ATOM 3540 O O . LYS B 1 188 ? 9.203 10.383 -6.352 1 98.5 188 LYS B O 1
ATOM 3545 N N . ARG B 1 189 ? 10.188 9.414 -4.633 1 98.12 189 ARG B N 1
ATOM 3546 C CA . ARG B 1 189 ? 11.047 8.555 -5.438 1 98.12 189 ARG B CA 1
ATOM 3547 C C . ARG B 1 189 ? 10.539 7.113 -5.43 1 98.12 189 ARG B C 1
ATOM 3549 O O . ARG B 1 189 ? 10.344 6.523 -4.363 1 98.12 189 ARG B O 1
ATOM 3556 N N . CYS B 1 190 ? 10.203 6.578 -6.629 1 98.56 190 CYS B N 1
ATOM 3557 C CA . CYS B 1 190 ? 9.477 5.324 -6.762 1 98.56 190 CYS B CA 1
ATOM 3558 C C . CYS B 1 190 ? 10.281 4.309 -7.57 1 98.56 190 CYS B C 1
ATOM 3560 O O . CYS B 1 190 ? 11.133 4.688 -8.375 1 98.56 190 CYS B O 1
ATOM 3562 N N . ARG B 1 191 ? 10.062 3.051 -7.254 1 98.12 191 ARG B N 1
ATOM 3563 C CA . ARG B 1 191 ? 10.453 2.037 -8.227 1 98.12 191 ARG B CA 1
ATOM 3564 C C . ARG B 1 191 ? 9.594 2.133 -9.484 1 98.12 191 ARG B C 1
ATOM 3566 O O . ARG B 1 191 ? 8.406 2.428 -9.414 1 98.12 191 ARG B O 1
ATOM 3573 N N . ASP B 1 192 ? 10.203 1.843 -10.617 1 98.38 192 ASP B N 1
ATOM 3574 C CA . ASP B 1 192 ? 9.492 1.922 -11.883 1 98.38 192 ASP B CA 1
ATOM 3575 C C . ASP B 1 192 ? 8.516 0.758 -12.039 1 98.38 192 ASP B C 1
ATOM 3577 O O . ASP B 1 192 ? 8.844 -0.266 -12.633 1 98.38 192 ASP B O 1
ATOM 3581 N N . PHE B 1 193 ? 7.328 0.941 -11.602 1 98.81 193 PHE B N 1
ATOM 3582 C CA . PHE B 1 193 ? 6.297 -0.089 -11.664 1 98.81 193 PHE B CA 1
ATOM 3583 C C . PHE B 1 193 ? 6.031 -0.51 -13.102 1 98.81 193 PHE B C 1
ATOM 3585 O O . PHE B 1 193 ? 5.754 -1.681 -13.367 1 98.81 193 PHE B O 1
ATOM 3592 N N . ALA B 1 194 ? 6.047 0.423 -14.039 1 98.75 194 ALA B N 1
ATOM 3593 C CA . ALA B 1 194 ? 5.812 0.095 -15.445 1 98.75 194 ALA B CA 1
ATOM 3594 C C . ALA B 1 194 ? 6.809 -0.952 -15.938 1 98.75 194 ALA B C 1
ATOM 3596 O O . ALA B 1 194 ? 6.469 -1.798 -16.766 1 98.75 194 ALA B O 1
ATOM 3597 N N . ALA B 1 195 ? 8.023 -0.877 -15.469 1 98.75 195 ALA B N 1
ATOM 3598 C CA . ALA B 1 195 ? 9.031 -1.863 -15.852 1 98.75 195 ALA B CA 1
ATOM 3599 C C . ALA B 1 195 ? 8.672 -3.248 -15.32 1 98.75 195 ALA B C 1
ATOM 3601 O O . ALA B 1 195 ? 8.867 -4.254 -16.016 1 98.75 195 ALA B O 1
ATOM 3602 N N . ILE B 1 196 ? 8.18 -3.324 -14.109 1 98.81 196 ILE B N 1
ATOM 3603 C CA . ILE B 1 196 ? 7.75 -4.582 -13.516 1 98.81 196 ILE B CA 1
ATOM 3604 C C . ILE B 1 196 ? 6.562 -5.145 -14.289 1 98.81 196 ILE B C 1
ATOM 3606 O O . ILE B 1 196 ? 6.531 -6.336 -14.617 1 98.81 196 ILE B O 1
ATOM 3610 N N . LEU B 1 197 ? 5.633 -4.254 -14.594 1 98.88 197 LEU B N 1
ATOM 3611 C CA . LEU B 1 197 ? 4.449 -4.66 -15.344 1 98.88 197 LEU B CA 1
ATOM 3612 C C . LEU B 1 197 ? 4.828 -5.156 -16.734 1 98.88 197 LEU B C 1
ATOM 3614 O O . LEU B 1 197 ? 4.281 -6.152 -17.219 1 98.88 197 LEU B O 1
ATOM 3618 N N . ASP B 1 198 ? 5.738 -4.477 -17.359 1 98.81 198 ASP B N 1
ATOM 3619 C CA . ASP B 1 198 ? 6.227 -4.902 -18.672 1 98.81 198 ASP B CA 1
ATOM 3620 C C . ASP B 1 198 ? 6.836 -6.301 -18.594 1 98.81 198 ASP B C 1
ATOM 3622 O O . ASP B 1 198 ? 6.555 -7.148 -19.453 1 98.81 198 ASP B O 1
ATOM 3626 N N . TRP B 1 199 ? 7.691 -6.527 -17.656 1 98.88 199 TRP B N 1
ATOM 3627 C CA . TRP B 1 199 ? 8.273 -7.852 -17.484 1 98.88 199 TRP B CA 1
ATOM 3628 C C . TRP B 1 199 ? 7.18 -8.898 -17.281 1 98.88 199 TRP B C 1
ATOM 3630 O O . TRP B 1 199 ? 7.242 -9.984 -17.875 1 98.88 199 TRP B O 1
ATOM 3640 N N . HIS B 1 200 ? 6.176 -8.594 -16.422 1 98.88 200 HIS B N 1
ATOM 3641 C CA . HIS B 1 200 ? 5.055 -9.5 -16.188 1 98.88 200 HIS B CA 1
ATOM 3642 C C . HIS B 1 200 ? 4.359 -9.867 -17.5 1 98.88 200 HIS B C 1
ATOM 3644 O O . HIS B 1 200 ? 4.176 -11.047 -17.797 1 98.88 200 HIS B O 1
ATOM 3650 N N . GLU B 1 201 ? 4.039 -8.852 -18.234 1 98.75 201 GLU B N 1
ATOM 3651 C CA . GLU B 1 201 ? 3.25 -9.055 -19.453 1 98.75 201 GLU B CA 1
ATOM 3652 C C . GLU B 1 201 ? 4.047 -9.812 -20.516 1 98.75 201 GLU B C 1
ATOM 3654 O O . GLU B 1 201 ? 3.48 -10.578 -21.297 1 98.75 201 GLU B O 1
ATOM 3659 N N . ARG B 1 202 ? 5.352 -9.703 -20.484 1 98.25 202 ARG B N 1
ATOM 3660 C CA . ARG B 1 202 ? 6.203 -10.359 -21.469 1 98.25 202 ARG B CA 1
ATOM 3661 C C . ARG B 1 202 ? 6.441 -11.82 -21.094 1 98.25 202 ARG B C 1
ATOM 3663 O O . ARG B 1 202 ? 6.68 -12.656 -21.969 1 98.25 202 ARG B O 1
ATOM 3670 N N . THR B 1 203 ? 6.375 -12.109 -19.781 1 98.5 203 THR B N 1
ATOM 3671 C CA . THR B 1 203 ? 6.887 -13.414 -19.359 1 98.5 203 THR B CA 1
ATOM 3672 C C . THR B 1 203 ? 5.773 -14.266 -18.766 1 98.5 203 THR B C 1
ATOM 3674 O O . THR B 1 203 ? 5.934 -15.477 -18.609 1 98.5 203 THR B O 1
ATOM 3677 N N . MET B 1 204 ? 4.617 -13.727 -18.5 1 98.56 204 MET B N 1
ATOM 3678 C CA . MET B 1 204 ? 3.516 -14.461 -17.891 1 98.56 204 MET B CA 1
ATOM 3679 C C . MET B 1 204 ? 3.029 -15.57 -18.812 1 98.56 204 MET B C 1
ATOM 3681 O O . MET B 1 204 ? 3.164 -15.477 -20.031 1 98.56 204 MET B O 1
ATOM 3685 N N . ILE B 1 205 ? 2.508 -16.594 -18.172 1 98.12 205 ILE B N 1
ATOM 3686 C CA . ILE B 1 205 ? 1.85 -17.656 -18.922 1 98.12 205 ILE B CA 1
ATOM 3687 C C . ILE B 1 205 ? 0.492 -17.172 -19.422 1 98.12 205 ILE B C 1
ATOM 3689 O O . ILE B 1 205 ? -0.36 -16.766 -18.625 1 98.12 205 ILE B O 1
ATOM 3693 N N . SER B 1 206 ? 0.319 -17.25 -20.75 1 95.06 206 SER B N 1
ATOM 3694 C CA . SER B 1 206 ? -0.888 -16.672 -21.328 1 95.06 206 SER B CA 1
ATOM 3695 C C . SER B 1 206 ? -1.979 -17.719 -21.484 1 95.06 206 SER B C 1
ATOM 3697 O O . SER B 1 206 ? -3.164 -17.391 -21.547 1 95.06 206 SER B O 1
ATOM 3699 N N . ASP B 1 207 ? -1.589 -18.953 -21.594 1 96.38 207 ASP B N 1
ATOM 3700 C CA . ASP B 1 207 ? -2.582 -20.016 -21.734 1 96.38 207 ASP B CA 1
ATOM 3701 C C . ASP B 1 207 ? -3.125 -20.438 -20.359 1 96.38 207 ASP B C 1
ATOM 3703 O O . ASP B 1 207 ? -2.803 -21.516 -19.859 1 96.38 207 ASP B O 1
ATOM 3707 N N . ILE B 1 208 ? -3.961 -19.688 -19.875 1 94.69 208 ILE B N 1
ATOM 3708 C CA . ILE B 1 208 ? -4.492 -19.859 -18.531 1 94.69 208 ILE B CA 1
ATOM 3709 C C . ILE B 1 208 ? -5.371 -21.109 -18.484 1 94.69 208 ILE B C 1
ATOM 3711 O O . ILE B 1 208 ? -5.398 -21.828 -17.484 1 94.69 208 ILE B O 1
ATOM 3715 N N . ASP B 1 209 ? -6.066 -21.391 -19.594 1 94.25 209 ASP B N 1
ATOM 3716 C CA . ASP B 1 209 ? -6.879 -22.594 -19.672 1 94.25 209 ASP B CA 1
ATOM 3717 C C . ASP B 1 209 ? -6.023 -23.844 -19.484 1 94.25 209 ASP B C 1
ATOM 3719 O O . ASP B 1 209 ? -6.383 -24.734 -18.703 1 94.25 209 ASP B O 1
ATOM 3723 N N . LYS B 1 210 ? -4.949 -23.859 -20.203 1 95.81 210 LYS B N 1
ATOM 3724 C CA . LYS B 1 210 ? -4.031 -25 -20.047 1 95.81 210 LYS B CA 1
ATOM 3725 C C . LYS B 1 210 ? -3.473 -25.047 -18.625 1 95.81 210 LYS B C 1
ATOM 3727 O O . LYS B 1 210 ? -3.326 -26.125 -18.047 1 95.81 210 LYS B O 1
ATOM 3732 N N . PHE B 1 211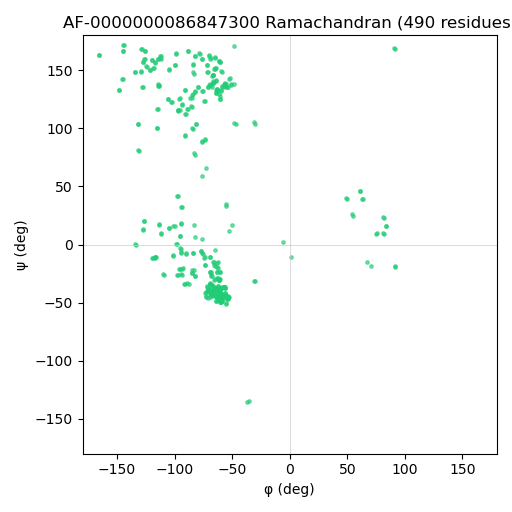 ? -3.121 -23.922 -18.062 1 96 211 PHE B N 1
ATOM 3733 C CA . PHE B 1 211 ? -2.633 -23.875 -16.703 1 96 211 PHE B CA 1
ATOM 3734 C C . PHE B 1 211 ? -3.648 -24.484 -15.734 1 96 211 PHE B C 1
ATOM 3736 O O . PHE B 1 211 ? -3.275 -25.156 -14.773 1 96 211 PHE B O 1
ATOM 3743 N N . GLY B 1 212 ? -4.906 -24.234 -16.016 1 93.25 212 GLY B N 1
ATOM 3744 C CA . GLY B 1 212 ? -5.977 -24.766 -15.188 1 93.25 212 GLY B CA 1
ATOM 3745 C C . GLY B 1 212 ? -6.027 -26.281 -15.172 1 93.25 212 GLY B C 1
ATOM 3746 O O . GLY B 1 212 ? -6.676 -26.875 -14.305 1 93.25 212 GLY B O 1
ATOM 3747 N N . THR B 1 213 ? -5.332 -26.922 -16.125 1 92.44 213 THR B N 1
ATOM 3748 C CA . THR B 1 213 ? -5.348 -28.375 -16.203 1 92.44 213 THR B CA 1
ATOM 3749 C C . THR B 1 213 ? -4.152 -28.969 -15.469 1 92.44 213 THR B C 1
ATOM 3751 O O . THR B 1 213 ? -4.027 -30.188 -15.359 1 92.44 213 THR B O 1
ATOM 3754 N N . LEU B 1 214 ? -3.293 -28.125 -14.961 1 95.12 214 LEU B N 1
ATOM 3755 C CA . LEU B 1 214 ? -2.152 -28.625 -14.195 1 95.12 214 LEU B CA 1
ATOM 3756 C C . LEU B 1 214 ? -2.615 -29.391 -12.969 1 95.12 214 LEU B C 1
ATOM 3758 O O . LEU B 1 214 ? -3.469 -28.922 -12.211 1 95.12 214 LEU B O 1
ATOM 3762 N N . LYS B 1 215 ? -2.064 -30.641 -12.797 1 92.81 215 LYS B N 1
ATOM 3763 C CA . LYS B 1 215 ? -2.449 -31.5 -11.688 1 92.81 215 LYS B CA 1
ATOM 3764 C C . LYS B 1 215 ? -1.23 -31.922 -10.875 1 92.81 215 LYS B C 1
ATOM 3766 O O . LYS B 1 215 ? -0.12 -32 -11.406 1 92.81 215 LYS B O 1
ATOM 3771 N N . MET B 1 216 ? -1.532 -32.188 -9.641 1 94.94 216 MET B N 1
ATOM 3772 C CA . MET B 1 216 ? -0.483 -32.719 -8.766 1 94.94 216 MET B CA 1
ATOM 3773 C C . MET B 1 216 ? 0.046 -34.031 -9.289 1 94.94 216 MET B C 1
ATOM 3775 O O . MET B 1 216 ? -0.729 -34.969 -9.555 1 94.94 216 MET B O 1
ATOM 3779 N N . PRO B 1 217 ? 1.334 -34.156 -9.492 1 93.19 217 PRO B N 1
ATOM 3780 C CA . PRO B 1 217 ? 1.858 -35.438 -9.984 1 93.19 217 PRO B CA 1
ATOM 3781 C C . PRO B 1 217 ? 1.679 -36.562 -8.977 1 93.19 217 PRO B C 1
ATOM 3783 O O . PRO B 1 217 ? 1.7 -36.312 -7.766 1 93.19 217 PRO B O 1
ATOM 3786 N N . PRO B 1 218 ? 1.561 -37.719 -9.602 1 91.19 218 PRO B N 1
ATOM 3787 C CA . PRO B 1 218 ? 1.47 -38.875 -8.695 1 91.19 218 PRO B CA 1
ATOM 3788 C C . PRO B 1 218 ? 2.658 -38.969 -7.742 1 91.19 218 PRO B C 1
ATOM 3790 O O . PRO B 1 218 ? 3.793 -38.688 -8.133 1 91.19 218 PRO B O 1
ATOM 3793 N N . GLY B 1 219 ? 2.42 -39.281 -6.523 1 91.44 219 GLY B N 1
ATOM 3794 C CA . GLY B 1 219 ? 3.48 -39.469 -5.551 1 91.44 219 GLY B CA 1
ATOM 3795 C C . GLY B 1 219 ? 3.842 -38.219 -4.785 1 91.44 219 GLY B C 1
ATOM 3796 O O . GLY B 1 219 ? 4.57 -38.281 -3.793 1 91.44 219 GLY B O 1
ATOM 3797 N N . HIS B 1 220 ? 3.453 -37.062 -5.32 1 93.62 220 HIS B N 1
ATOM 3798 C CA . HIS B 1 220 ? 3.711 -35.844 -4.594 1 93.62 220 HIS B CA 1
ATOM 3799 C C . HIS B 1 220 ? 2.871 -35.75 -3.324 1 93.62 220 HIS B C 1
ATOM 3801 O O . HIS B 1 220 ? 1.683 -36.062 -3.338 1 93.62 220 HIS B O 1
ATOM 3807 N N . THR B 1 221 ? 3.5 -35.312 -2.213 1 93.88 221 THR B N 1
ATOM 3808 C CA . THR B 1 221 ? 2.789 -35.156 -0.952 1 93.88 221 THR B CA 1
ATOM 3809 C C . THR B 1 221 ? 2.355 -33.688 -0.779 1 93.88 221 THR B C 1
ATOM 3811 O O . THR B 1 221 ? 3.197 -32.812 -0.675 1 93.88 221 THR B O 1
ATOM 3814 N N . PRO B 1 222 ? 1.108 -33.438 -0.751 1 95.38 222 PRO B N 1
ATOM 3815 C CA . PRO B 1 222 ? 0.656 -32.062 -0.555 1 95.38 222 PRO B CA 1
ATOM 3816 C C . PRO B 1 222 ? 0.891 -31.562 0.869 1 95.38 222 PRO B C 1
ATOM 3818 O O . PRO B 1 222 ? 0.954 -32.375 1.806 1 95.38 222 PRO B O 1
ATOM 3821 N N . LEU B 1 223 ? 1.022 -30.266 1.012 1 95.25 223 LEU B N 1
ATOM 3822 C CA . LEU B 1 223 ? 1.095 -29.672 2.342 1 95.25 223 LEU B CA 1
ATOM 3823 C C . LEU B 1 223 ? -0.232 -29.828 3.078 1 95.25 223 LEU B C 1
ATOM 3825 O O . LEU B 1 223 ? -1.299 -29.672 2.484 1 95.25 223 LEU B O 1
ATOM 3829 N N . PRO B 1 224 ? -0.143 -30.141 4.336 1 93.06 224 PRO B N 1
ATOM 3830 C CA . PRO B 1 224 ? -1.382 -30.234 5.109 1 93.06 224 PRO B CA 1
ATOM 3831 C C . PRO B 1 224 ? -2.035 -28.891 5.367 1 93.06 224 PRO B C 1
ATOM 3833 O O . PRO B 1 224 ? -1.345 -27.859 5.434 1 93.06 224 PRO B O 1
ATOM 3836 N N . MET B 1 225 ? -3.363 -28.875 5.449 1 90.19 225 MET B N 1
ATOM 3837 C CA . MET B 1 225 ? -4.125 -27.688 5.797 1 90.19 225 MET B CA 1
ATOM 3838 C C . MET B 1 225 ? -4.883 -27.891 7.105 1 90.19 225 MET B C 1
ATOM 3840 O O . MET B 1 225 ? -5.152 -29.016 7.504 1 90.19 225 MET B O 1
ATOM 3844 N N . THR B 1 226 ? -5.184 -26.812 7.734 1 88.25 226 THR B N 1
ATOM 3845 C CA . THR B 1 226 ? -5.875 -26.859 9.016 1 88.25 226 THR B CA 1
ATOM 3846 C C . THR B 1 226 ? -7.312 -27.344 8.836 1 88.25 226 THR B C 1
ATOM 3848 O O . THR B 1 226 ? -7.879 -27.234 7.75 1 88.25 226 THR B O 1
ATOM 3851 N N . PRO B 1 227 ? -7.898 -27.812 9.891 1 88.69 227 PRO B N 1
ATOM 3852 C CA . PRO B 1 227 ? -9.312 -28.172 9.836 1 88.69 227 PRO B CA 1
ATOM 3853 C C . PRO B 1 227 ? -10.211 -27.016 9.414 1 88.69 227 PRO B C 1
ATOM 3855 O O . PRO B 1 227 ? -11.18 -27.219 8.68 1 88.69 227 PRO B O 1
ATOM 3858 N N . GLU B 1 228 ? -9.859 -25.859 9.859 1 87.75 228 GLU B N 1
ATOM 3859 C CA . GLU B 1 228 ? -10.641 -24.688 9.5 1 87.75 228 GLU B CA 1
ATOM 3860 C C . GLU B 1 228 ? -10.602 -24.422 8 1 87.75 228 GLU B C 1
ATOM 3862 O O . GLU B 1 228 ? -11.602 -24.016 7.406 1 87.75 228 GLU B O 1
ATOM 3867 N N . PHE B 1 229 ? -9.469 -24.641 7.445 1 87.88 229 PHE B N 1
ATOM 3868 C CA . PHE B 1 229 ? -9.336 -24.516 6 1 87.88 229 PHE B CA 1
ATOM 3869 C C . PHE B 1 229 ? -10.266 -25.484 5.277 1 87.88 229 PHE B C 1
ATOM 3871 O O . PHE B 1 229 ? -11 -25.078 4.367 1 87.88 229 PHE B O 1
ATOM 3878 N N . HIS B 1 230 ? -10.266 -26.688 5.707 1 88.31 230 HIS B N 1
ATOM 3879 C CA . HIS B 1 230 ? -11.109 -27.703 5.094 1 88.31 230 HIS B CA 1
ATOM 3880 C C . HIS B 1 230 ? -12.586 -27.359 5.246 1 88.31 230 HIS B C 1
ATOM 3882 O O . HIS B 1 230 ? -13.375 -27.547 4.316 1 88.31 230 HIS B O 1
ATOM 3888 N N . ARG B 1 231 ? -12.938 -26.828 6.367 1 86.75 231 ARG B N 1
ATOM 3889 C CA . ARG B 1 231 ? -14.32 -26.422 6.602 1 86.75 231 ARG B CA 1
ATOM 3890 C C . ARG B 1 231 ? -14.727 -25.297 5.648 1 86.75 231 ARG B C 1
ATOM 3892 O O . ARG B 1 231 ? -15.805 -25.344 5.055 1 86.75 231 ARG B O 1
ATOM 3899 N N . MET B 1 232 ? -13.867 -24.344 5.508 1 84.06 232 MET B N 1
ATOM 3900 C CA . MET B 1 232 ? -14.156 -23.141 4.727 1 84.06 232 MET B CA 1
ATOM 3901 C C . MET B 1 232 ? -14.227 -23.469 3.24 1 84.06 232 MET B C 1
ATOM 3903 O O . MET B 1 232 ? -15.086 -22.938 2.527 1 84.06 232 MET B O 1
ATOM 3907 N N . PHE B 1 233 ? -13.367 -24.312 2.75 1 80.44 233 PHE B N 1
ATOM 3908 C CA . PHE B 1 233 ? -13.266 -24.562 1.318 1 80.44 233 PHE B CA 1
ATOM 3909 C C . PHE B 1 233 ? -14.172 -25.719 0.91 1 80.44 233 PHE B C 1
ATOM 3911 O O . PHE B 1 233 ? -14.523 -25.859 -0.264 1 80.44 233 PHE B O 1
ATOM 3918 N N . HIS B 1 234 ? -14.422 -26.75 1.678 1 68.56 234 HIS B N 1
ATOM 3919 C CA . HIS B 1 234 ? -15.359 -27.812 1.355 1 68.56 234 HIS B CA 1
ATOM 3920 C C . HIS B 1 234 ? -16.797 -27.312 1.366 1 68.56 234 HIS B C 1
ATOM 3922 O O . HIS B 1 234 ? -17.672 -27.891 0.704 1 68.56 234 HIS B O 1
ATOM 3928 N N . SER B 1 235 ? -17.031 -26.453 2.295 1 53.94 235 SER B N 1
ATOM 3929 C CA . SER B 1 235 ? -18.406 -26 2.342 1 53.94 235 SER B CA 1
ATOM 3930 C C . SER B 1 235 ? -18.859 -25.438 0.998 1 53.94 235 SER B C 1
ATOM 3932 O O . SER B 1 235 ? -19.938 -24.875 0.884 1 53.94 235 SER B O 1
ATOM 3934 N N . GLY B 1 236 ? -18.375 -26.016 -0.108 1 49.28 236 GLY B N 1
ATOM 3935 C CA . GLY B 1 236 ? -18.906 -25.781 -1.443 1 49.28 236 GLY B CA 1
ATOM 3936 C C . GLY B 1 236 ? -18.594 -24.391 -1.976 1 49.28 236 GLY B C 1
ATOM 3937 O O . GLY B 1 236 ? -19 -24.047 -3.086 1 49.28 236 GLY B O 1
ATOM 3938 N N . GLN B 1 237 ? -18.266 -23.5 -1.17 1 43.91 237 GLN B N 1
ATOM 3939 C CA . GLN B 1 237 ? -18.141 -22.141 -1.68 1 43.91 237 GLN B CA 1
ATOM 3940 C C . GLN B 1 237 ? -16.781 -21.922 -2.32 1 43.91 237 GLN B C 1
ATOM 3942 O O . GLN B 1 237 ? -16.312 -20.781 -2.438 1 43.91 237 GLN B O 1
ATOM 3947 N N . ALA B 1 238 ? -16.062 -23.062 -2.637 1 43.72 238 ALA B N 1
ATOM 3948 C CA . ALA B 1 238 ? -14.68 -23.094 -3.092 1 43.72 238 ALA B CA 1
ATOM 3949 C C . ALA B 1 238 ? -14.531 -22.422 -4.453 1 43.72 238 ALA B C 1
ATOM 3951 O O . ALA B 1 238 ? -13.477 -22.516 -5.086 1 43.72 238 ALA B O 1
ATOM 3952 N N . ASP B 1 239 ? -15.625 -22.031 -5.004 1 39.03 239 ASP B N 1
ATOM 3953 C CA . ASP B 1 239 ? -15.344 -21.453 -6.316 1 39.03 239 ASP B CA 1
ATOM 3954 C C . ASP B 1 239 ? -14.273 -20.375 -6.219 1 39.03 239 ASP B C 1
ATOM 3956 O O . ASP B 1 239 ? -14.125 -19.562 -7.133 1 39.03 239 ASP B O 1
ATOM 3960 N N . PHE B 1 240 ? -13.672 -20.375 -5.051 1 39.97 240 PHE B N 1
ATOM 3961 C CA . PHE B 1 240 ? -12.797 -19.203 -4.949 1 39.97 240 PHE B CA 1
ATOM 3962 C C . PHE B 1 240 ? -11.555 -19.391 -5.816 1 39.97 240 PHE B C 1
ATOM 3964 O O . PHE B 1 240 ? -10.852 -18.422 -6.105 1 39.97 240 PHE B O 1
ATOM 3971 N N . HIS B 1 241 ? -11.008 -20.562 -5.793 1 38.16 241 HIS B N 1
ATOM 3972 C CA . HIS B 1 241 ? -9.672 -20.656 -6.379 1 38.16 241 HIS B CA 1
ATOM 3973 C C . HIS B 1 241 ? -9.734 -20.562 -7.902 1 38.16 241 HIS B C 1
ATOM 3975 O O . HIS B 1 241 ? -8.734 -20.781 -8.586 1 38.16 241 HIS B O 1
ATOM 3981 N N . HIS B 1 242 ? -10.844 -21.297 -8.453 1 35.16 242 HIS B N 1
ATOM 3982 C CA . HIS B 1 242 ? -10.422 -21.391 -9.852 1 35.16 242 HIS B CA 1
ATOM 3983 C C . HIS B 1 242 ? -9.727 -20.109 -10.297 1 35.16 242 HIS B C 1
ATOM 3985 O O . HIS B 1 242 ? -8.562 -20.141 -10.703 1 35.16 242 HIS B O 1
ATOM 3991 N N . GLY B 1 243 ? -10.07 -19.516 -11.617 1 32.38 243 GLY B N 1
ATOM 3992 C CA . GLY B 1 243 ? -9.625 -18.219 -12.125 1 32.38 243 GLY B CA 1
ATOM 3993 C C . GLY B 1 243 ? -9.805 -17.094 -11.141 1 32.38 243 GLY B C 1
ATOM 3994 O O . GLY B 1 243 ? -10.609 -17.188 -10.203 1 32.38 243 GLY B O 1
ATOM 3995 N N . HIS B 1 244 ? -8.852 -15.945 -10.805 1 35.47 244 HIS B N 1
ATOM 3996 C CA . HIS B 1 244 ? -8.953 -14.492 -10.734 1 35.47 244 HIS B CA 1
ATOM 3997 C C . HIS B 1 244 ? -10.312 -14.008 -11.219 1 35.47 244 HIS B C 1
ATOM 3999 O O . HIS B 1 244 ? -10.43 -12.906 -11.75 1 35.47 244 HIS B O 1
ATOM 4005 N N . SER B 1 245 ? -11.195 -14.812 -11.57 1 29.95 245 SER B N 1
ATOM 4006 C CA . SER B 1 245 ? -12.43 -14.242 -12.109 1 29.95 245 SER B CA 1
ATOM 4007 C C . SER B 1 245 ? -13.273 -13.609 -11.008 1 29.95 245 SER B C 1
ATOM 4009 O O . SER B 1 245 ? -13.703 -14.289 -10.078 1 29.95 245 SER B O 1
ATOM 4011 N N . HIS B 1 246 ? -12.797 -12.594 -10.422 1 31.25 246 HIS B N 1
ATOM 4012 C CA . HIS B 1 246 ? -13.805 -11.875 -9.648 1 31.25 246 HIS B CA 1
ATOM 4013 C C . HIS B 1 246 ? -15.188 -12.016 -10.273 1 31.25 246 HIS B C 1
ATOM 4015 O O . HIS B 1 246 ? -15.328 -11.984 -11.5 1 31.25 246 HIS B O 1
ATOM 4021 N N . GLY B 1 247 ? -16.188 -12.883 -9.727 1 25.38 247 GLY B N 1
ATOM 4022 C CA . GLY B 1 247 ? -17.562 -12.859 -10.18 1 25.38 247 GLY B CA 1
ATOM 4023 C C . GLY B 1 247 ? -17.969 -11.539 -10.797 1 25.38 247 GLY B C 1
ATOM 4024 O O . GLY B 1 247 ? -17.391 -10.492 -10.484 1 25.38 247 GLY B O 1
#

Organism: NCBI:txid72228